Protein AF-0000000083553199 (afdb_homodimer)

Secondary structure (DSSP, 8-state):
------SS---SS---TTSSB---HHHHHHHHHHH--EEEEEEE-TTS-EEEEEEEEEE-TTS-EEEEEETTSHHHHHHHH--EEEEEEE-TTSTTGGGS-EEEEEEEEEEPPHHHHHHHHHHHHHH-GGGHHHHTSTTEEEEEEEEEEEEEE--TTBPP----GGGG----TT-HHHHHTHHHHHHHHHHSTTHHHHHHTSSS--EEEEEETTEEEEE-SS-EEEEE-SS---SHHHHHHHHHHHHHHTT-/------SS---SS---TTSSB---HHHHHHHHHHH--EEEEEEE-TTS-EEEEEEEEEE-TTS-EEEEEETTSHHHHHHHH--EEEEEEE-TTSTTGGGS-EEEEEEEEEEPPHHHHHHHHHHHHHH-GGGHHHHTSTTEEEEEEEEEEEEEE--TTBPP----GGGG----TT-HHHHHTHHHHHHHHHHSTTHHHHHHTSSS--EEEEEETTEEEEE-SS-EEEEE-SS---SHHHHHHHHHHHHHHTT-

Nearest PDB structures (foldseek):
  3dnh-assembly1_B  TM=9.175E-01  e=4.488E-31  Agrobacterium fabrum str. C58
  3dnh-assembly1_A  TM=8.522E-01  e=7.533E-30  Agrobacterium fabrum str. C58
  2arz-assembly1_A  TM=8.705E-01  e=5.475E-19  Pseudomonas aeruginosa PAO1
  6m0a-assembly2_D  TM=5.831E-01  e=1.128E-16  Arabidopsis thaliana
  6m09-assembly1_B  TM=5.813E-01  e=1.543E-16  Arabidopsis thaliana

Structure (mmCIF, N/CA/C/O backbone):
data_AF-0000000083553199-model_v1
#
loop_
_entity.id
_entity.type
_entity.pdbx_description
1 polymer 'HugZ family protein'
#
loop_
_atom_site.group_PDB
_atom_site.id
_atom_site.type_symbol
_atom_site.label_atom_id
_atom_site.label_alt_id
_atom_site.label_comp_id
_atom_site.label_asym_id
_atom_site.label_entity_id
_atom_site.label_seq_id
_atom_site.pdbx_PDB_ins_code
_atom_site.Cartn_x
_atom_site.Cartn_y
_atom_site.Cartn_z
_atom_site.occupancy
_atom_site.B_iso_or_equiv
_atom_site.auth_seq_id
_atom_site.auth_comp_id
_atom_site.auth_asym_id
_atom_site.auth_atom_id
_atom_site.pdbx_PDB_model_num
ATOM 1 N N . MET A 1 1 ? -12.68 9.312 -30.281 1 26.23 1 MET A N 1
ATOM 2 C CA . MET A 1 1 ? -11.234 9.125 -30.172 1 26.23 1 MET A CA 1
ATOM 3 C C . MET A 1 1 ? -10.906 7.762 -29.578 1 26.23 1 MET A C 1
ATOM 5 O O . MET A 1 1 ? -11.594 7.297 -28.672 1 26.23 1 MET A O 1
ATOM 9 N N . ALA A 1 2 ? -10.312 6.859 -30.25 1 30.77 2 ALA A N 1
ATOM 10 C CA . ALA A 1 2 ? -10.078 5.461 -29.906 1 30.77 2 ALA A CA 1
ATOM 11 C C . ALA A 1 2 ? -9.516 5.324 -28.5 1 30.77 2 ALA A C 1
ATOM 13 O O . ALA A 1 2 ? -8.555 6.004 -28.141 1 30.77 2 ALA A O 1
ATOM 14 N N . LEU A 1 3 ? -10.18 5.152 -27.391 1 40.97 3 LEU A N 1
ATOM 15 C CA . LEU A 1 3 ? -9.68 4.887 -26.047 1 40.97 3 LEU A CA 1
ATOM 16 C C . LEU A 1 3 ? -8.367 4.117 -26.109 1 40.97 3 LEU A C 1
ATOM 18 O O . LEU A 1 3 ? -8.266 3.092 -26.781 1 40.97 3 LEU A O 1
ATOM 22 N N . SER A 1 4 ? -7.285 4.727 -26.312 1 47.16 4 SER A N 1
ATOM 23 C CA . SER A 1 4 ? -5.969 4.098 -26.375 1 47.16 4 SER A CA 1
ATOM 24 C C . SER A 1 4 ? -5.906 2.852 -25.5 1 47.16 4 SER A C 1
ATOM 26 O O . SER A 1 4 ? -6.398 2.857 -24.359 1 47.16 4 SER A O 1
ATOM 28 N N . GLU A 1 5 ? -5.887 1.642 -26.016 1 59.91 5 GLU A N 1
ATOM 29 C CA . GLU A 1 5 ? -5.812 0.256 -25.562 1 59.91 5 GLU A CA 1
ATOM 30 C C . GLU A 1 5 ? -4.68 0.061 -24.562 1 59.91 5 GLU A C 1
ATOM 32 O O . GLU A 1 5 ? -4.57 -0.997 -23.938 1 59.91 5 GLU A O 1
ATOM 37 N N . GLN A 1 6 ? -3.875 1.172 -24.312 1 81.19 6 GLN A N 1
ATOM 38 C CA . GLN A 1 6 ? -2.713 0.927 -23.453 1 81.19 6 GLN A CA 1
ATOM 39 C C . GLN A 1 6 ? -3.061 1.118 -21.984 1 81.19 6 GLN A C 1
ATOM 41 O O . GLN A 1 6 ? -3.594 2.16 -21.594 1 81.19 6 GLN A O 1
ATOM 46 N N . ALA A 1 7 ? -2.818 0.135 -21.266 1 84.62 7 ALA A N 1
ATOM 47 C CA . ALA A 1 7 ? -3.129 0.144 -19.844 1 84.62 7 ALA A CA 1
ATOM 48 C C . ALA A 1 7 ? -2.338 1.228 -19.109 1 84.62 7 ALA A C 1
ATOM 50 O O . ALA A 1 7 ? -2.824 1.815 -18.141 1 84.62 7 ALA A O 1
ATOM 51 N N . ILE A 1 8 ? -1.11 1.506 -19.625 1 89.38 8 ILE A N 1
ATOM 52 C CA . ILE A 1 8 ? -0.287 2.584 -19.094 1 89.38 8 ILE A CA 1
ATOM 53 C C . ILE A 1 8 ? 0.107 3.541 -20.203 1 89.38 8 ILE A C 1
ATOM 55 O O . ILE A 1 8 ? 0.839 3.164 -21.125 1 89.38 8 ILE A O 1
ATOM 59 N N . THR A 1 9 ? -0.329 4.777 -20.125 1 86.5 9 THR A N 1
ATOM 60 C CA . THR A 1 9 ? 0.011 5.801 -21.109 1 86.5 9 THR A CA 1
ATOM 61 C C . THR A 1 9 ? 1.441 6.293 -20.906 1 86.5 9 THR A C 1
ATOM 63 O O . THR A 1 9 ? 1.823 6.66 -19.797 1 86.5 9 THR A O 1
ATOM 66 N N . PRO A 1 10 ? 2.174 6.191 -21.938 1 80.31 10 PRO A N 1
ATOM 67 C CA . PRO A 1 10 ? 3.559 6.648 -21.797 1 80.31 10 PRO A CA 1
ATOM 68 C C . PRO A 1 10 ? 3.658 8.117 -21.406 1 80.31 10 PRO A C 1
ATOM 70 O O . PRO A 1 10 ? 2.723 8.891 -21.625 1 80.31 10 PRO A O 1
ATOM 73 N N . ARG A 1 11 ? 4.723 8.602 -20.703 1 76.44 11 ARG A N 1
ATOM 74 C CA . ARG A 1 11 ? 4.957 9.953 -20.219 1 76.44 11 ARG A CA 1
ATOM 75 C C . ARG A 1 11 ? 5.09 10.938 -21.375 1 76.44 11 ARG A C 1
ATOM 77 O O . ARG A 1 11 ? 4.883 12.141 -21.188 1 76.44 11 ARG A O 1
ATOM 84 N N . GLY A 1 12 ? 5.172 10.531 -22.516 1 65.69 12 GLY A N 1
ATOM 85 C CA . GLY A 1 12 ? 5.34 11.406 -23.656 1 65.69 12 GLY A CA 1
ATOM 86 C C . GLY A 1 12 ? 6.707 12.055 -23.719 1 65.69 12 GLY A C 1
ATOM 87 O O . GLY A 1 12 ? 7.039 12.727 -24.703 1 65.69 12 GLY A O 1
ATOM 88 N N . ILE A 1 13 ? 7.352 12.258 -22.547 1 62.44 13 ILE A N 1
ATOM 89 C CA . ILE A 1 13 ? 8.672 12.883 -22.609 1 62.44 13 ILE A CA 1
ATOM 90 C C . ILE A 1 13 ? 9.75 11.797 -22.578 1 62.44 13 ILE A C 1
ATOM 92 O O . ILE A 1 13 ? 9.609 10.781 -21.891 1 62.44 13 ILE A O 1
ATOM 96 N N . GLU A 1 14 ? 10.641 12.055 -23.5 1 58.22 14 GLU A N 1
ATOM 97 C CA . GLU A 1 14 ? 11.797 11.164 -23.516 1 58.22 14 GLU A CA 1
ATOM 98 C C . GLU A 1 14 ? 12.594 11.273 -22.219 1 58.22 14 GLU A C 1
ATOM 100 O O . GLU A 1 14 ? 13.016 12.367 -21.844 1 58.22 14 GLU A O 1
ATOM 105 N N . ILE A 1 15 ? 12.398 10.359 -21.328 1 59.5 15 ILE A N 1
ATOM 106 C CA . ILE A 1 15 ? 13.266 10.336 -20.156 1 59.5 15 ILE A CA 1
ATOM 107 C C . ILE A 1 15 ? 14.609 9.719 -20.531 1 59.5 15 ILE A C 1
ATOM 109 O O . ILE A 1 15 ? 14.672 8.75 -21.297 1 59.5 15 ILE A O 1
ATOM 113 N N . ASN A 1 16 ? 15.625 10.5 -20.25 1 60.28 16 ASN A N 1
ATOM 114 C CA . ASN A 1 16 ? 16.938 9.898 -20.469 1 60.28 16 ASN A CA 1
ATOM 115 C C . ASN A 1 16 ? 17.125 8.641 -19.625 1 60.28 16 ASN A C 1
ATOM 117 O O . ASN A 1 16 ? 17.469 8.727 -18.438 1 60.28 16 ASN A O 1
ATOM 121 N N . THR A 1 17 ? 16.781 7.453 -20.109 1 56.28 17 THR A N 1
ATOM 122 C CA . THR A 1 17 ? 16.781 6.172 -19.406 1 56.28 17 THR A CA 1
ATOM 123 C C . THR A 1 17 ? 18.203 5.738 -19.078 1 56.28 17 THR A C 1
ATOM 125 O O . THR A 1 17 ? 18.406 4.828 -18.266 1 56.28 17 THR A O 1
ATOM 128 N N . ALA A 1 18 ? 19.125 6.441 -19.656 1 57.06 18 ALA A N 1
ATOM 129 C CA . ALA A 1 18 ? 20.516 6.02 -19.469 1 57.06 18 ALA A CA 1
ATOM 130 C C . ALA A 1 18 ? 21.188 6.824 -18.375 1 57.06 18 ALA A C 1
ATOM 132 O O . ALA A 1 18 ? 22.359 6.605 -18.062 1 57.06 18 ALA A O 1
ATOM 133 N N . ALA A 1 19 ? 20.375 7.656 -17.75 1 65.38 19 ALA A N 1
ATOM 134 C CA . ALA A 1 19 ? 21.016 8.562 -16.797 1 65.38 19 ALA A CA 1
ATOM 135 C C . ALA A 1 19 ? 21.234 7.875 -15.461 1 65.38 19 ALA A C 1
ATOM 137 O O . ALA A 1 19 ? 22.125 8.258 -14.695 1 65.38 19 ALA A O 1
ATOM 138 N N . GLY A 1 20 ? 20.531 6.715 -15.281 1 76.69 20 GLY A N 1
ATOM 139 C CA . GLY A 1 20 ? 20.672 6.02 -14.008 1 76.69 20 GLY A CA 1
ATOM 140 C C . GLY A 1 20 ? 21.5 4.758 -14.102 1 76.69 20 GLY A C 1
ATOM 141 O O . GLY A 1 20 ? 21.984 4.402 -15.188 1 76.69 20 GLY A O 1
ATOM 142 N N . ALA A 1 21 ? 21.797 4.125 -12.992 1 85.75 21 ALA A N 1
ATOM 143 C CA . ALA A 1 21 ? 22.516 2.855 -12.938 1 85.75 21 ALA A CA 1
ATOM 144 C C . ALA A 1 21 ? 21.625 1.703 -13.398 1 85.75 21 ALA A C 1
ATOM 146 O O . ALA A 1 21 ? 20.438 1.647 -13.062 1 85.75 21 ALA A O 1
ATOM 147 N N . PRO A 1 22 ? 22.203 0.916 -14.281 1 86.06 22 PRO A N 1
ATOM 148 C CA . PRO A 1 22 ? 21.422 -0.248 -14.711 1 86.06 22 PRO A CA 1
ATOM 149 C C . PRO A 1 22 ? 21.094 -1.198 -13.562 1 86.06 22 PRO A C 1
ATOM 151 O O . PRO A 1 22 ? 21.797 -1.213 -12.547 1 86.06 22 PRO A O 1
ATOM 154 N N . PHE A 1 23 ? 19.984 -1.86 -13.688 1 90.62 23 PHE A N 1
ATOM 155 C CA . PHE A 1 23 ? 19.625 -2.904 -12.742 1 90.62 23 PHE A CA 1
ATOM 156 C C . PHE A 1 23 ? 18.828 -4.008 -13.43 1 90.62 23 PHE A C 1
ATOM 158 O O . PHE A 1 23 ? 18.344 -3.83 -14.555 1 90.62 23 PHE A O 1
ATOM 165 N N . ASP A 1 24 ? 18.781 -5.184 -12.891 1 95.12 24 ASP A N 1
ATOM 166 C CA . ASP A 1 24 ? 18.016 -6.316 -13.414 1 95.12 24 ASP A CA 1
ATOM 167 C C . ASP A 1 24 ? 16.516 -6.113 -13.219 1 95.12 24 ASP A C 1
ATOM 169 O O . ASP A 1 24 ? 15.938 -6.652 -12.273 1 95.12 24 ASP A O 1
ATOM 173 N N . ALA A 1 25 ? 15.898 -5.375 -14.172 1 96.12 25 ALA A N 1
ATOM 174 C CA . ALA A 1 25 ? 14.5 -4.988 -14.062 1 96.12 25 ALA A CA 1
ATOM 175 C C . ALA A 1 25 ? 13.586 -6.215 -14.039 1 96.12 25 ALA A C 1
ATOM 177 O O . ALA A 1 25 ? 12.68 -6.305 -13.211 1 96.12 25 ALA A O 1
ATOM 178 N N . ARG A 1 26 ? 13.82 -7.133 -14.969 1 97.19 26 ARG A N 1
ATOM 179 C CA . ARG A 1 26 ? 13 -8.336 -15.055 1 97.19 26 ARG A CA 1
ATOM 180 C C . ARG A 1 26 ? 13.109 -9.164 -13.781 1 97.19 26 ARG A C 1
ATOM 182 O O . ARG A 1 26 ? 12.094 -9.555 -13.195 1 97.19 26 ARG A O 1
ATOM 189 N N . GLY A 1 27 ? 14.398 -9.445 -13.359 1 97.56 27 GLY A N 1
ATOM 190 C CA . GLY A 1 27 ? 14.609 -10.203 -12.133 1 97.56 27 GLY A CA 1
ATOM 191 C C . GLY A 1 27 ? 14.016 -9.539 -10.906 1 97.56 27 GLY A C 1
ATOM 192 O O . GLY A 1 27 ? 13.391 -10.203 -10.078 1 97.56 27 GLY A O 1
ATOM 193 N N . THR A 1 28 ? 14.172 -8.219 -10.812 1 97.12 28 THR A N 1
ATOM 194 C CA . THR A 1 28 ? 13.641 -7.457 -9.688 1 97.12 28 THR A CA 1
ATOM 195 C C . THR A 1 28 ? 12.117 -7.523 -9.664 1 97.12 28 THR A C 1
ATOM 197 O O . THR A 1 28 ? 11.508 -7.746 -8.617 1 97.12 28 THR A O 1
ATOM 200 N N . ALA A 1 29 ? 11.5 -7.391 -10.789 1 98.31 29 ALA A N 1
ATOM 201 C CA . ALA A 1 29 ? 10.047 -7.441 -10.898 1 98.31 29 ALA A CA 1
ATOM 202 C C . ALA A 1 29 ? 9.516 -8.812 -10.508 1 98.31 29 ALA A C 1
ATOM 204 O O . ALA A 1 29 ? 8.523 -8.922 -9.773 1 98.31 29 ALA A O 1
ATOM 205 N N . ARG A 1 30 ? 10.164 -9.852 -11 1 98.5 30 ARG A N 1
ATOM 206 C CA . ARG A 1 30 ? 9.75 -11.211 -10.688 1 98.5 30 ARG A CA 1
ATOM 207 C C . ARG A 1 30 ? 9.914 -11.508 -9.203 1 98.5 30 ARG A C 1
ATOM 209 O O . ARG A 1 30 ? 9.062 -12.164 -8.594 1 98.5 30 ARG A O 1
ATOM 216 N N . ASN A 1 31 ? 11.008 -11.023 -8.617 1 98.06 31 ASN A N 1
ATOM 217 C CA . ASN A 1 31 ? 11.188 -11.18 -7.172 1 98.06 31 ASN A CA 1
ATOM 218 C C . ASN A 1 31 ? 10.078 -10.469 -6.395 1 98.06 31 ASN A C 1
ATOM 220 O O . ASN A 1 31 ? 9.508 -11.039 -5.461 1 98.06 31 ASN A O 1
ATOM 224 N N . LEU A 1 32 ? 9.773 -9.242 -6.797 1 98 32 LEU A N 1
ATOM 225 C CA . LEU A 1 32 ? 8.703 -8.508 -6.129 1 98 32 LEU A CA 1
ATOM 226 C C . LEU A 1 32 ? 7.375 -9.242 -6.258 1 98 32 LEU A C 1
ATOM 228 O O . LEU A 1 32 ? 6.637 -9.367 -5.277 1 98 32 LEU A O 1
ATOM 232 N N . LEU A 1 33 ? 7.102 -9.758 -7.398 1 98.69 33 LEU A N 1
ATOM 233 C CA . LEU A 1 33 ? 5.836 -10.445 -7.637 1 98.69 33 LEU A CA 1
ATOM 234 C C . LEU A 1 33 ? 5.695 -11.656 -6.723 1 98.69 33 LEU A C 1
ATOM 236 O O . LEU A 1 33 ? 4.637 -11.867 -6.121 1 98.69 33 LEU A O 1
ATOM 240 N N . HIS A 1 34 ? 6.734 -12.398 -6.57 1 98.25 34 HIS A N 1
ATOM 241 C CA . HIS A 1 34 ? 6.625 -13.68 -5.883 1 98.25 34 HIS A CA 1
ATOM 242 C C . HIS A 1 34 ? 6.859 -13.516 -4.383 1 98.25 34 HIS A C 1
ATOM 244 O O . HIS A 1 34 ? 6.363 -14.32 -3.588 1 98.25 34 HIS A O 1
ATOM 250 N N . GLU A 1 35 ? 7.543 -12.453 -3.969 1 97.12 35 GLU A N 1
ATOM 251 C CA . GLU A 1 35 ? 7.922 -12.344 -2.562 1 97.12 35 GLU A CA 1
ATOM 252 C C . GLU A 1 35 ? 7 -11.391 -1.81 1 97.12 35 GLU A C 1
ATOM 254 O O . GLU A 1 35 ? 6.98 -11.383 -0.577 1 97.12 35 GLU A O 1
ATOM 259 N N . THR A 1 36 ? 6.277 -10.586 -2.514 1 96.31 36 THR A N 1
ATOM 260 C CA . THR A 1 36 ? 5.367 -9.656 -1.862 1 96.31 36 THR A CA 1
ATOM 261 C C . THR A 1 36 ? 4.113 -10.375 -1.372 1 96.31 36 THR A C 1
ATOM 263 O O . THR A 1 36 ? 3.434 -11.047 -2.15 1 96.31 36 THR A O 1
ATOM 266 N N . ARG A 1 37 ? 3.828 -10.227 -0.102 1 95.31 37 ARG A N 1
ATOM 267 C CA . ARG A 1 37 ? 2.65 -10.852 0.494 1 95.31 37 ARG A CA 1
ATOM 268 C C . ARG A 1 37 ? 1.427 -9.953 0.358 1 95.31 37 ARG A C 1
ATOM 270 O O . ARG A 1 37 ? 0.339 -10.422 0.016 1 95.31 37 ARG A O 1
ATOM 277 N N . VAL A 1 38 ? 1.662 -8.641 0.59 1 95.75 38 VAL A N 1
ATOM 278 C CA . VAL A 1 38 ? 0.582 -7.664 0.663 1 95.75 38 VAL A CA 1
ATOM 279 C C . VAL A 1 38 ? 0.78 -6.594 -0.409 1 95.75 38 VAL A C 1
ATOM 281 O O . VAL A 1 38 ? 1.861 -6.012 -0.523 1 95.75 38 VAL A O 1
ATOM 284 N N . ALA A 1 39 ? -0.204 -6.355 -1.22 1 97.31 39 ALA A N 1
ATOM 285 C CA . ALA A 1 39 ? -0.156 -5.336 -2.262 1 97.31 39 ALA A CA 1
ATOM 286 C C . ALA A 1 39 ? -1.226 -4.27 -2.035 1 97.31 39 ALA A C 1
ATOM 288 O O . ALA A 1 39 ? -2.254 -4.535 -1.41 1 97.31 39 ALA A O 1
ATOM 289 N N . ALA A 1 40 ? -0.976 -3.086 -2.453 1 98.31 40 ALA A N 1
ATOM 290 C CA . ALA A 1 40 ? -2.035 -2.088 -2.576 1 98.31 40 ALA A CA 1
ATOM 291 C C . ALA A 1 40 ? -2.85 -2.305 -3.848 1 98.31 40 ALA A C 1
ATOM 293 O O . ALA A 1 40 ? -2.287 -2.553 -4.918 1 98.31 40 ALA A O 1
ATOM 294 N N . LEU A 1 41 ? -4.125 -2.291 -3.734 1 98.75 41 LEU A N 1
ATOM 295 C CA . LEU A 1 41 ? -5.055 -2.469 -4.844 1 98.75 41 LEU A CA 1
ATOM 296 C C . LEU A 1 41 ? -5.75 -1.154 -5.188 1 98.75 41 LEU A C 1
ATOM 298 O O . LEU A 1 41 ? -6.324 -0.505 -4.312 1 98.75 41 LEU A O 1
ATOM 302 N N . SER A 1 42 ? -5.625 -0.725 -6.398 1 98.88 42 SER A N 1
ATOM 303 C CA . SER A 1 42 ? -6.312 0.452 -6.922 1 98.88 42 SER A CA 1
ATOM 304 C C . SER A 1 42 ? -7.434 0.058 -7.879 1 98.88 42 SER A C 1
ATOM 306 O O . SER A 1 42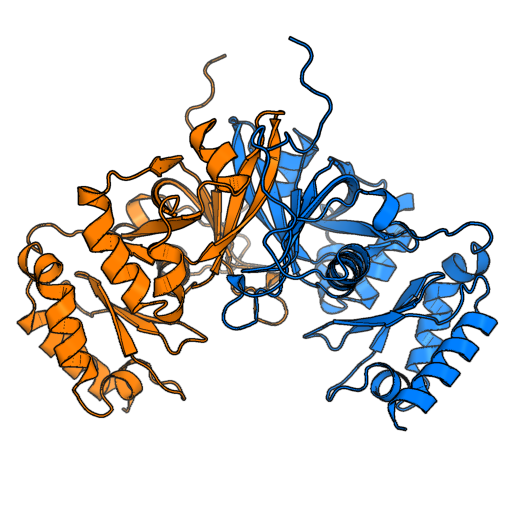 ? -7.23 -0.756 -8.781 1 98.88 42 SER A O 1
ATOM 308 N N . CYS A 1 43 ? -8.586 0.551 -7.684 1 98.75 43 CYS A N 1
ATOM 309 C CA . CYS A 1 43 ? -9.734 0.358 -8.57 1 98.75 43 CYS A CA 1
ATOM 310 C C . CYS A 1 43 ? -10.523 1.648 -8.727 1 98.75 43 CYS A C 1
ATOM 312 O O . CYS A 1 43 ? -10.086 2.711 -8.273 1 98.75 43 CYS A O 1
ATOM 314 N N . THR A 1 44 ? -11.57 1.601 -9.508 1 98.12 44 THR A N 1
ATOM 315 C CA . THR A 1 44 ? -12.359 2.797 -9.789 1 98.12 44 THR A CA 1
ATOM 316 C C . THR A 1 44 ? -13.734 2.701 -9.141 1 98.12 44 THR A C 1
ATOM 318 O O . THR A 1 44 ? -14.461 1.726 -9.352 1 98.12 44 THR A O 1
ATOM 321 N N . ASP A 1 45 ? -14.031 3.662 -8.312 1 97.31 45 ASP A N 1
ATOM 322 C CA . ASP A 1 45 ? -15.383 3.77 -7.785 1 97.31 45 ASP A CA 1
ATOM 323 C C . ASP A 1 45 ? -16.391 4.086 -8.891 1 97.31 45 ASP A C 1
ATOM 325 O O . ASP A 1 45 ? -16.062 4.781 -9.852 1 97.31 45 ASP A O 1
ATOM 329 N N . PRO A 1 46 ? -17.656 3.65 -8.789 1 93.38 46 PRO A N 1
ATOM 330 C CA . PRO A 1 46 ? -18.672 3.945 -9.805 1 93.38 46 PRO A CA 1
ATOM 331 C C . PRO A 1 46 ? -18.828 5.441 -10.062 1 93.38 46 PRO A C 1
ATOM 333 O O . PRO A 1 46 ? -19.219 5.848 -11.156 1 93.38 46 PRO A O 1
ATOM 336 N N . GLY A 1 47 ? -18.562 6.25 -9.117 1 92.94 47 GLY A N 1
ATOM 337 C CA . GLY A 1 47 ? -18.609 7.695 -9.266 1 92.94 47 GLY A CA 1
ATOM 338 C C . GLY A 1 47 ? -17.438 8.266 -10.031 1 92.94 47 GLY A C 1
ATOM 339 O O . GLY A 1 47 ? -17.391 9.461 -10.32 1 92.94 47 GLY A O 1
ATOM 340 N N . GLY A 1 48 ? -16.422 7.406 -10.289 1 95.12 48 GLY A N 1
ATOM 341 C CA . GLY A 1 48 ? -15.312 7.816 -11.141 1 95.12 48 GLY A CA 1
ATOM 342 C C . GLY A 1 48 ? -14.031 8.078 -10.367 1 95.12 48 GLY A C 1
ATOM 343 O O . GLY A 1 48 ? -12.953 8.164 -10.953 1 95.12 48 GLY A O 1
ATOM 344 N N . PHE A 1 49 ? -14.133 8.188 -9.055 1 97.88 49 PHE A N 1
ATOM 345 C CA . PHE A 1 49 ? -12.945 8.43 -8.242 1 97.88 49 PHE A CA 1
ATOM 346 C C . PHE A 1 49 ? -12.102 7.168 -8.117 1 97.88 49 PHE A C 1
ATOM 348 O O . PHE A 1 49 ? -12.648 6.062 -8.031 1 97.88 49 PHE A O 1
ATOM 355 N N . PRO A 1 50 ? -10.742 7.332 -8.164 1 98.62 50 PRO A N 1
ATOM 356 C CA . PRO A 1 50 ? -9.914 6.207 -7.73 1 98.62 50 PRO A CA 1
ATOM 357 C C . PRO A 1 50 ? -10.227 5.758 -6.305 1 98.62 50 PRO A C 1
ATOM 359 O O . PRO A 1 50 ? -10.594 6.582 -5.461 1 98.62 50 PRO A O 1
ATOM 362 N N . TYR A 1 51 ? -10.195 4.551 -6.055 1 98.56 51 TYR A N 1
ATOM 363 C CA . TYR A 1 51 ? -10.328 3.945 -4.734 1 98.56 51 TYR A CA 1
ATOM 364 C C . TYR A 1 51 ? -9.211 2.939 -4.48 1 98.56 51 TYR A C 1
ATOM 366 O O . TYR A 1 51 ? -8.781 2.234 -5.395 1 98.56 51 TYR A O 1
ATOM 374 N N . GLY A 1 52 ? -8.703 2.9 -3.262 1 98.44 52 GLY A N 1
ATOM 375 C CA . GLY A 1 52 ? -7.621 1.983 -2.941 1 98.44 52 GLY A CA 1
ATOM 376 C C . GLY A 1 52 ? -7.879 1.177 -1.682 1 98.44 52 GLY A C 1
ATOM 377 O O . GLY A 1 52 ? -8.656 1.59 -0.821 1 98.44 52 GLY A O 1
ATOM 378 N N . THR A 1 53 ? -7.277 0.074 -1.577 1 97.38 53 THR A N 1
ATOM 379 C CA . THR A 1 53 ? -7.242 -0.779 -0.395 1 97.38 53 THR A CA 1
ATOM 380 C C . THR A 1 53 ? -5.984 -1.644 -0.387 1 97.38 53 THR A C 1
ATOM 382 O O . THR A 1 53 ? -5.035 -1.372 -1.122 1 97.38 53 THR A O 1
ATOM 385 N N . VAL A 1 54 ? -5.926 -2.545 0.562 1 96.69 54 VAL A N 1
ATOM 386 C CA . VAL A 1 54 ? -4.828 -3.5 0.677 1 96.69 54 VAL A CA 1
ATOM 387 C C . VAL A 1 54 ? -5.359 -4.922 0.503 1 96.69 54 VAL A C 1
ATOM 389 O O . VAL A 1 54 ? -6.5 -5.211 0.868 1 96.69 54 VAL A O 1
ATOM 392 N N . THR A 1 55 ? -4.566 -5.738 -0.096 1 96.19 55 THR A N 1
ATOM 393 C CA . THR A 1 55 ? -4.973 -7.133 -0.232 1 96.19 55 THR A CA 1
ATOM 394 C C . THR A 1 55 ? -3.762 -8.055 -0.177 1 96.19 55 THR A C 1
ATOM 396 O O . THR A 1 55 ? -2.66 -7.672 -0.569 1 96.19 55 THR A O 1
ATOM 399 N N . ASN A 1 56 ? -3.957 -9.273 0.32 1 96.06 56 ASN A N 1
ATOM 400 C CA . ASN A 1 56 ? -2.984 -10.344 0.152 1 96.06 56 ASN A CA 1
ATOM 401 C C . ASN A 1 56 ? -3.018 -10.914 -1.263 1 96.06 56 ASN A C 1
ATOM 403 O O . ASN A 1 56 ? -4.086 -11.039 -1.861 1 96.06 56 ASN A O 1
ATOM 407 N N . ILE A 1 57 ? -1.798 -11.289 -1.795 1 97.56 57 ILE A N 1
ATOM 408 C CA . ILE A 1 57 ? -1.815 -11.836 -3.146 1 97.56 57 ILE A CA 1
ATOM 409 C C . ILE A 1 57 ? -1.12 -13.195 -3.164 1 97.56 57 ILE A C 1
ATOM 411 O O . ILE A 1 57 ? -0.283 -13.484 -2.305 1 97.56 57 ILE A O 1
ATOM 415 N N . ILE A 1 58 ? -1.521 -14.008 -4.051 1 97.94 58 ILE A N 1
ATOM 416 C CA . ILE A 1 58 ? -0.8 -15.211 -4.453 1 97.94 58 ILE A CA 1
ATOM 417 C C . ILE A 1 58 ? -0.465 -15.141 -5.941 1 97.94 58 ILE A C 1
ATOM 419 O O . ILE A 1 58 ? -0.945 -14.25 -6.648 1 97.94 58 ILE A O 1
ATOM 423 N N . VAL A 1 59 ? 0.432 -15.984 -6.328 1 98.62 59 VAL A N 1
ATOM 424 C CA . VAL A 1 59 ? 0.841 -16.062 -7.727 1 98.62 59 VAL A CA 1
ATOM 425 C C . VAL A 1 59 ? 0.566 -17.469 -8.266 1 98.62 59 VAL A C 1
ATOM 427 O O . VAL A 1 59 ? 1.013 -18.469 -7.688 1 98.62 59 VAL A O 1
ATOM 430 N N . GLU A 1 60 ? -0.204 -17.562 -9.336 1 98.12 60 GLU A N 1
ATOM 431 C CA . GLU A 1 60 ? -0.471 -18.844 -10.008 1 98.12 60 GLU A CA 1
ATOM 432 C C . GLU A 1 60 ? 0.804 -19.438 -10.602 1 98.12 60 GLU A C 1
ATOM 434 O O . GLU A 1 60 ? 1.792 -18.719 -10.797 1 98.12 60 GLU A O 1
ATOM 439 N N . PRO A 1 61 ? 0.756 -20.703 -10.938 1 97.94 61 PRO A N 1
ATOM 440 C CA . PRO A 1 61 ? 1.969 -21.359 -11.445 1 97.94 61 PRO A CA 1
ATOM 441 C C . PRO A 1 61 ? 2.52 -20.672 -12.695 1 97.94 61 PRO A C 1
ATOM 443 O O . PRO A 1 61 ? 3.727 -20.719 -12.945 1 97.94 61 PRO A O 1
ATOM 446 N N . ASP A 1 62 ? 1.696 -20 -13.461 1 98.31 62 ASP A N 1
ATOM 447 C CA . ASP A 1 62 ? 2.154 -19.391 -14.703 1 98.31 62 ASP A CA 1
ATOM 448 C C . ASP A 1 62 ? 2.592 -17.938 -14.469 1 98.31 62 ASP A C 1
ATOM 450 O O . ASP A 1 62 ? 2.844 -17.203 -15.422 1 98.31 62 ASP A O 1
ATOM 454 N N . GLY A 1 63 ? 2.549 -17.484 -13.211 1 98.38 63 GLY A N 1
ATOM 455 C CA . GLY A 1 63 ? 3.016 -16.141 -12.891 1 98.38 63 GLY A CA 1
ATOM 456 C C . GLY A 1 63 ? 1.889 -15.133 -12.758 1 98.38 63 GLY A C 1
ATOM 457 O O . GLY A 1 63 ? 2.133 -13.953 -12.508 1 98.38 63 GLY A O 1
ATOM 458 N N . THR A 1 64 ? 0.625 -15.57 -12.898 1 98.5 64 THR A N 1
ATOM 459 C CA . THR A 1 64 ? -0.527 -14.68 -12.82 1 98.5 64 THR A CA 1
ATOM 460 C C . THR A 1 64 ? -0.88 -14.375 -11.367 1 98.5 64 THR A C 1
ATOM 462 O O . THR A 1 64 ? -1.045 -15.289 -10.555 1 98.5 64 THR A O 1
ATOM 465 N N . PRO A 1 65 ? -1.003 -13.086 -11.008 1 98.75 65 PRO A N 1
ATOM 466 C CA . PRO A 1 65 ? -1.445 -12.766 -9.656 1 98.75 65 PRO A CA 1
ATOM 467 C C . PRO A 1 65 ? -2.932 -13.039 -9.438 1 98.75 65 PRO A C 1
ATOM 469 O O . PRO A 1 65 ? -3.721 -12.969 -10.383 1 98.75 65 PRO A O 1
ATOM 472 N N . ALA A 1 66 ? -3.242 -13.367 -8.234 1 98.62 66 ALA A N 1
ATOM 473 C CA . ALA A 1 66 ? -4.625 -13.57 -7.805 1 98.62 66 ALA A CA 1
ATOM 474 C C . ALA A 1 66 ? -4.828 -13.117 -6.363 1 98.62 66 ALA A C 1
ATOM 476 O O . ALA A 1 66 ? -3.863 -12.977 -5.609 1 98.62 66 ALA A O 1
ATOM 477 N N . PHE A 1 67 ? -6.047 -12.797 -5.996 1 97.94 67 PHE A N 1
ATOM 478 C CA . PHE A 1 67 ? -6.375 -12.375 -4.637 1 97.94 67 PHE A CA 1
ATOM 479 C C . PHE A 1 67 ? -7.824 -12.703 -4.301 1 97.94 67 PHE A C 1
ATOM 481 O O . PHE A 1 67 ? -8.609 -13.039 -5.191 1 97.94 67 PHE A O 1
ATOM 488 N N . PHE A 1 68 ? -8.039 -12.68 -3.074 1 94.69 68 PHE A N 1
ATOM 489 C CA . PHE A 1 68 ? -9.367 -12.875 -2.512 1 94.69 68 PHE A CA 1
ATOM 490 C C . PHE A 1 68 ? -9.977 -11.555 -2.064 1 94.69 68 PHE A C 1
ATOM 492 O O . PHE A 1 68 ? -9.25 -10.641 -1.65 1 94.69 68 PHE A O 1
ATOM 499 N N . ALA A 1 69 ? -11.32 -11.398 -2.227 1 94.19 69 ALA A N 1
ATOM 500 C CA . ALA A 1 69 ? -12.047 -10.273 -1.646 1 94.19 69 ALA A CA 1
ATOM 501 C C . ALA A 1 69 ? -13.398 -10.719 -1.091 1 94.19 69 ALA A C 1
ATOM 503 O O . ALA A 1 69 ? -14.062 -11.586 -1.674 1 94.19 69 ALA A O 1
ATOM 504 N N . ALA A 1 70 ? -13.719 -10.141 0.025 1 89.75 70 ALA A N 1
ATOM 505 C CA . ALA A 1 70 ? -15.086 -10.328 0.495 1 89.75 70 ALA A CA 1
ATOM 506 C C . ALA A 1 70 ? -16.078 -9.578 -0.391 1 89.75 70 ALA A C 1
ATOM 508 O O . ALA A 1 70 ? -15.82 -8.438 -0.796 1 89.75 70 ALA A O 1
ATOM 509 N N . GLY A 1 71 ? -17.188 -10.164 -0.657 1 87.88 71 GLY A N 1
ATOM 510 C CA . GLY A 1 71 ? -18.141 -9.656 -1.619 1 87.88 71 GLY A CA 1
ATOM 511 C C . GLY A 1 71 ? -18.75 -8.328 -1.207 1 87.88 71 GLY A C 1
ATOM 512 O O . GLY A 1 71 ? -19.141 -7.527 -2.061 1 87.88 71 GLY A O 1
ATOM 513 N N . LEU A 1 72 ? -18.812 -8.023 0.045 1 84.31 72 LEU A N 1
ATOM 514 C CA . LEU A 1 72 ? -19.5 -6.828 0.515 1 84.31 72 LEU A CA 1
ATOM 515 C C . LEU A 1 72 ? -18.547 -5.648 0.619 1 84.31 72 LEU A C 1
ATOM 517 O O . LEU A 1 72 ? -18.953 -4.531 0.939 1 84.31 72 LEU A O 1
ATOM 521 N N . THR A 1 73 ? -17.312 -5.887 0.365 1 90 73 THR A N 1
ATOM 522 C CA . THR A 1 73 ? -16.359 -4.801 0.474 1 90 73 THR A CA 1
ATOM 523 C C . THR A 1 73 ? -16.484 -3.838 -0.703 1 90 73 THR A C 1
ATOM 525 O O . THR A 1 73 ? -16.969 -4.219 -1.771 1 90 73 THR A O 1
ATOM 528 N N . LEU A 1 74 ? -16.109 -2.611 -0.577 1 93.5 74 LEU A N 1
ATOM 529 C CA . LEU A 1 74 ? -16.219 -1.581 -1.605 1 93.5 74 LEU A CA 1
ATOM 530 C C . LEU A 1 74 ? -15.383 -1.949 -2.828 1 93.5 74 LEU A C 1
ATOM 532 O O . LEU A 1 74 ? -15.812 -1.748 -3.965 1 93.5 74 LEU A O 1
ATOM 536 N N . HIS A 1 75 ? -14.148 -2.498 -2.604 1 96.06 75 HIS A N 1
ATOM 537 C CA . HIS A 1 75 ? -13.305 -2.82 -3.752 1 96.06 75 HIS A CA 1
ATOM 538 C C . HIS A 1 75 ? -13.891 -3.977 -4.555 1 96.06 75 HIS A C 1
ATOM 540 O O . HIS A 1 75 ? -13.766 -4.012 -5.781 1 96.06 75 HIS A O 1
ATOM 546 N N . ALA A 1 76 ? -14.5 -4.957 -3.893 1 94.88 76 ALA A N 1
ATOM 547 C CA . ALA A 1 76 ? -15.172 -6.023 -4.629 1 94.88 76 ALA A CA 1
ATOM 548 C C . ALA A 1 76 ? -16.312 -5.469 -5.48 1 94.88 76 ALA A C 1
ATOM 550 O O . ALA A 1 76 ? -16.422 -5.789 -6.668 1 94.88 76 ALA A O 1
ATOM 551 N N . ARG A 1 77 ? -17.141 -4.641 -4.875 1 93.94 77 ARG A N 1
ATOM 552 C CA . ARG A 1 77 ? -18.219 -3.986 -5.609 1 93.94 77 ARG A CA 1
ATOM 553 C C . ARG A 1 77 ? -17.672 -3.188 -6.789 1 93.94 77 ARG A C 1
ATOM 555 O O . ARG A 1 77 ? -18.203 -3.264 -7.898 1 93.94 77 ARG A O 1
ATOM 562 N N . ASN A 1 78 ? -16.656 -2.402 -6.555 1 97.25 78 ASN A N 1
ATOM 563 C CA . ASN A 1 78 ? -16.047 -1.604 -7.613 1 97.25 78 ASN A CA 1
ATOM 564 C C . ASN A 1 78 ? -15.578 -2.475 -8.773 1 97.25 78 ASN A C 1
ATOM 566 O O . ASN A 1 78 ? -15.836 -2.164 -9.938 1 97.25 78 ASN A O 1
ATOM 570 N N . LEU A 1 79 ? -14.922 -3.574 -8.43 1 97.81 79 LEU A N 1
ATOM 571 C CA . LEU A 1 79 ? -14.328 -4.43 -9.445 1 97.81 79 LEU A CA 1
ATOM 572 C C . LEU A 1 79 ? -15.398 -5.168 -10.234 1 97.81 79 LEU A C 1
ATOM 574 O O . LEU A 1 79 ? -15.211 -5.469 -11.422 1 97.81 79 LEU A O 1
ATOM 578 N N . LEU A 1 80 ? -16.484 -5.496 -9.617 1 96 80 LEU A N 1
ATOM 579 C CA . LEU A 1 80 ? -17.594 -6.141 -10.312 1 96 80 LEU A CA 1
ATOM 580 C C . LEU A 1 80 ? -18.281 -5.168 -11.273 1 96 80 LEU A C 1
ATOM 582 O O . LEU A 1 80 ? -18.828 -5.582 -12.289 1 96 80 LEU A O 1
ATOM 586 N N . ALA A 1 81 ? -18.188 -3.871 -10.992 1 96.06 81 ALA A N 1
ATOM 587 C CA . ALA A 1 81 ? -18.766 -2.84 -11.859 1 96.06 81 ALA A CA 1
ATOM 588 C C . ALA A 1 81 ? -17.781 -2.443 -12.961 1 96.06 81 ALA A C 1
ATOM 590 O O . ALA A 1 81 ? -18.188 -2.223 -14.102 1 96.06 81 ALA A O 1
ATOM 591 N N . ASP A 1 82 ? -16.547 -2.264 -12.68 1 97.56 82 ASP A N 1
ATOM 592 C CA . ASP A 1 82 ? -15.422 -1.973 -13.562 1 97.56 82 ASP A CA 1
ATOM 593 C C . ASP A 1 82 ? -14.211 -2.836 -13.219 1 97.56 82 ASP A C 1
ATOM 595 O O . ASP A 1 82 ? -13.562 -2.625 -12.188 1 97.56 82 ASP A O 1
ATOM 599 N N . ASP A 1 83 ? -13.836 -3.756 -14.039 1 98.31 83 ASP A N 1
ATOM 600 C CA . ASP A 1 83 ? -12.891 -4.805 -13.68 1 98.31 83 ASP A CA 1
ATOM 601 C C . ASP A 1 83 ? -11.453 -4.309 -13.812 1 98.31 83 ASP A C 1
ATOM 603 O O . ASP A 1 83 ? -10.5 -5.066 -13.586 1 98.31 83 ASP A O 1
ATOM 607 N N . ARG A 1 84 ? -11.242 -3.039 -14.289 1 98.5 84 ARG A N 1
ATOM 608 C CA . ARG A 1 84 ? -9.906 -2.473 -14.383 1 98.5 84 ARG A CA 1
ATOM 609 C C . ARG A 1 84 ? -9.312 -2.225 -13 1 98.5 84 ARG A C 1
ATOM 611 O O . ARG A 1 84 ? -10.008 -1.76 -12.094 1 98.5 84 ARG A O 1
ATOM 618 N N . LEU A 1 85 ? -8.047 -2.521 -12.766 1 98.81 85 LEU A N 1
ATOM 619 C CA . LEU A 1 85 ? -7.383 -2.332 -11.477 1 98.81 85 LEU A CA 1
ATOM 620 C C . LEU A 1 85 ? -5.875 -2.184 -11.664 1 98.81 85 LEU A C 1
ATOM 622 O O . LEU A 1 85 ? -5.359 -2.365 -12.766 1 98.81 85 LEU A O 1
ATOM 626 N N . ALA A 1 86 ? -5.203 -1.815 -10.656 1 98.88 86 ALA A N 1
ATOM 627 C CA . ALA A 1 86 ? -3.75 -1.917 -10.539 1 98.88 86 ALA A CA 1
ATOM 628 C C . ALA A 1 86 ? -3.35 -2.523 -9.203 1 98.88 86 ALA A C 1
ATOM 630 O O . ALA A 1 86 ? -4.012 -2.293 -8.188 1 98.88 86 ALA A O 1
ATOM 631 N N . LEU A 1 87 ? -2.348 -3.32 -9.164 1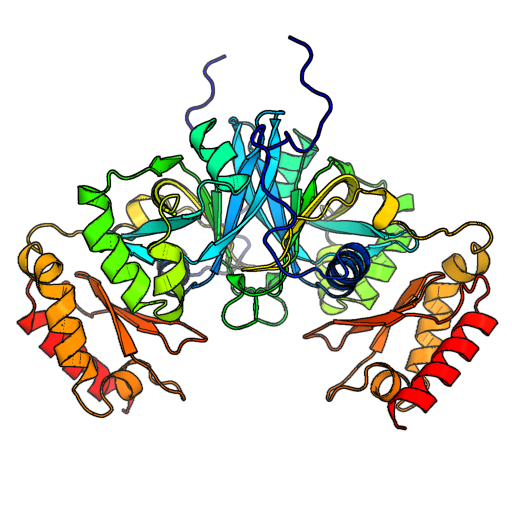 98.88 87 LEU A N 1
ATOM 632 C CA . LEU A 1 87 ? -1.674 -3.789 -7.957 1 98.88 87 LEU A CA 1
ATOM 633 C C . LEU A 1 87 ? -0.307 -3.131 -7.805 1 98.88 87 LEU A C 1
ATOM 635 O O . LEU A 1 87 ? 0.477 -3.094 -8.758 1 98.88 87 LEU A O 1
ATOM 639 N N . THR A 1 88 ? -0.057 -2.549 -6.684 1 98.69 88 THR A N 1
ATOM 640 C CA . THR A 1 88 ? 1.245 -1.974 -6.363 1 98.69 88 THR A CA 1
ATOM 641 C C . THR A 1 88 ? 1.981 -2.838 -5.344 1 98.69 88 THR A C 1
ATOM 643 O O . THR A 1 88 ? 1.483 -3.064 -4.238 1 98.69 88 THR A O 1
ATOM 646 N N . LEU A 1 89 ? 3.096 -3.357 -5.734 1 98 89 LEU A N 1
ATOM 647 C CA . LEU A 1 89 ? 3.953 -4.203 -4.91 1 98 89 LEU A CA 1
ATOM 648 C C . LEU A 1 89 ? 5.227 -3.463 -4.52 1 98 89 LEU A C 1
ATOM 650 O O . LEU A 1 89 ? 5.953 -2.965 -5.383 1 98 89 LEU A O 1
ATOM 654 N N . ALA A 1 90 ? 5.453 -3.363 -3.242 1 96 90 ALA A N 1
ATOM 655 C CA . ALA A 1 90 ? 6.605 -2.658 -2.689 1 96 90 ALA A CA 1
ATOM 656 C C . ALA A 1 90 ? 7.02 -3.252 -1.346 1 96 90 ALA A C 1
ATOM 658 O O . ALA A 1 90 ? 6.309 -4.09 -0.786 1 96 90 ALA A O 1
ATOM 659 N N . ALA A 1 91 ? 8.195 -2.887 -0.915 1 89.75 91 ALA A N 1
ATOM 660 C CA . ALA A 1 91 ? 8.664 -3.281 0.413 1 89.75 91 ALA A CA 1
ATOM 661 C C . ALA A 1 91 ? 8.062 -2.381 1.492 1 89.75 91 ALA A C 1
ATOM 663 O O . ALA A 1 91 ? 8.797 -1.697 2.213 1 89.75 91 ALA A O 1
ATOM 664 N N . PHE A 1 92 ? 6.754 -2.367 1.729 1 82.44 92 PHE A N 1
ATOM 665 C CA . PHE A 1 92 ? 6.004 -1.468 2.598 1 82.44 92 PHE A CA 1
ATOM 666 C C . PHE A 1 92 ? 6.531 -1.528 4.027 1 82.44 92 PHE A C 1
ATOM 668 O O . PHE A 1 92 ? 6.438 -0.55 4.77 1 82.44 92 PHE A O 1
ATOM 675 N N . GLY A 1 93 ? 7.117 -2.539 4.484 1 77.06 93 GLY A N 1
ATOM 676 C CA . GLY A 1 93 ? 7.551 -2.693 5.863 1 77.06 93 GLY A CA 1
ATOM 677 C C . GLY A 1 93 ? 8.969 -2.205 6.102 1 77.06 93 GLY A C 1
ATOM 678 O O . GLY A 1 93 ? 9.43 -2.166 7.242 1 77.06 93 GLY A O 1
ATOM 679 N N . GLN A 1 94 ? 9.594 -1.837 5.098 1 80.38 94 GLN A N 1
ATOM 680 C CA . GLN A 1 94 ? 10.977 -1.403 5.227 1 80.38 94 GLN A CA 1
ATOM 681 C C . GLN A 1 94 ? 11.07 0.113 5.379 1 80.38 94 GLN A C 1
ATOM 683 O O . GLN A 1 94 ? 10.195 0.843 4.898 1 80.38 94 GLN A O 1
ATOM 688 N N . ALA A 1 95 ? 12.164 0.441 6.078 1 78.69 95 ALA A N 1
ATOM 689 C CA . ALA A 1 95 ? 12.461 1.867 6.184 1 78.69 95 ALA A CA 1
ATOM 690 C C . ALA A 1 95 ? 12.773 2.467 4.816 1 78.69 95 ALA A C 1
ATOM 692 O O . ALA A 1 95 ? 13.328 1.791 3.947 1 78.69 95 ALA A O 1
ATOM 693 N N . ASP A 1 96 ? 12.383 3.57 4.41 1 83.25 96 ASP A N 1
ATOM 694 C CA . ASP A 1 96 ? 12.68 4.332 3.199 1 83.25 96 ASP A CA 1
ATOM 695 C C . ASP A 1 96 ? 12.164 3.605 1.958 1 83.25 96 ASP A C 1
ATOM 697 O O . ASP A 1 96 ? 12.906 3.402 0.996 1 83.25 96 ASP A O 1
ATOM 701 N N . VAL A 1 97 ? 11.031 3.162 1.925 1 88.44 97 VAL A N 1
ATOM 702 C CA . VAL A 1 97 ? 10.375 2.383 0.878 1 88.44 97 VAL A CA 1
ATOM 703 C C . VAL A 1 97 ? 10.633 3.029 -0.482 1 88.44 97 VAL A C 1
ATOM 705 O O . VAL A 1 97 ? 10.805 2.334 -1.484 1 88.44 97 VAL A O 1
ATOM 708 N N . LEU A 1 98 ? 10.812 4.352 -0.541 1 89.25 98 LEU A N 1
ATOM 709 C CA . LEU A 1 98 ? 10.93 5.07 -1.803 1 89.25 98 LEU A CA 1
ATOM 710 C C . LEU A 1 98 ? 12.32 4.887 -2.404 1 89.25 98 LEU A C 1
ATOM 712 O O . LEU A 1 98 ? 12.539 5.203 -3.574 1 89.25 98 LEU A O 1
ATOM 716 N N . THR A 1 99 ? 13.227 4.371 -1.624 1 89.19 99 THR A N 1
ATOM 717 C CA . THR A 1 99 ? 14.562 4.113 -2.148 1 89.19 99 THR A CA 1
ATOM 718 C C . THR A 1 99 ? 14.68 2.676 -2.65 1 89.19 99 THR A C 1
ATOM 720 O O . THR A 1 99 ? 15.727 2.279 -3.174 1 89.19 99 THR A O 1
ATOM 723 N N . ARG A 1 100 ? 13.633 1.927 -2.52 1 92.62 100 ARG A N 1
ATOM 724 C CA . ARG A 1 100 ? 13.609 0.525 -2.924 1 92.62 100 ARG A CA 1
ATOM 725 C C . ARG A 1 100 ? 12.766 0.333 -4.18 1 92.62 100 ARG A C 1
ATOM 727 O O . ARG A 1 100 ? 11.945 1.191 -4.523 1 92.62 100 ARG A O 1
ATOM 734 N N . PRO A 1 101 ? 12.922 -0.794 -4.832 1 95.19 101 PRO A N 1
ATOM 735 C CA . PRO A 1 101 ? 12.133 -1.031 -6.039 1 95.19 101 PRO A CA 1
ATOM 736 C C . PRO A 1 101 ? 10.641 -1.174 -5.75 1 95.19 101 PRO A C 1
ATOM 738 O O . PRO A 1 101 ? 10.258 -1.683 -4.691 1 95.19 101 PRO A O 1
ATOM 741 N N . ARG A 1 102 ? 9.844 -0.743 -6.727 1 96.12 102 ARG A N 1
ATOM 742 C CA . ARG A 1 102 ? 8.391 -0.87 -6.691 1 96.12 102 ARG A CA 1
ATOM 743 C C . ARG A 1 102 ? 7.855 -1.378 -8.023 1 96.12 102 ARG A C 1
ATOM 745 O O . ARG A 1 102 ? 8.383 -1.036 -9.086 1 96.12 102 ARG A O 1
ATOM 752 N N . LEU A 1 103 ? 6.852 -2.137 -7.953 1 98.06 103 LEU A N 1
ATOM 753 C CA . LEU A 1 103 ? 6.234 -2.74 -9.133 1 98.06 103 LEU A CA 1
ATOM 754 C C . LEU A 1 103 ? 4.742 -2.432 -9.18 1 98.06 103 LEU A C 1
ATOM 756 O O . LEU A 1 103 ? 4.027 -2.645 -8.195 1 98.06 103 LEU A O 1
ATOM 760 N N . THR A 1 104 ? 4.297 -1.849 -10.234 1 98.38 104 THR A N 1
ATOM 761 C CA . THR A 1 104 ? 2.869 -1.656 -10.484 1 98.38 104 THR A CA 1
ATOM 762 C C . THR A 1 104 ? 2.396 -2.529 -11.641 1 98.38 104 THR A C 1
ATOM 764 O O . THR A 1 104 ? 2.969 -2.486 -12.734 1 98.38 104 THR A O 1
ATOM 767 N N . LEU A 1 105 ? 1.442 -3.326 -11.414 1 98.81 105 LEU A N 1
ATOM 768 C CA . LEU A 1 105 ? 0.763 -4.141 -12.422 1 98.81 105 LEU A CA 1
ATOM 769 C C . LEU A 1 105 ? -0.61 -3.562 -12.75 1 98.81 105 LEU A C 1
ATOM 771 O O . LEU A 1 105 ? -1.444 -3.389 -11.859 1 98.81 105 LEU A O 1
ATOM 775 N N . VAL A 1 106 ? -0.81 -3.291 -13.969 1 98.69 106 VAL A N 1
ATOM 776 C CA . VAL A 1 106 ? -2.08 -2.736 -14.422 1 98.69 106 VAL A CA 1
ATOM 777 C C . VAL A 1 106 ? -2.807 -3.754 -15.297 1 98.69 106 VAL A C 1
ATOM 779 O O . VAL A 1 106 ? -2.193 -4.391 -16.156 1 98.69 106 VAL A O 1
ATOM 782 N N . GLY A 1 107 ? -4.086 -3.918 -15.023 1 98.5 107 GLY A N 1
ATOM 783 C CA . GLY A 1 107 ? -4.832 -4.887 -15.812 1 98.5 107 GLY A CA 1
ATOM 784 C C . GLY A 1 107 ? -6.293 -4.98 -15.406 1 98.5 107 GLY A C 1
ATOM 785 O O . GLY A 1 107 ? -6.934 -3.965 -15.125 1 98.5 107 GLY A O 1
ATOM 786 N N . ARG A 1 108 ? -6.852 -6.23 -15.492 1 98.75 108 ARG A N 1
ATOM 787 C CA . ARG A 1 108 ? -8.266 -6.469 -15.219 1 98.75 108 ARG A CA 1
ATOM 788 C C . ARG A 1 108 ? -8.445 -7.633 -14.25 1 98.75 108 ARG A C 1
ATOM 790 O O . ARG A 1 108 ? -7.75 -8.641 -14.344 1 98.75 108 ARG A O 1
ATOM 797 N N . ALA A 1 109 ? -9.328 -7.441 -13.312 1 98.75 109 ALA A N 1
ATOM 798 C CA . ALA A 1 109 ? -9.711 -8.508 -12.391 1 98.75 109 ALA A CA 1
ATOM 799 C C . ALA A 1 109 ? -10.789 -9.398 -13 1 98.75 109 ALA A C 1
ATOM 801 O O . ALA A 1 109 ? -11.844 -8.906 -13.406 1 98.75 109 ALA A O 1
ATOM 802 N N . VAL A 1 110 ? -10.531 -10.672 -13.039 1 98.31 110 VAL A N 1
ATOM 803 C CA . VAL A 1 110 ? -11.484 -11.656 -13.523 1 98.31 110 VAL A CA 1
ATOM 804 C C . VAL A 1 110 ? -12 -12.5 -12.359 1 98.31 110 VAL A C 1
ATOM 806 O O . VAL A 1 110 ? -11.242 -13.242 -11.734 1 98.31 110 VAL A O 1
ATOM 809 N N . ARG A 1 111 ? -13.258 -12.375 -12.086 1 98 111 ARG A N 1
ATOM 810 C CA . ARG A 1 111 ? -13.852 -13.211 -11.055 1 98 111 ARG A CA 1
ATOM 811 C C . ARG A 1 111 ? -13.906 -14.672 -11.5 1 98 111 ARG A C 1
ATOM 813 O O . ARG A 1 111 ? -14.398 -14.977 -12.586 1 98 111 ARG A O 1
ATOM 820 N N . LEU A 1 112 ? -13.477 -15.531 -10.633 1 97.56 112 LEU A N 1
ATOM 821 C CA . LEU A 1 112 ? -13.422 -16.953 -10.984 1 97.56 112 LEU A CA 1
ATOM 822 C C . LEU A 1 112 ? -14.68 -17.672 -10.508 1 97.56 112 LEU A C 1
ATOM 824 O O . LEU A 1 112 ? -15.188 -17.391 -9.422 1 97.56 112 LEU A O 1
ATOM 828 N N . ALA A 1 113 ? -15.094 -18.594 -11.328 1 95.75 113 ALA A N 1
ATOM 829 C CA . ALA A 1 113 ? -16.125 -19.547 -10.891 1 95.75 113 ALA A CA 1
ATOM 830 C C . ALA A 1 113 ? -15.594 -20.469 -9.805 1 95.75 113 ALA A C 1
ATOM 832 O O . ALA A 1 113 ? -14.383 -20.672 -9.68 1 95.75 113 ALA A O 1
ATOM 833 N N . PRO A 1 114 ? -16.484 -20.953 -8.969 1 90.94 114 PRO A N 1
ATOM 834 C CA . PRO A 1 114 ? -16.062 -21.781 -7.836 1 90.94 114 PRO A CA 1
ATOM 835 C C . PRO A 1 114 ? -15.133 -22.922 -8.25 1 90.94 114 PRO A C 1
ATOM 837 O O . PRO A 1 114 ? -14.133 -23.188 -7.582 1 90.94 114 PRO A O 1
ATOM 840 N N . GLU A 1 115 ? -15.391 -23.594 -9.352 1 91.94 115 GLU A N 1
ATOM 841 C CA . GLU A 1 115 ? -14.586 -24.719 -9.789 1 91.94 115 GLU A CA 1
ATOM 842 C C . GLU A 1 115 ? -13.18 -24.281 -10.18 1 91.94 115 GLU A C 1
ATOM 844 O O . GLU A 1 115 ? -12.203 -25 -9.938 1 91.94 115 GLU A O 1
ATOM 849 N N . GLU A 1 116 ? -13.078 -23.141 -10.773 1 92.62 116 GLU A N 1
ATOM 850 C CA . GLU A 1 116 ? -11.789 -22.578 -11.18 1 92.62 116 GLU A CA 1
ATOM 851 C C . GLU A 1 116 ? -11.031 -22.016 -9.977 1 92.62 116 GLU A C 1
ATOM 853 O O . GLU A 1 116 ? -9.797 -21.969 -9.992 1 92.62 116 GLU A O 1
ATOM 858 N N . ALA A 1 117 ? -11.797 -21.641 -8.977 1 94.31 117 ALA A N 1
ATOM 859 C CA . ALA A 1 117 ? -11.219 -20.984 -7.809 1 94.31 117 ALA A CA 1
ATOM 860 C C . ALA A 1 117 ? -10.617 -22 -6.844 1 94.31 117 ALA A C 1
ATOM 862 O O . ALA A 1 117 ? -9.734 -21.656 -6.047 1 94.31 117 ALA A O 1
ATOM 863 N N . GLU A 1 118 ? -11.016 -23.203 -6.895 1 92.56 118 GLU A N 1
ATOM 864 C CA . GLU A 1 118 ? -10.688 -24.188 -5.863 1 92.56 118 GLU A CA 1
ATOM 865 C C . GLU A 1 118 ? -9.18 -24.406 -5.773 1 92.56 118 GLU A C 1
ATOM 867 O O . GLU A 1 118 ? -8.602 -24.359 -4.688 1 92.56 118 GLU A O 1
ATOM 872 N N . PRO A 1 119 ? -8.469 -24.625 -6.938 1 92.69 119 PRO A N 1
ATOM 873 C CA . PRO A 1 119 ? -7.016 -24.797 -6.832 1 92.69 119 PRO A CA 1
ATOM 874 C C . PRO A 1 119 ? -6.324 -23.547 -6.273 1 92.69 119 PRO A C 1
ATOM 876 O O . PRO A 1 119 ? -5.324 -23.672 -5.559 1 92.69 119 PRO A O 1
ATOM 879 N N . LEU A 1 120 ? -6.812 -22.391 -6.57 1 95.19 120 LEU A N 1
ATOM 880 C CA . LEU A 1 120 ? -6.223 -21.141 -6.086 1 95.19 120 LEU A CA 1
ATOM 881 C C . LEU A 1 120 ? -6.5 -20.953 -4.598 1 95.19 120 LEU A C 1
ATOM 883 O O . LEU A 1 120 ? -5.668 -20.406 -3.871 1 95.19 120 LEU A O 1
ATOM 887 N N . ARG A 1 121 ? -7.656 -21.375 -4.219 1 95 121 ARG A N 1
ATOM 888 C CA . ARG A 1 121 ? -7.977 -21.328 -2.797 1 95 121 ARG A CA 1
ATOM 889 C C . ARG A 1 121 ? -6.977 -22.14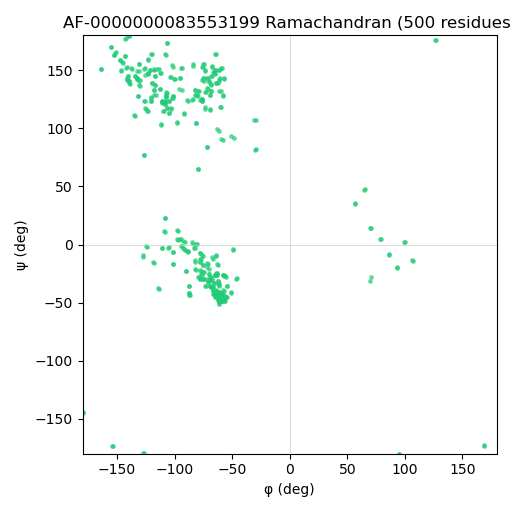1 -1.985 1 95 121 ARG A C 1
ATOM 891 O O . ARG A 1 121 ? -6.535 -21.703 -0.919 1 95 121 ARG A O 1
ATOM 898 N N . ARG A 1 122 ? -6.676 -23.281 -2.459 1 93.94 122 ARG A N 1
ATOM 899 C CA . ARG A 1 122 ? -5.695 -24.125 -1.784 1 93.94 122 ARG A CA 1
ATOM 900 C C . ARG A 1 122 ? -4.336 -23.438 -1.71 1 93.94 122 ARG A C 1
ATOM 902 O O . ARG A 1 122 ? -3.691 -23.438 -0.66 1 93.94 122 ARG A O 1
ATOM 909 N N . ARG A 1 123 ? -3.906 -22.906 -2.791 1 95.69 123 ARG A N 1
ATOM 910 C CA . ARG A 1 123 ? -2.641 -22.188 -2.838 1 95.69 123 ARG A CA 1
ATOM 911 C C . ARG A 1 123 ? -2.662 -20.984 -1.895 1 95.69 123 ARG A C 1
ATOM 913 O O . ARG A 1 123 ? -1.675 -20.719 -1.208 1 95.69 123 ARG A O 1
ATOM 920 N N . TYR A 1 124 ? -3.779 -20.25 -1.924 1 96.75 124 TYR A N 1
ATOM 921 C CA . TYR A 1 124 ? -3.949 -19.109 -1.032 1 96.75 124 TYR A CA 1
ATOM 922 C C . TYR A 1 124 ? -3.811 -19.531 0.426 1 96.75 124 TYR A C 1
ATOM 924 O O . TYR A 1 124 ? -3.096 -18.891 1.198 1 96.75 124 TYR A O 1
ATOM 932 N N . LEU A 1 125 ? -4.391 -20.625 0.795 1 95.62 125 LEU A N 1
ATOM 933 C CA . LEU A 1 125 ? -4.398 -21.094 2.18 1 95.62 125 LEU A CA 1
ATOM 934 C C . LEU A 1 125 ? -3.035 -21.656 2.574 1 95.62 125 LEU A C 1
ATOM 936 O O . LEU A 1 125 ? -2.66 -21.609 3.748 1 95.62 125 LEU A O 1
ATOM 940 N N . ALA A 1 126 ? -2.34 -22.188 1.593 1 95.69 126 ALA A N 1
ATOM 941 C CA . ALA A 1 126 ? -0.972 -22.625 1.876 1 95.69 126 ALA A CA 1
ATOM 942 C C . ALA A 1 126 ? -0.108 -21.438 2.312 1 95.69 126 ALA A C 1
ATOM 944 O O . ALA A 1 126 ? 0.726 -21.562 3.211 1 95.69 126 ALA A O 1
ATOM 945 N N . ARG A 1 127 ? -0.354 -20.281 1.726 1 95.62 127 ARG A N 1
ATOM 946 C CA . ARG A 1 127 ? 0.44 -19.094 2.016 1 95.62 127 ARG A CA 1
ATOM 947 C C . ARG A 1 127 ? -0.12 -18.344 3.219 1 95.62 127 ARG A C 1
ATOM 949 O O . ARG A 1 127 ? 0.636 -17.781 4.016 1 95.62 127 ARG A O 1
ATOM 956 N N . TYR A 1 128 ? -1.425 -18.344 3.354 1 95.19 128 TYR A N 1
ATOM 957 C CA . TYR A 1 128 ? -2.117 -17.641 4.422 1 95.19 128 TYR A CA 1
ATOM 958 C C . TYR A 1 128 ? -3.057 -18.562 5.18 1 95.19 128 TYR A C 1
ATOM 960 O O . TYR A 1 128 ? -4.277 -18.453 5.074 1 95.19 128 TYR A O 1
ATOM 968 N N . PRO A 1 129 ? -2.559 -19.391 6.039 1 93.12 129 PRO A N 1
ATOM 969 C CA . PRO A 1 129 ? -3.404 -20.391 6.688 1 93.12 129 PRO A CA 1
ATOM 970 C C . PRO A 1 129 ? -4.488 -19.781 7.566 1 93.12 129 PRO A C 1
ATOM 972 O O . PRO A 1 129 ? -5.559 -20.375 7.742 1 93.12 129 PRO A O 1
ATOM 975 N N . LYS A 1 130 ? -4.305 -18.609 8.039 1 89.38 130 LYS A N 1
ATOM 976 C CA . LYS A 1 130 ? -5.258 -17.969 8.938 1 89.38 130 LYS A CA 1
ATOM 977 C C . LYS A 1 130 ? -6.457 -17.422 8.164 1 89.38 130 LYS A C 1
ATOM 979 O O . LYS A 1 130 ? -7.453 -17.016 8.766 1 89.38 130 LYS A O 1
ATOM 984 N N . ALA A 1 131 ? -6.371 -17.469 6.891 1 91.12 131 ALA A N 1
ATOM 985 C CA . ALA A 1 131 ? -7.457 -16.938 6.07 1 91.12 131 ALA A CA 1
ATOM 986 C C . ALA A 1 131 ? -8.555 -17.969 5.871 1 91.12 131 ALA A C 1
ATOM 988 O O . ALA A 1 131 ? -9.531 -17.734 5.16 1 91.12 131 ALA A O 1
ATOM 989 N N . LYS A 1 132 ? -8.453 -19.156 6.449 1 90.31 132 LYS A N 1
ATOM 990 C CA . LYS A 1 132 ? -9.375 -20.266 6.219 1 90.31 132 LYS A CA 1
ATOM 991 C C . LYS A 1 132 ? -10.812 -19.859 6.508 1 90.31 132 LYS A C 1
ATOM 993 O O . LYS A 1 132 ? -11.711 -20.125 5.703 1 90.31 132 LYS A O 1
ATOM 998 N N . LEU A 1 133 ? -11.039 -19.188 7.59 1 84.19 133 LEU A N 1
ATOM 999 C CA . LEU A 1 133 ? -12.383 -18.781 7.969 1 84.19 133 LEU A CA 1
ATOM 1000 C C . LEU A 1 133 ? -12.953 -17.781 6.973 1 84.19 133 LEU A C 1
ATOM 1002 O O . LEU A 1 133 ? -14.086 -17.922 6.52 1 84.19 133 LEU A O 1
ATOM 1006 N N . TYR A 1 134 ? -12.125 -16.859 6.539 1 82.25 134 TYR A N 1
ATOM 1007 C CA . TYR A 1 134 ? -12.57 -15.797 5.641 1 82.25 134 TYR A CA 1
ATOM 1008 C C . TYR A 1 134 ? -12.898 -16.359 4.262 1 82.25 134 TYR A C 1
ATOM 1010 O O . TYR A 1 134 ? -13.859 -15.914 3.621 1 82.25 134 TYR A O 1
ATOM 1018 N N . LEU A 1 135 ? -12.156 -17.312 3.873 1 87.44 135 LEU A N 1
ATOM 1019 C CA . LEU A 1 135 ? -12.344 -17.875 2.545 1 87.44 135 LEU A CA 1
ATOM 1020 C C . LEU A 1 135 ? -13.578 -18.766 2.506 1 87.44 135 LEU A C 1
ATOM 1022 O O . LEU A 1 135 ? -14.07 -19.109 1.427 1 87.44 135 LEU A O 1
ATOM 1026 N N . SER A 1 136 ? -14.039 -19.172 3.664 1 85 136 SER A N 1
ATOM 1027 C CA . SER A 1 136 ? -15.188 -20.062 3.719 1 85 136 SER A CA 1
ATOM 1028 C C . SER A 1 136 ? -16.5 -19.281 3.748 1 85 136 SER A C 1
ATOM 1030 O O . SER A 1 136 ? -17.578 -19.859 3.641 1 85 136 SER A O 1
ATOM 1032 N N . LEU A 1 137 ? -16.391 -17.969 3.834 1 83.44 137 LEU A N 1
ATOM 1033 C CA . LEU A 1 137 ? -17.594 -17.156 3.83 1 83.44 137 LEU A CA 1
ATOM 1034 C C . LEU A 1 137 ? -18.281 -17.188 2.471 1 83.44 137 LEU A C 1
ATOM 1036 O O . LEU A 1 137 ? -17.609 -17.266 1.436 1 83.44 137 LEU A O 1
ATOM 1040 N N . PRO A 1 138 ? -19.578 -17.141 2.486 1 85.19 138 PRO A N 1
ATOM 1041 C CA . PRO A 1 138 ? -20.328 -17.312 1.245 1 85.19 138 PRO A CA 1
ATOM 1042 C C . PRO A 1 138 ? -20.047 -16.203 0.222 1 85.19 138 PRO A C 1
ATOM 1044 O O . PRO A 1 138 ? -20.188 -16.438 -0.983 1 85.19 138 PRO A O 1
ATOM 1047 N N . ASP A 1 139 ? -19.672 -15.078 0.644 1 87.31 139 ASP A N 1
ATOM 1048 C CA . ASP A 1 139 ? -19.484 -13.961 -0.281 1 87.31 139 ASP A CA 1
ATOM 1049 C C . ASP A 1 139 ? -18.016 -13.82 -0.684 1 87.31 139 ASP A C 1
ATOM 1051 O O . ASP A 1 139 ? -17.641 -12.82 -1.292 1 87.31 139 ASP A O 1
ATOM 1055 N N . ALA A 1 140 ? -17.266 -14.836 -0.332 1 91.31 140 ALA A N 1
ATOM 1056 C CA . ALA A 1 140 ? -15.859 -14.789 -0.702 1 91.31 140 ALA A CA 1
ATOM 1057 C C . ALA A 1 140 ? -15.68 -14.922 -2.211 1 91.31 140 ALA A C 1
ATOM 1059 O O . ALA A 1 140 ? -16.219 -15.852 -2.826 1 91.31 140 ALA A O 1
ATOM 1060 N N . LEU A 1 141 ? -14.938 -14.008 -2.805 1 95.56 141 LEU A N 1
ATOM 1061 C CA . LEU A 1 141 ? -14.68 -13.992 -4.238 1 95.56 141 LEU A CA 1
ATOM 1062 C C . LEU A 1 141 ? -13.195 -14.156 -4.527 1 95.56 141 LEU A C 1
ATOM 1064 O O . LEU A 1 141 ? -12.352 -13.547 -3.863 1 95.56 141 LEU A O 1
ATOM 1068 N N . MET A 1 142 ? -12.883 -15.031 -5.453 1 97.06 142 MET A N 1
ATOM 1069 C CA . MET A 1 142 ? -11.516 -15.164 -5.949 1 97.06 142 MET A CA 1
ATOM 1070 C C . MET A 1 142 ? -11.352 -14.461 -7.293 1 97.06 142 MET A C 1
ATOM 1072 O O . MET A 1 142 ? -12.156 -14.664 -8.203 1 97.06 142 MET A O 1
ATOM 1076 N N . PHE A 1 143 ? -10.336 -13.586 -7.395 1 98.5 143 PHE A N 1
ATOM 1077 C CA . PHE A 1 143 ? -10.055 -12.859 -8.625 1 98.5 143 PHE A CA 1
ATOM 1078 C C . PHE A 1 143 ? -8.68 -13.227 -9.172 1 98.5 143 PHE A C 1
ATOM 1080 O O . PHE A 1 143 ? -7.723 -13.375 -8.406 1 98.5 143 PHE A O 1
ATOM 1087 N N . ARG A 1 144 ? -8.625 -13.406 -10.445 1 98.5 144 ARG A N 1
ATOM 1088 C CA . ARG A 1 144 ? -7.379 -13.438 -11.203 1 98.5 144 ARG A CA 1
ATOM 1089 C C . ARG A 1 144 ? -7.121 -12.102 -11.891 1 98.5 144 ARG A C 1
ATOM 1091 O O . ARG A 1 144 ? -8.047 -11.469 -12.398 1 98.5 144 ARG A O 1
ATOM 1098 N N . VAL A 1 145 ? -5.852 -11.727 -11.922 1 98.75 145 VAL A N 1
ATOM 1099 C CA . VAL A 1 145 ? -5.527 -10.461 -12.578 1 98.75 145 VAL A CA 1
ATOM 1100 C C . VAL A 1 145 ? -4.891 -10.734 -13.938 1 98.75 145 VAL A C 1
ATOM 1102 O O . VAL A 1 145 ? -3.795 -11.297 -14.016 1 98.75 145 VAL A O 1
ATOM 1105 N N . THR A 1 146 ? -5.578 -10.375 -15.023 1 98.38 146 THR A N 1
ATOM 1106 C CA . THR A 1 146 ? -4.969 -10.352 -16.344 1 98.38 146 THR A CA 1
ATOM 1107 C C . THR A 1 146 ? -4.168 -9.07 -16.547 1 98.38 146 THR A C 1
ATOM 1109 O O . THR A 1 146 ? -4.738 -8.008 -16.812 1 98.38 146 THR A O 1
ATOM 1112 N N . VAL A 1 147 ? -2.854 -9.195 -16.484 1 98.44 147 VAL A N 1
ATOM 1113 C CA . VAL A 1 147 ? -1.968 -8.039 -16.5 1 98.44 147 VAL A CA 1
ATOM 1114 C C . VAL A 1 147 ? -1.751 -7.566 -17.938 1 98.44 147 VAL A C 1
ATOM 1116 O O . VAL A 1 147 ? -1.398 -8.359 -18.812 1 98.44 147 VAL A O 1
ATOM 1119 N N . SER A 1 148 ? -1.938 -6.285 -18.234 1 97.56 148 SER A N 1
ATOM 1120 C CA . SER A 1 148 ? -1.738 -5.719 -19.562 1 97.56 148 SER A CA 1
ATOM 1121 C C . SER A 1 148 ? -0.647 -4.652 -19.562 1 97.56 148 SER A C 1
ATOM 1123 O O . SER A 1 148 ? -0.161 -4.242 -20.609 1 97.56 148 SER A O 1
ATOM 1125 N N . GLY A 1 149 ? -0.265 -4.164 -18.391 1 96.88 149 GLY A N 1
ATOM 1126 C CA . GLY A 1 149 ? 0.799 -3.188 -18.234 1 96.88 149 GLY A CA 1
ATOM 1127 C C . GLY A 1 149 ? 1.658 -3.436 -17 1 96.88 149 GLY A C 1
ATOM 1128 O O . GLY A 1 149 ? 1.156 -3.869 -15.961 1 96.88 149 GLY A O 1
ATOM 1129 N N . VAL A 1 150 ? 2.934 -3.182 -17.141 1 97.5 150 VAL A N 1
ATOM 1130 C CA . VAL A 1 150 ? 3.893 -3.361 -16.047 1 97.5 150 VAL A CA 1
ATOM 1131 C C . VAL A 1 150 ? 4.766 -2.117 -15.922 1 97.5 150 VAL A C 1
ATOM 1133 O O . VAL A 1 150 ? 5.297 -1.616 -16.922 1 97.5 150 VAL A O 1
ATOM 1136 N N . GLN A 1 151 ? 4.859 -1.575 -14.75 1 96.44 151 GLN A N 1
ATOM 1137 C CA . GLN A 1 151 ? 5.777 -0.482 -14.445 1 96.44 151 GLN A CA 1
ATOM 1138 C C . GLN A 1 151 ? 6.703 -0.849 -13.289 1 96.44 151 GLN A C 1
ATOM 1140 O O . GLN A 1 151 ? 6.242 -1.078 -12.164 1 96.44 151 GLN A O 1
ATOM 1145 N N . ILE A 1 152 ? 8.008 -0.946 -13.562 1 96 152 ILE A N 1
ATOM 1146 C CA . ILE A 1 152 ? 9.008 -1.225 -12.539 1 96 152 ILE A CA 1
ATOM 1147 C C . ILE A 1 152 ? 9.828 0.034 -12.266 1 96 152 ILE A C 1
ATOM 1149 O O . ILE A 1 152 ? 10.352 0.654 -13.195 1 96 152 ILE A O 1
ATOM 1153 N N . ASN A 1 153 ? 9.844 0.523 -11.047 1 93 153 ASN A N 1
ATOM 1154 C CA . ASN A 1 153 ? 10.711 1.585 -10.547 1 93 153 ASN A CA 1
ATOM 1155 C C . ASN A 1 153 ? 11.844 1.026 -9.695 1 93 153 ASN A C 1
ATOM 1157 O O . ASN A 1 153 ? 11.609 0.418 -8.648 1 93 153 ASN A O 1
ATOM 1161 N N . GLY A 1 154 ? 13.055 1.213 -10.125 1 91.81 154 GLY A N 1
ATOM 1162 C CA . GLY A 1 154 ? 14.211 0.64 -9.461 1 91.81 154 GLY A CA 1
ATOM 1163 C C . GLY A 1 154 ? 14.664 1.447 -8.258 1 91.81 154 GLY A C 1
ATOM 1164 O O . GLY A 1 154 ? 15.586 1.045 -7.543 1 91.81 154 GLY A O 1
ATOM 1165 N N . GL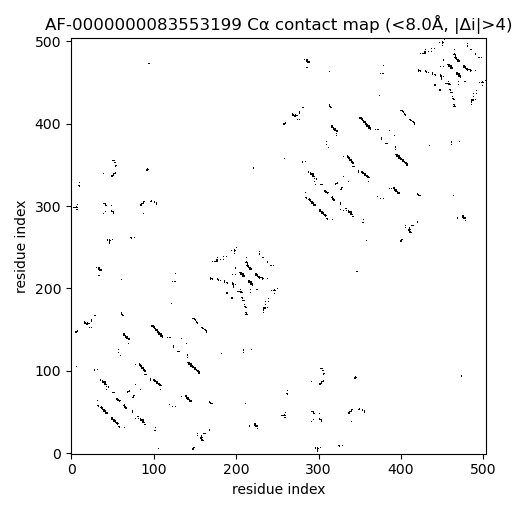Y A 1 155 ? 14.016 2.486 -7.953 1 86.69 155 GLY A N 1
ATOM 1166 C CA . GLY A 1 155 ? 14.477 3.432 -6.949 1 86.69 155 GLY A CA 1
ATOM 1167 C C . GLY A 1 155 ? 15.25 4.598 -7.539 1 86.69 155 GLY A C 1
ATOM 1168 O O . GLY A 1 155 ? 15.477 4.652 -8.75 1 86.69 155 GLY A O 1
ATOM 1169 N N . PRO A 1 156 ? 15.664 5.453 -6.566 1 79.38 156 PRO A N 1
ATOM 1170 C CA . PRO A 1 156 ? 16.375 6.645 -7.047 1 79.38 156 PRO A CA 1
ATOM 1171 C C . PRO A 1 156 ? 17.656 6.301 -7.797 1 79.38 156 PRO A C 1
ATOM 1173 O O . PRO A 1 156 ? 18.359 5.359 -7.43 1 79.38 156 PRO A O 1
ATOM 1176 N N . ALA A 1 157 ? 17.953 6.984 -8.773 1 77.62 157 ALA A N 1
ATOM 1177 C CA . ALA A 1 157 ? 19.188 6.941 -9.555 1 77.62 157 ALA A CA 1
ATOM 1178 C C . ALA A 1 157 ? 19.281 5.656 -10.375 1 77.62 157 ALA A C 1
ATOM 1180 O O . ALA A 1 157 ? 20.359 5.238 -10.766 1 77.62 157 ALA A O 1
ATOM 1181 N N . ARG A 1 158 ? 18.172 5.008 -10.461 1 79.12 158 ARG A N 1
ATOM 1182 C CA . ARG A 1 158 ? 18.125 3.836 -11.328 1 79.12 158 ARG A CA 1
ATOM 1183 C C . ARG A 1 158 ? 17.453 4.152 -12.656 1 79.12 158 ARG A C 1
ATOM 1185 O O . ARG A 1 158 ? 16.531 4.973 -12.703 1 79.12 158 ARG A O 1
ATOM 1192 N N . ASN A 1 159 ? 17.844 3.43 -13.562 1 72.31 159 ASN A N 1
ATOM 1193 C CA . ASN A 1 159 ? 17.281 3.639 -14.891 1 72.31 159 ASN A CA 1
ATOM 1194 C C . ASN A 1 159 ? 15.828 3.191 -14.977 1 72.31 159 ASN A C 1
ATOM 1196 O O . ASN A 1 159 ? 15.438 2.219 -14.32 1 72.31 159 ASN A O 1
ATOM 1200 N N . ALA A 1 160 ? 15.117 4.023 -15.781 1 76.12 160 ALA A N 1
ATOM 1201 C CA . ALA A 1 160 ? 13.82 3.49 -16.172 1 76.12 160 ALA A CA 1
ATOM 1202 C C . ALA A 1 160 ? 13.977 2.191 -16.969 1 76.12 160 ALA A C 1
ATOM 1204 O O . ALA A 1 160 ? 14.961 2.008 -17.672 1 76.12 160 ALA A O 1
ATOM 1205 N N . ALA A 1 161 ? 13.141 1.269 -16.734 1 81.62 161 ALA A N 1
ATOM 1206 C CA . ALA A 1 161 ? 13.18 -0.007 -17.453 1 81.62 161 ALA A CA 1
ATOM 1207 C C . ALA A 1 161 ? 11.828 -0.314 -18.094 1 81.62 161 ALA A C 1
ATOM 1209 O O . ALA A 1 161 ? 10.789 0.131 -17.609 1 81.62 161 ALA A O 1
ATOM 1210 N N . GLN A 1 162 ? 11.984 -0.963 -19.25 1 84.81 162 GLN A N 1
ATOM 1211 C CA . GLN A 1 162 ? 10.773 -1.362 -19.953 1 84.81 162 GLN A CA 1
ATOM 1212 C C . GLN A 1 162 ? 10.609 -2.879 -19.953 1 84.81 162 GLN A C 1
ATOM 1214 O O . GLN A 1 162 ? 11.328 -3.588 -20.672 1 84.81 162 GLN A O 1
ATOM 1219 N N . ILE A 1 163 ? 9.758 -3.305 -19.141 1 93.62 163 ILE A N 1
ATOM 1220 C CA . ILE A 1 163 ? 9.336 -4.699 -19.172 1 93.62 163 ILE A CA 1
ATOM 1221 C C . ILE A 1 163 ? 7.82 -4.777 -19.344 1 93.62 163 ILE A C 1
ATOM 1223 O O . ILE A 1 163 ? 7.117 -3.785 -19.141 1 93.62 163 ILE A O 1
ATOM 1227 N N . GLY A 1 164 ? 7.375 -5.953 -19.812 1 96.12 164 GLY A N 1
ATOM 1228 C CA . GLY A 1 164 ? 5.949 -6.148 -20.031 1 96.12 164 GLY A CA 1
ATOM 1229 C C . GLY A 1 164 ? 5.41 -7.391 -19.344 1 96.12 164 GLY A C 1
ATOM 1230 O O . GLY A 1 164 ? 6.137 -8.07 -18.625 1 96.12 164 GLY A O 1
ATOM 1231 N N . PRO A 1 165 ? 4.145 -7.59 -19.547 1 97.44 165 PRO A N 1
ATOM 1232 C CA . PRO A 1 165 ? 3.488 -8.727 -18.891 1 97.44 165 PRO A CA 1
ATOM 1233 C C . PRO A 1 165 ? 4.18 -10.055 -19.188 1 97.44 165 PRO A C 1
ATOM 1235 O O . PRO A 1 165 ? 4.254 -10.93 -18.312 1 97.44 165 PRO A O 1
ATOM 1238 N N . GLU A 1 166 ? 4.695 -10.211 -20.391 1 97.5 166 GLU A N 1
ATOM 1239 C CA . GLU A 1 166 ? 5.316 -11.469 -20.797 1 97.5 166 GLU A CA 1
ATOM 1240 C C . GLU A 1 166 ? 6.57 -11.758 -19.969 1 97.5 166 GLU A C 1
ATOM 1242 O O . GLU A 1 166 ? 6.934 -12.914 -19.766 1 97.5 166 GLU A O 1
ATOM 1247 N N . ASP A 1 167 ? 7.18 -10.703 -19.469 1 97.94 167 ASP A N 1
ATOM 1248 C CA . ASP A 1 167 ? 8.398 -10.859 -18.688 1 97.94 167 ASP A CA 1
ATOM 1249 C C . ASP A 1 167 ? 8.102 -11.469 -17.328 1 97.94 167 ASP A C 1
ATOM 1251 O O . ASP A 1 167 ? 9.008 -11.953 -16.641 1 97.94 167 ASP A O 1
ATOM 1255 N N . LEU A 1 168 ? 6.867 -11.484 -16.875 1 98.44 168 LEU A N 1
ATOM 1256 C CA . LEU A 1 168 ? 6.484 -11.961 -15.547 1 98.44 168 LEU A CA 1
ATOM 1257 C C . LEU A 1 168 ? 5.898 -13.367 -15.625 1 98.44 168 LEU A C 1
ATOM 1259 O O . LEU A 1 168 ? 5.672 -14.008 -14.594 1 98.44 168 LEU A O 1
ATOM 1263 N N . ARG A 1 169 ? 5.707 -13.875 -16.828 1 98 169 ARG A N 1
ATOM 1264 C CA . ARG A 1 169 ? 5.055 -15.172 -17 1 98 169 ARG A CA 1
ATOM 1265 C C . ARG A 1 169 ? 6.055 -16.312 -16.844 1 98 169 ARG A C 1
ATOM 1267 O O . ARG A 1 169 ? 7.254 -16.125 -17.078 1 98 169 ARG A O 1
ATOM 1274 N N . ILE A 1 170 ? 5.523 -17.375 -16.5 1 98.44 170 ILE A N 1
ATOM 1275 C CA . ILE A 1 170 ? 6.266 -18.641 -16.406 1 98.44 170 ILE A CA 1
ATOM 1276 C C . ILE A 1 170 ? 5.68 -19.641 -17.391 1 98.44 170 ILE A C 1
ATOM 1278 O O . ILE A 1 170 ? 4.461 -19.828 -17.469 1 98.44 170 ILE A O 1
ATOM 1282 N N . ASP A 1 171 ? 6.445 -20.234 -18.188 1 98.06 171 ASP A N 1
ATOM 1283 C CA . ASP A 1 171 ? 6.016 -21.25 -19.125 1 98.06 171 ASP A CA 1
ATOM 1284 C C . ASP A 1 171 ? 5.609 -22.531 -18.406 1 98.06 171 ASP A C 1
ATOM 1286 O O . ASP A 1 171 ? 6.453 -23.219 -17.812 1 98.06 171 ASP A O 1
ATOM 1290 N N . ILE A 1 172 ? 4.379 -22.922 -18.5 1 98.38 172 ILE A N 1
ATOM 1291 C CA . ILE A 1 172 ? 3.906 -24.094 -17.766 1 98.38 172 ILE A CA 1
ATOM 1292 C C . ILE A 1 172 ? 3.633 -25.234 -18.75 1 98.38 172 ILE A C 1
ATOM 1294 O O . ILE A 1 172 ? 2.984 -26.219 -18.391 1 98.38 172 ILE A O 1
ATOM 1298 N N . THR A 1 173 ? 4.059 -25.078 -19.969 1 98.12 173 THR A N 1
ATOM 1299 C CA . THR A 1 173 ? 3.881 -26.125 -20.969 1 98.12 173 THR A CA 1
ATOM 1300 C C . THR A 1 173 ? 4.543 -27.422 -20.5 1 98.12 173 THR A C 1
ATOM 1302 O O . THR A 1 173 ? 5.711 -27.422 -20.094 1 98.12 173 THR A O 1
ATOM 1305 N N . GLY A 1 174 ? 3.777 -28.516 -20.531 1 98.38 174 GLY A N 1
ATOM 1306 C CA . GLY A 1 174 ? 4.324 -29.812 -20.172 1 98.38 174 GLY A CA 1
ATOM 1307 C C . GLY A 1 174 ? 4.449 -30.016 -18.672 1 98.38 174 GLY A C 1
ATOM 1308 O O . GLY A 1 174 ? 4.957 -31.047 -18.219 1 98.38 174 GLY A O 1
ATOM 1309 N N . ALA A 1 175 ? 3.961 -29.062 -17.844 1 98.62 175 ALA A N 1
ATOM 1310 C CA . ALA A 1 175 ? 4.152 -29.156 -16.406 1 98.62 175 ALA A CA 1
ATOM 1311 C C . ALA A 1 175 ? 2.848 -29.5 -15.695 1 98.62 175 ALA A C 1
ATOM 1313 O O . ALA A 1 175 ? 2.662 -29.172 -14.523 1 98.62 175 ALA A O 1
ATOM 1314 N N . GLU A 1 176 ? 1.912 -30.094 -16.406 1 97.44 176 GLU A N 1
ATOM 1315 C CA . GLU A 1 176 ? 0.606 -30.422 -15.844 1 97.44 176 GLU A CA 1
ATOM 1316 C C . GLU A 1 176 ? 0.744 -31.312 -14.609 1 97.44 176 GLU A C 1
ATOM 1318 O O . GLU A 1 176 ? 0.024 -31.141 -13.625 1 97.44 176 GLU A O 1
ATOM 1323 N N . ASP A 1 177 ? 1.671 -32.25 -14.68 1 97.69 177 ASP A N 1
ATOM 1324 C CA . ASP A 1 177 ? 1.88 -33.156 -13.562 1 97.69 177 ASP A CA 1
ATOM 1325 C C . ASP A 1 177 ? 2.385 -32.438 -12.336 1 97.69 177 ASP A C 1
ATOM 1327 O O . ASP A 1 177 ? 1.93 -32.688 -11.219 1 97.69 177 ASP A O 1
ATOM 1331 N N . LEU A 1 178 ? 3.301 -31.531 -12.531 1 98.38 178 LEU A N 1
ATOM 1332 C CA . LEU A 1 178 ? 3.84 -30.75 -11.43 1 98.38 178 LEU A CA 1
ATOM 1333 C C . LEU A 1 178 ? 2.744 -29.906 -10.781 1 98.38 178 LEU A C 1
ATOM 1335 O O . LEU A 1 178 ? 2.621 -29.891 -9.555 1 98.38 178 LEU A O 1
ATOM 1339 N N . ILE A 1 179 ? 1.952 -29.266 -11.586 1 97.19 179 ILE A N 1
ATOM 1340 C CA . ILE A 1 179 ? 0.906 -28.375 -11.117 1 97.19 179 ILE A CA 1
ATOM 1341 C C . ILE A 1 179 ? -0.16 -29.172 -10.367 1 97.19 179 ILE A C 1
ATOM 1343 O O . ILE A 1 179 ? -0.59 -28.766 -9.281 1 97.19 179 ILE A O 1
ATOM 1347 N N . SER A 1 180 ? -0.515 -30.281 -10.891 1 96.25 180 SER A N 1
ATOM 1348 C CA . SER A 1 180 ? -1.546 -31.109 -10.266 1 96.25 180 SER A CA 1
ATOM 1349 C C . SER A 1 180 ? -1.055 -31.703 -8.953 1 96.25 180 SER A C 1
ATOM 1351 O O . SER A 1 180 ? -1.849 -31.953 -8.039 1 96.25 180 SER A O 1
ATOM 1353 N N . ALA A 1 181 ? 0.226 -31.906 -8.82 1 97.31 181 ALA A N 1
ATOM 1354 C CA . ALA A 1 181 ? 0.8 -32.594 -7.656 1 97.31 181 ALA A CA 1
ATOM 1355 C C . ALA A 1 181 ? 1.256 -31.562 -6.609 1 97.31 181 ALA A C 1
ATOM 1357 O O . ALA A 1 181 ? 1.853 -31.938 -5.598 1 97.31 181 ALA A O 1
ATOM 1358 N N . GLU A 1 182 ? 1.037 -30.297 -6.777 1 97.44 182 GLU A N 1
ATOM 1359 C CA . GLU A 1 182 ? 1.631 -29.25 -5.953 1 97.44 182 GLU A CA 1
ATOM 1360 C C . GLU A 1 182 ? 1.322 -29.469 -4.477 1 97.44 182 GLU A C 1
ATOM 1362 O O . GLU A 1 182 ? 2.223 -29.422 -3.635 1 97.44 182 GLU A O 1
ATOM 1367 N N . ALA A 1 183 ? 0.091 -29.719 -4.164 1 95.44 183 ALA A N 1
ATOM 1368 C CA . ALA A 1 183 ? -0.302 -29.875 -2.762 1 95.44 183 ALA A CA 1
ATOM 1369 C C . ALA A 1 183 ? 0.465 -31 -2.09 1 95.44 183 ALA A C 1
ATOM 1371 O O . ALA A 1 183 ? 1.016 -30.828 -1 1 95.44 183 ALA A O 1
ATOM 1372 N N . ASP A 1 184 ? 0.533 -32.125 -2.736 1 96.88 184 ASP A N 1
ATOM 1373 C CA . ASP A 1 184 ? 1.245 -33.281 -2.199 1 96.88 184 ASP A CA 1
ATOM 1374 C C . ASP A 1 184 ? 2.742 -33 -2.088 1 96.88 184 ASP A C 1
ATOM 1376 O O . ASP A 1 184 ? 3.385 -33.406 -1.119 1 96.88 184 ASP A O 1
ATOM 1380 N N . LEU A 1 185 ? 3.268 -32.438 -3.111 1 97.88 185 LEU A N 1
ATOM 1381 C CA . LEU A 1 185 ? 4.688 -32.094 -3.123 1 97.88 185 LEU A CA 1
ATOM 1382 C C . LEU A 1 185 ? 5.027 -31.141 -1.982 1 97.88 185 LEU A C 1
ATOM 1384 O O . LEU A 1 185 ? 6.055 -31.297 -1.322 1 97.88 185 LEU A O 1
ATOM 1388 N N . LEU A 1 186 ? 4.176 -30.125 -1.701 1 97.81 186 LEU A N 1
ATOM 1389 C CA . LEU A 1 186 ? 4.383 -29.203 -0.592 1 97.81 186 LEU A CA 1
ATOM 1390 C C . LEU A 1 186 ? 4.371 -29.938 0.742 1 97.81 186 LEU A C 1
ATOM 1392 O O . LEU A 1 186 ? 5.191 -29.656 1.617 1 97.81 186 LEU A O 1
ATOM 1396 N N . ASP A 1 187 ? 3.449 -30.875 0.871 1 97.31 187 ASP A N 1
ATOM 1397 C CA . ASP A 1 187 ? 3.406 -31.688 2.084 1 97.31 187 ASP A CA 1
ATOM 1398 C C . ASP A 1 187 ? 4.711 -32.438 2.279 1 97.31 187 ASP A C 1
ATOM 1400 O O . ASP A 1 187 ? 5.262 -32.469 3.383 1 97.31 187 ASP A O 1
ATOM 1404 N N . ARG A 1 188 ? 5.18 -33.062 1.274 1 97.56 188 ARG A N 1
ATOM 1405 C CA . ARG A 1 188 ? 6.426 -33.812 1.313 1 97.56 188 ARG A CA 1
ATOM 1406 C C . ARG A 1 188 ? 7.605 -32.906 1.677 1 97.56 188 ARG A C 1
ATOM 1408 O O . ARG A 1 188 ? 8.43 -33.281 2.523 1 97.56 188 ARG A O 1
ATOM 1415 N N . LEU A 1 189 ? 7.715 -31.797 1.037 1 97.94 189 LEU A N 1
ATOM 1416 C CA . LEU A 1 189 ? 8.805 -30.859 1.28 1 97.94 189 LEU A CA 1
ATOM 1417 C C . LEU A 1 189 ? 8.781 -30.359 2.721 1 97.94 189 LEU A C 1
ATOM 1419 O O . LEU A 1 189 ? 9.82 -30.281 3.371 1 97.94 189 LEU A O 1
ATOM 1423 N N . ASN A 1 190 ? 7.621 -30.047 3.217 1 97.69 190 ASN A N 1
ATOM 1424 C CA . ASN A 1 190 ? 7.477 -29.469 4.547 1 97.69 190 ASN A CA 1
ATOM 1425 C C . ASN A 1 190 ? 7.598 -30.516 5.641 1 97.69 190 ASN A C 1
ATOM 1427 O O . ASN A 1 190 ? 7.754 -30.188 6.816 1 97.69 190 ASN A O 1
ATOM 1431 N N . ALA A 1 191 ? 7.504 -31.75 5.273 1 96.12 191 ALA A N 1
ATOM 1432 C CA . ALA A 1 191 ? 7.715 -32.844 6.219 1 96.12 191 ALA A CA 1
ATOM 1433 C C . ALA A 1 191 ? 9.203 -33.062 6.492 1 96.12 191 ALA A C 1
ATOM 1435 O O . ALA A 1 191 ? 9.57 -33.656 7.496 1 96.12 191 ALA A O 1
ATOM 1436 N N . GLY A 1 192 ? 10.07 -32.625 5.566 1 91.44 192 GLY A N 1
ATOM 1437 C CA . GLY A 1 192 ? 11.508 -32.781 5.746 1 91.44 192 GLY A CA 1
ATOM 1438 C C . GLY A 1 192 ? 12.078 -31.812 6.781 1 91.44 192 GLY A C 1
ATOM 1439 O O . GLY A 1 192 ? 12 -30.594 6.617 1 91.44 192 GLY A O 1
ATOM 1440 N N . PRO A 1 193 ? 12.633 -32.344 7.836 1 89.75 193 PRO A N 1
ATOM 1441 C CA . PRO A 1 193 ? 13.117 -31.453 8.906 1 89.75 193 PRO A CA 1
ATOM 1442 C C . PRO A 1 193 ? 14.188 -30.484 8.43 1 89.75 193 PRO A C 1
ATOM 1444 O O . PRO A 1 193 ? 15.195 -30.891 7.848 1 89.75 193 PRO A O 1
ATOM 1447 N N . GLY A 1 194 ? 13.898 -29.281 8.523 1 93.06 194 GLY A N 1
ATOM 1448 C CA . GLY A 1 194 ? 14.891 -28.234 8.312 1 93.06 194 GLY A CA 1
ATOM 1449 C C . GLY A 1 194 ? 15.031 -27.844 6.855 1 93.06 194 GLY A C 1
ATOM 1450 O O . GLY A 1 194 ? 15.758 -26.906 6.531 1 93.06 194 GLY A O 1
ATOM 1451 N N . LEU A 1 195 ? 14.398 -28.594 5.965 1 95.88 195 LEU A N 1
ATOM 1452 C CA . LEU A 1 195 ? 14.562 -28.328 4.539 1 95.88 195 LEU A CA 1
ATOM 1453 C C . LEU A 1 195 ? 14.141 -26.906 4.188 1 95.88 195 LEU A C 1
ATOM 1455 O O . LEU A 1 195 ? 14.867 -26.203 3.492 1 95.88 195 LEU A O 1
ATOM 1459 N N . ALA A 1 196 ? 12.984 -26.516 4.668 1 97.19 196 ALA A N 1
ATOM 1460 C CA . ALA A 1 196 ? 12.469 -25.172 4.363 1 97.19 196 ALA A CA 1
ATOM 1461 C C . ALA A 1 196 ? 13.391 -24.094 4.914 1 97.19 196 ALA A C 1
ATOM 1463 O O . ALA A 1 196 ? 13.648 -23.094 4.246 1 97.19 196 ALA A O 1
ATOM 1464 N N . SER A 1 197 ? 13.867 -24.312 6.109 1 95.19 197 SER A N 1
ATOM 1465 C CA . SER A 1 197 ? 14.773 -23.344 6.727 1 95.19 197 SER A CA 1
ATOM 1466 C C . SER A 1 197 ? 16.062 -23.219 5.93 1 95.19 197 SER A C 1
ATOM 1468 O O . SER A 1 197 ? 16.562 -22.109 5.723 1 95.19 197 SER A O 1
ATOM 1470 N N . ARG A 1 198 ? 16.594 -24.328 5.523 1 95.5 198 ARG A N 1
ATOM 1471 C CA . ARG A 1 198 ? 17.797 -24.312 4.711 1 95.5 198 ARG A CA 1
ATOM 1472 C C . ARG A 1 198 ? 17.562 -23.609 3.377 1 95.5 198 ARG A C 1
ATOM 1474 O O . ARG A 1 198 ? 18.391 -22.812 2.928 1 95.5 198 ARG A O 1
ATOM 1481 N N . ALA A 1 199 ? 16.469 -23.922 2.764 1 96.81 199 ALA A N 1
ATOM 1482 C CA . ALA A 1 199 ? 16.141 -23.359 1.458 1 96.81 199 ALA A CA 1
ATOM 1483 C C . ALA A 1 199 ? 15.953 -21.844 1.548 1 96.81 199 ALA A C 1
ATOM 1485 O O . ALA A 1 199 ? 16.375 -21.109 0.656 1 96.81 199 ALA A O 1
ATOM 1486 N N . ALA A 1 200 ? 15.289 -21.344 2.604 1 96.44 200 ALA A N 1
ATOM 1487 C CA . ALA A 1 200 ? 15.023 -19.922 2.783 1 96.44 200 ALA A CA 1
ATOM 1488 C C . ALA A 1 200 ? 16.312 -19.156 3.088 1 96.44 200 ALA A C 1
ATOM 1490 O O . ALA A 1 200 ? 16.438 -17.969 2.746 1 96.44 200 ALA A O 1
ATOM 1491 N N . ALA A 1 201 ? 17.25 -19.844 3.754 1 95 201 ALA A N 1
ATOM 1492 C CA . ALA A 1 201 ? 18.531 -19.281 4.156 1 95 201 ALA A CA 1
ATOM 1493 C C . ALA A 1 201 ? 18.328 -18.031 5.023 1 95 201 ALA A C 1
ATOM 1495 O O . ALA A 1 201 ? 19.047 -17.047 4.867 1 95 201 ALA A O 1
ATOM 1496 N N . ARG A 1 202 ? 17.359 -17.969 5.828 1 92.62 202 ARG A N 1
ATOM 1497 C CA . ARG A 1 202 ? 17.016 -16.906 6.762 1 92.62 202 ARG A CA 1
ATOM 1498 C C . ARG A 1 202 ? 16.484 -17.469 8.07 1 92.62 202 ARG A C 1
ATOM 1500 O O . ARG A 1 202 ? 15.914 -18.562 8.094 1 92.62 202 ARG A O 1
ATOM 1507 N N . ALA A 1 203 ? 16.656 -16.766 9.141 1 92.31 203 ALA A N 1
ATOM 1508 C CA . ALA A 1 203 ? 16.109 -17.172 10.43 1 92.31 203 ALA A CA 1
ATOM 1509 C C . ALA A 1 203 ? 14.586 -17.172 10.398 1 92.31 203 ALA A C 1
ATOM 1511 O O . ALA A 1 203 ? 13.977 -16.406 9.648 1 92.31 203 ALA A O 1
ATOM 1512 N N . GLY A 1 204 ? 14.016 -18.125 11.172 1 92.31 204 GLY A N 1
ATOM 1513 C CA . GLY A 1 204 ? 12.57 -18.141 11.297 1 92.31 204 GLY A CA 1
ATOM 1514 C C . GLY A 1 204 ? 11.969 -19.5 10.977 1 92.31 204 GLY A C 1
ATOM 1515 O O . GLY A 1 204 ? 12.695 -20.453 10.672 1 92.31 204 GLY A O 1
ATOM 1516 N N . ARG A 1 205 ? 10.695 -19.594 11.156 1 94.62 205 ARG A N 1
ATOM 1517 C CA . ARG A 1 205 ? 9.945 -20.797 10.781 1 94.62 205 ARG A CA 1
ATOM 1518 C C . ARG A 1 205 ? 9.406 -20.688 9.359 1 94.62 205 ARG A C 1
ATOM 1520 O O . ARG A 1 205 ? 8.516 -19.875 9.094 1 94.62 205 ARG A O 1
ATOM 1527 N N . TRP A 1 206 ? 9.961 -21.516 8.523 1 97.31 206 TRP A N 1
ATOM 1528 C CA . TRP A 1 206 ? 9.641 -21.391 7.109 1 97.31 206 TRP A CA 1
ATOM 1529 C C . TRP A 1 206 ? 8.875 -22.609 6.609 1 97.31 206 TRP A C 1
ATOM 1531 O O . TRP A 1 206 ? 9.047 -23.719 7.129 1 97.31 206 TRP A O 1
ATOM 1541 N N . ARG A 1 207 ? 8.062 -22.406 5.625 1 98 207 ARG A N 1
ATOM 1542 C CA . ARG A 1 207 ? 7.344 -23.469 4.918 1 98 207 ARG A CA 1
ATOM 1543 C C . ARG A 1 207 ? 7.293 -23.188 3.42 1 98 207 ARG A C 1
ATOM 1545 O O . ARG A 1 207 ? 7.152 -22.031 3.004 1 98 207 ARG A O 1
ATOM 1552 N N . PHE A 1 208 ? 7.367 -24.234 2.678 1 98.5 208 PHE A N 1
ATOM 1553 C CA . PHE A 1 208 ? 7.062 -24.109 1.256 1 98.5 208 PHE A CA 1
ATOM 1554 C C . PHE A 1 208 ? 5.57 -23.891 1.037 1 98.5 208 PHE A C 1
ATOM 1556 O O . PHE A 1 208 ? 4.742 -24.609 1.61 1 98.5 208 PHE A O 1
ATOM 1563 N N . THR A 1 209 ? 5.234 -22.906 0.176 1 98.31 209 THR A N 1
ATOM 1564 C CA . THR A 1 209 ? 3.822 -22.578 0.02 1 98.31 209 THR A CA 1
ATOM 1565 C C . THR A 1 209 ? 3.418 -22.609 -1.451 1 98.31 209 THR A C 1
ATOM 1567 O O . THR A 1 209 ? 2.23 -22.547 -1.775 1 98.31 209 THR A O 1
ATOM 1570 N N . GLY A 1 210 ? 4.301 -22.719 -2.375 1 98.12 210 GLY A N 1
ATOM 1571 C CA . GLY A 1 210 ? 4.016 -22.781 -3.799 1 98.12 210 GLY A CA 1
ATOM 1572 C C . GLY A 1 210 ? 5.188 -23.281 -4.621 1 98.12 210 GLY A C 1
ATOM 1573 O O . GLY A 1 210 ? 6.344 -23.141 -4.215 1 98.12 210 GLY A O 1
ATOM 1574 N N . ILE A 1 211 ? 4.816 -23.891 -5.719 1 98.38 211 ILE A N 1
ATOM 1575 C CA . ILE A 1 211 ? 5.832 -24.391 -6.637 1 98.38 211 ILE A CA 1
ATOM 1576 C C . ILE A 1 211 ? 5.379 -24.172 -8.078 1 98.38 211 ILE A C 1
ATOM 1578 O O . ILE A 1 211 ? 4.188 -24.266 -8.383 1 98.38 211 ILE A O 1
ATOM 1582 N N . ASP A 1 212 ? 6.234 -23.828 -8.93 1 98.56 212 ASP A N 1
ATOM 1583 C CA . ASP A 1 212 ? 6.051 -23.734 -10.375 1 98.56 212 ASP A CA 1
ATOM 1584 C C . ASP A 1 212 ? 7.309 -24.172 -11.117 1 98.56 212 ASP A C 1
ATOM 1586 O O . ASP A 1 212 ? 8.312 -24.531 -10.492 1 98.56 212 ASP A O 1
ATOM 1590 N N . PRO A 1 213 ? 7.301 -24.203 -12.406 1 98.81 213 PRO A N 1
ATOM 1591 C CA . PRO A 1 213 ? 8.43 -24.766 -13.148 1 98.81 213 PRO A CA 1
ATOM 1592 C C . PRO A 1 213 ? 9.734 -24.016 -12.914 1 98.81 213 PRO A C 1
ATOM 1594 O O . PRO A 1 213 ? 10.812 -24.547 -13.195 1 98.81 213 PRO A O 1
ATOM 1597 N N . GLU A 1 214 ? 9.641 -22.812 -12.406 1 98.75 214 GLU A N 1
ATOM 1598 C CA . GLU A 1 214 ? 10.875 -22.016 -12.32 1 98.75 214 GLU A CA 1
ATOM 1599 C C . GLU A 1 214 ? 11.305 -21.828 -10.867 1 98.75 214 GLU A C 1
ATOM 1601 O O . GLU A 1 214 ? 12.359 -21.25 -10.602 1 98.75 214 GLU A O 1
ATOM 1606 N N . GLY A 1 215 ? 10.484 -22.344 -9.891 1 98.62 215 GLY A N 1
ATOM 1607 C CA . GLY A 1 215 ? 10.922 -22.156 -8.516 1 98.62 215 GLY A CA 1
ATOM 1608 C C . GLY A 1 215 ? 9.852 -22.5 -7.5 1 98.62 215 GLY A C 1
ATOM 1609 O O . GLY A 1 215 ? 8.82 -23.078 -7.844 1 98.62 215 GLY A O 1
ATOM 1610 N N . ALA A 1 216 ? 10.219 -22.172 -6.277 1 98.69 216 ALA A N 1
ATOM 1611 C CA . ALA A 1 216 ? 9.32 -22.391 -5.145 1 98.69 216 ALA A CA 1
ATOM 1612 C C . ALA A 1 216 ? 9.25 -21.156 -4.262 1 98.69 216 ALA A C 1
ATOM 1614 O O . ALA A 1 216 ? 10.188 -20.344 -4.227 1 98.69 216 ALA A O 1
ATOM 1615 N N . THR A 1 217 ? 8.156 -20.969 -3.662 1 98.5 217 THR A N 1
ATOM 1616 C CA . THR A 1 217 ? 7.953 -19.875 -2.717 1 98.5 217 THR A CA 1
ATOM 1617 C C . THR A 1 217 ? 7.906 -20.406 -1.285 1 98.5 217 THR A C 1
ATOM 1619 O O . THR A 1 217 ? 7.258 -21.406 -1.009 1 98.5 217 THR A O 1
ATOM 1622 N N . LEU A 1 218 ? 8.648 -19.781 -0.433 1 98.38 218 LEU A N 1
ATOM 1623 C CA . LEU A 1 218 ? 8.633 -20.062 0.998 1 98.38 218 LEU A CA 1
ATOM 1624 C C . LEU A 1 218 ? 8.062 -18.891 1.776 1 98.38 218 LEU A C 1
ATOM 1626 O O . LEU A 1 218 ? 8.234 -17.734 1.374 1 98.38 218 LEU A O 1
ATOM 1630 N N . ASP A 1 219 ? 7.398 -19.172 2.875 1 97.19 219 ASP A N 1
ATOM 1631 C CA . ASP A 1 219 ? 6.754 -18.156 3.688 1 97.19 219 ASP A CA 1
ATOM 1632 C C . ASP A 1 219 ? 6.949 -18.422 5.176 1 97.19 219 ASP A C 1
ATOM 1634 O O . ASP A 1 219 ? 6.852 -19.562 5.621 1 97.19 219 ASP A O 1
ATOM 1638 N N . SER A 1 220 ? 7.219 -17.422 5.953 1 95.19 220 SER A N 1
ATOM 1639 C CA . SER A 1 220 ? 7.414 -17.531 7.395 1 95.19 220 SER A CA 1
ATOM 1640 C C . SER A 1 220 ? 6.211 -17 8.164 1 95.19 220 SER A C 1
ATOM 1642 O O . SER A 1 220 ? 6.195 -17.016 9.398 1 95.19 220 SER A O 1
ATOM 1644 N N . GLY A 1 221 ? 5.215 -16.484 7.461 1 91.81 221 GLY A N 1
ATOM 1645 C CA . GLY A 1 221 ? 4.117 -15.758 8.086 1 91.81 221 GLY A CA 1
ATOM 1646 C C . GLY A 1 221 ? 4.348 -14.258 8.148 1 91.81 221 GLY A C 1
ATOM 1647 O O . GLY A 1 221 ? 3.396 -13.484 8.289 1 91.81 221 GLY A O 1
ATOM 1648 N N . LYS A 1 222 ? 5.602 -13.891 8.031 1 89.5 222 LYS A N 1
ATOM 1649 C CA . LYS A 1 222 ? 5.969 -12.484 8.086 1 89.5 222 LYS A CA 1
ATOM 1650 C C . LYS A 1 222 ? 6.523 -12.008 6.746 1 89.5 222 LYS A C 1
ATOM 1652 O O . LYS A 1 222 ? 6.293 -10.867 6.344 1 89.5 222 LYS A O 1
ATOM 1657 N N . GLU A 1 223 ? 7.234 -12.883 6.184 1 92.75 223 GLU A N 1
ATOM 1658 C CA . GLU A 1 223 ? 7.848 -12.578 4.895 1 92.75 223 GLU A CA 1
ATOM 1659 C C . GLU A 1 223 ? 7.855 -13.797 3.98 1 92.75 223 GLU A C 1
ATOM 1661 O O . GLU A 1 223 ? 7.602 -14.914 4.434 1 92.75 223 GLU A O 1
ATOM 1666 N N . SER A 1 224 ? 8.047 -13.562 2.703 1 95.44 224 SER A N 1
ATOM 1667 C CA . SER A 1 224 ? 8.18 -14.617 1.705 1 95.44 224 SER A CA 1
ATOM 1668 C C . SER A 1 224 ? 9.508 -14.523 0.965 1 95.44 224 SER A C 1
ATOM 1670 O O . SER A 1 224 ? 10.039 -13.43 0.78 1 95.44 224 SER A O 1
ATOM 1672 N N . VAL A 1 225 ? 9.969 -15.688 0.554 1 97 225 VAL A N 1
ATOM 1673 C CA . VAL A 1 225 ? 11.188 -15.766 -0.246 1 97 225 VAL A CA 1
ATOM 1674 C C . VAL A 1 225 ? 10.961 -16.688 -1.443 1 97 225 VAL A C 1
ATOM 1676 O O . VAL A 1 225 ? 10.211 -17.656 -1.353 1 97 225 VAL A O 1
ATOM 1679 N N . ARG A 1 226 ? 11.562 -16.281 -2.504 1 98.25 226 ARG A N 1
ATOM 1680 C CA . ARG A 1 226 ? 11.508 -17.094 -3.717 1 98.25 226 ARG A CA 1
ATOM 1681 C C . ARG A 1 226 ? 12.805 -17.875 -3.918 1 98.25 226 ARG A C 1
ATOM 1683 O O . ARG A 1 226 ? 13.891 -17.297 -3.842 1 98.25 226 ARG A O 1
ATOM 1690 N N . LEU A 1 227 ? 12.734 -19.141 -4.082 1 98.19 227 LEU A N 1
ATOM 1691 C CA . LEU A 1 227 ? 13.836 -20.016 -4.492 1 98.19 227 LEU A CA 1
ATOM 1692 C C . LEU A 1 227 ? 13.773 -20.297 -5.988 1 98.19 227 LEU A C 1
ATOM 1694 O O . LEU A 1 227 ? 12.938 -21.078 -6.441 1 98.19 227 LEU A O 1
ATOM 1698 N N . TRP A 1 228 ? 14.641 -19.656 -6.707 1 98.25 228 TRP A N 1
ATOM 1699 C CA . TRP A 1 228 ? 14.664 -19.859 -8.156 1 98.25 228 TRP A CA 1
ATOM 1700 C C . TRP A 1 228 ? 15.438 -21.125 -8.516 1 98.25 228 TRP A C 1
ATOM 1702 O O . TRP A 1 228 ? 16.547 -21.344 -8.016 1 98.25 228 TRP A O 1
ATOM 1712 N N . PHE A 1 229 ? 14.812 -21.906 -9.398 1 98.38 229 PHE A N 1
ATOM 1713 C CA . PHE A 1 229 ? 15.5 -23.094 -9.891 1 98.38 229 PHE A CA 1
ATOM 1714 C C . PHE A 1 229 ? 16.562 -22.719 -10.914 1 98.38 229 PHE A C 1
ATOM 1716 O O . PHE A 1 229 ? 16.438 -21.719 -11.617 1 98.38 229 PHE A O 1
ATOM 1723 N N . GLY A 1 230 ? 17.531 -23.531 -10.992 1 95.62 230 GLY A N 1
ATOM 1724 C CA . GLY A 1 230 ? 18.578 -23.328 -11.992 1 95.62 230 GLY A CA 1
ATOM 1725 C C . GLY A 1 230 ? 18.125 -23.703 -13.391 1 95.62 230 GLY A C 1
ATOM 1726 O O . GLY A 1 230 ? 18.672 -23.188 -14.375 1 95.62 230 GLY A O 1
ATOM 1727 N N . THR A 1 231 ? 17.219 -24.656 -13.414 1 95.69 231 THR A N 1
ATOM 1728 C CA . THR A 1 231 ? 16.625 -25.109 -14.68 1 95.69 231 THR A CA 1
ATOM 1729 C C . THR A 1 231 ? 15.125 -25.312 -14.531 1 95.69 231 THR A C 1
ATOM 1731 O O . THR A 1 231 ? 14.633 -25.609 -13.438 1 95.69 231 THR A O 1
ATOM 1734 N N . ARG A 1 232 ? 14.445 -25.141 -15.656 1 97.88 232 ARG A N 1
ATOM 1735 C CA . ARG A 1 232 ? 13.008 -25.406 -15.664 1 97.88 232 ARG A CA 1
ATOM 1736 C C . ARG A 1 232 ? 12.703 -26.859 -15.32 1 97.88 232 ARG A C 1
ATOM 1738 O O . ARG A 1 232 ? 13.344 -27.766 -15.844 1 97.88 232 ARG A O 1
ATOM 1745 N N . VAL A 1 233 ? 11.773 -27.078 -14.422 1 98.19 233 VAL A N 1
ATOM 1746 C CA . VAL A 1 233 ? 11.352 -28.406 -14.016 1 98.19 233 VAL A CA 1
ATOM 1747 C C . VAL A 1 233 ? 9.867 -28.609 -14.32 1 98.19 233 VAL A C 1
ATOM 1749 O O . VAL A 1 233 ? 9.062 -27.688 -14.117 1 98.19 233 VAL A O 1
ATOM 1752 N N . THR A 1 234 ? 9.477 -29.797 -14.812 1 98.25 234 THR A N 1
ATOM 1753 C CA . THR A 1 234 ? 8.078 -30 -15.195 1 98.25 234 THR A CA 1
ATOM 1754 C C . THR A 1 234 ? 7.5 -31.219 -14.461 1 98.25 234 THR A C 1
ATOM 1756 O O . THR A 1 234 ? 6.309 -31.516 -14.594 1 98.25 234 THR A O 1
ATOM 1759 N N . ARG A 1 235 ? 8.281 -31.891 -13.664 1 98.38 235 ARG A N 1
ATOM 1760 C CA . ARG A 1 235 ? 7.832 -33.094 -12.938 1 98.38 235 ARG A CA 1
ATOM 1761 C C . ARG A 1 235 ? 8.039 -32.906 -11.438 1 98.38 235 ARG A C 1
ATOM 1763 O O . ARG A 1 235 ? 9.031 -32.312 -11.008 1 98.38 235 ARG A O 1
ATOM 1770 N N . PRO A 1 236 ? 7.168 -33.5 -10.656 1 98.38 236 PRO A N 1
ATOM 1771 C CA . PRO A 1 236 ? 7.242 -33.344 -9.203 1 98.38 236 PRO A CA 1
ATOM 1772 C C . PRO A 1 236 ? 8.562 -33.844 -8.617 1 98.38 236 PRO A C 1
ATOM 1774 O O . PRO A 1 236 ? 9.172 -33.188 -7.789 1 98.38 236 PRO A O 1
ATOM 1777 N N . ASP A 1 237 ? 9.023 -35 -9.07 1 98 237 ASP A N 1
ATOM 1778 C CA . ASP A 1 237 ? 10.25 -35.594 -8.523 1 98 237 ASP A CA 1
ATOM 1779 C C . ASP A 1 237 ? 11.461 -34.719 -8.859 1 98 237 ASP A C 1
ATOM 1781 O O . ASP A 1 237 ? 12.383 -34.594 -8.047 1 98 237 ASP A O 1
ATOM 1785 N N . ASP A 1 238 ? 11.484 -34.219 -10.039 1 98.19 238 ASP A N 1
ATOM 1786 C CA . ASP A 1 238 ? 12.57 -33.312 -10.438 1 98.19 238 ASP A CA 1
ATOM 1787 C C . ASP A 1 238 ? 12.57 -32.031 -9.586 1 98.19 238 ASP A C 1
ATOM 1789 O O . ASP A 1 238 ? 13.625 -31.531 -9.211 1 98.19 238 ASP A O 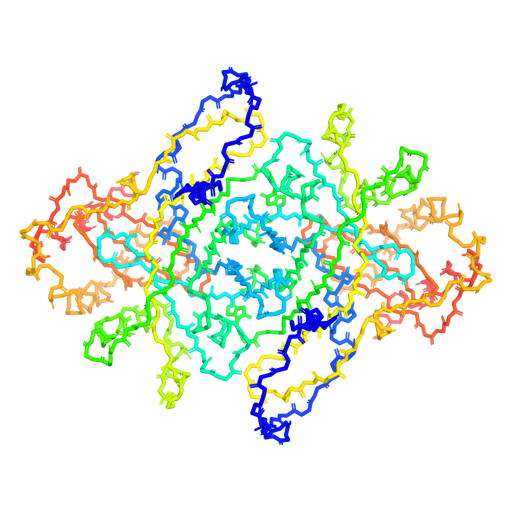1
ATOM 1793 N N . ALA A 1 239 ? 11.359 -31.516 -9.32 1 98.44 239 ALA A N 1
ATOM 1794 C CA . ALA A 1 239 ? 11.242 -30.328 -8.469 1 98.44 239 ALA A CA 1
ATOM 1795 C C . ALA A 1 239 ? 11.789 -30.609 -7.07 1 98.44 239 ALA A C 1
ATOM 1797 O O . ALA A 1 239 ? 12.547 -29.812 -6.523 1 98.44 239 ALA A O 1
ATOM 1798 N N . PHE A 1 240 ? 11.398 -31.734 -6.512 1 97.81 240 PHE A N 1
ATOM 1799 C CA . PHE A 1 240 ? 11.875 -32.125 -5.188 1 97.81 240 PHE A CA 1
ATOM 1800 C C . PHE A 1 240 ? 13.398 -32.188 -5.16 1 97.81 240 PHE A C 1
ATOM 1802 O O . PHE A 1 240 ? 14.039 -31.641 -4.266 1 97.81 240 PHE A O 1
ATOM 1809 N N . SER A 1 241 ? 13.961 -32.844 -6.145 1 96.94 241 SER A N 1
ATOM 1810 C CA . SER A 1 241 ? 15.406 -33.031 -6.227 1 96.94 241 SER A CA 1
ATOM 1811 C C . SER A 1 241 ? 16.125 -31.688 -6.379 1 96.94 241 SER A C 1
ATOM 1813 O O . SER A 1 241 ? 17.172 -31.453 -5.77 1 96.94 241 SER A O 1
ATOM 1815 N N . GLU A 1 242 ? 15.562 -30.844 -7.223 1 97.62 242 GLU A N 1
ATOM 1816 C CA . GLU A 1 242 ? 16.156 -29.531 -7.438 1 97.62 242 GLU A CA 1
ATOM 1817 C C . GLU A 1 242 ? 16.141 -28.703 -6.156 1 97.62 242 GLU A C 1
ATOM 1819 O O . GLU A 1 242 ? 17.109 -28 -5.848 1 97.62 242 GLU A O 1
ATOM 1824 N N . ILE A 1 243 ? 15.094 -28.719 -5.383 1 97.81 243 ILE A N 1
ATOM 1825 C CA . ILE A 1 243 ? 14.969 -27.984 -4.129 1 97.81 243 ILE A CA 1
ATOM 1826 C C . ILE A 1 243 ? 15.984 -28.516 -3.117 1 97.81 243 ILE A C 1
ATOM 1828 O O . ILE A 1 243 ? 16.656 -27.734 -2.439 1 97.81 243 ILE A O 1
ATOM 1832 N N . GLU A 1 244 ? 16.109 -29.812 -3.068 1 95.62 244 GLU A N 1
ATOM 1833 C CA . GLU A 1 244 ? 17.109 -30.406 -2.18 1 95.62 244 GLU A CA 1
ATOM 1834 C C . GLU A 1 244 ? 18.516 -29.969 -2.551 1 95.62 244 GLU A C 1
ATOM 1836 O O . GLU A 1 244 ? 19.312 -29.625 -1.677 1 95.62 244 GLU A O 1
ATOM 1841 N N . ARG A 1 245 ? 18.766 -30.031 -3.777 1 95.81 245 ARG A N 1
ATOM 1842 C CA . ARG A 1 245 ? 20.094 -29.625 -4.266 1 95.81 245 ARG A CA 1
ATOM 1843 C C . ARG A 1 245 ? 20.391 -28.188 -3.889 1 95.81 245 ARG A C 1
ATOM 1845 O O . ARG A 1 245 ? 21.453 -27.891 -3.328 1 95.81 245 ARG A O 1
ATOM 1852 N N . LEU A 1 246 ? 19.453 -27.25 -4.141 1 96.44 246 LEU A N 1
ATOM 1853 C CA . LEU A 1 246 ? 19.641 -25.812 -3.902 1 96.44 246 LEU A CA 1
ATOM 1854 C C . LEU A 1 246 ? 19.75 -25.531 -2.408 1 96.44 246 LEU A C 1
ATOM 1856 O O . LEU A 1 246 ? 20.422 -24.578 -2.002 1 96.44 246 LEU A O 1
ATOM 1860 N N . SER A 1 247 ? 19.094 -26.312 -1.609 1 94.06 247 SER A N 1
ATOM 1861 C CA . SER A 1 247 ? 19.078 -26.094 -0.167 1 94.06 247 SER A CA 1
ATOM 1862 C C . SER A 1 247 ? 20.391 -26.5 0.471 1 94.06 247 SER A C 1
ATOM 1864 O O . SER A 1 247 ? 20.703 -26.109 1.595 1 94.06 247 SER A O 1
ATOM 1866 N N . ARG A 1 248 ? 21.109 -27.391 -0.192 1 88.06 248 ARG A N 1
ATOM 1867 C CA . ARG A 1 248 ? 22.438 -27.781 0.267 1 88.06 248 ARG A CA 1
ATOM 1868 C C . ARG A 1 248 ? 23.469 -26.734 -0.089 1 88.06 248 ARG A C 1
ATOM 1870 O O . ARG A 1 248 ? 24.453 -26.547 0.637 1 88.06 248 ARG A O 1
ATOM 1877 N N . ASP A 1 249 ? 23.328 -26 -1.132 1 76.94 249 ASP A N 1
ATOM 1878 C CA . ASP A 1 249 ? 24.266 -25 -1.625 1 76.94 249 ASP A CA 1
ATOM 1879 C C . ASP A 1 249 ? 24.156 -23.688 -0.834 1 76.94 249 ASP A C 1
ATOM 1881 O O . ASP A 1 249 ? 25.094 -22.906 -0.795 1 76.94 249 ASP A O 1
ATOM 1885 N N . VAL A 1 250 ? 23.094 -23.328 -0.285 1 64.44 250 VAL A N 1
ATOM 1886 C CA . VAL A 1 250 ? 22.891 -22.094 0.464 1 64.44 250 VAL A CA 1
ATOM 1887 C C . VAL A 1 250 ? 23.734 -22.109 1.738 1 64.44 250 VAL A C 1
ATOM 1889 O O . VAL A 1 250 ? 24.188 -21.062 2.209 1 64.44 250 VAL A O 1
ATOM 1892 N N . LYS A 1 251 ? 23.984 -23.266 2.41 1 52.5 251 LYS A N 1
ATOM 1893 C CA . LYS A 1 251 ? 24.875 -23.406 3.568 1 52.5 251 LYS A CA 1
ATOM 1894 C C . LYS A 1 251 ? 26.328 -23.234 3.166 1 52.5 251 LYS A C 1
ATOM 1896 O O . LYS A 1 251 ? 27.203 -23.109 4.027 1 52.5 251 LYS A O 1
ATOM 1901 N N . ALA A 1 252 ? 26.625 -23.422 1.871 1 38.53 252 ALA A N 1
ATOM 1902 C CA . ALA A 1 252 ? 28.062 -23.391 1.572 1 38.53 252 ALA A CA 1
ATOM 1903 C C . ALA A 1 252 ? 28.531 -21.984 1.277 1 38.53 252 ALA A C 1
ATOM 1905 O O . ALA A 1 252 ? 27.766 -21.156 0.748 1 38.53 252 ALA A O 1
ATOM 1906 N N . MET B 1 1 ? -27.125 11.828 -16.828 1 25.08 1 MET B N 1
ATOM 1907 C CA . MET B 1 1 ? -27.266 11.367 -15.453 1 25.08 1 MET B CA 1
ATOM 1908 C C . MET B 1 1 ? -26.219 12.023 -14.555 1 25.08 1 MET B C 1
ATOM 1910 O O . MET B 1 1 ? -25.062 12.195 -14.961 1 25.08 1 MET B O 1
ATOM 1914 N N . ALA B 1 2 ? -26.562 12.82 -13.609 1 30.92 2 ALA B N 1
ATOM 1915 C CA . ALA B 1 2 ? -25.734 13.711 -12.797 1 30.92 2 ALA B CA 1
ATOM 1916 C C . ALA B 1 2 ? -24.547 12.969 -12.203 1 30.92 2 ALA B C 1
ATOM 1918 O O . ALA B 1 2 ? -24.703 11.891 -11.617 1 30.92 2 ALA B O 1
ATOM 1919 N N . LEU B 1 3 ? -23.344 12.867 -12.695 1 40.84 3 LEU B N 1
ATOM 1920 C CA . LEU B 1 3 ? -22.156 12.281 -12.102 1 40.84 3 LEU B CA 1
ATOM 1921 C C . LEU B 1 3 ? -22.188 12.391 -10.578 1 40.84 3 LEU B C 1
ATOM 1923 O O . LEU B 1 3 ? -22.406 13.477 -10.031 1 40.84 3 LEU B O 1
ATOM 1927 N N . SER B 1 4 ? -22.828 11.57 -9.891 1 46.78 4 SER B N 1
ATOM 1928 C CA . SER B 1 4 ? -22.938 11.57 -8.438 1 46.78 4 SER B CA 1
ATOM 1929 C C . SER B 1 4 ? -21.688 12.125 -7.785 1 46.78 4 SER B C 1
ATOM 1931 O O . SER B 1 4 ? -20.562 11.797 -8.195 1 46.78 4 SER B O 1
ATOM 1933 N N . GLU B 1 5 ? -21.625 13.305 -7.207 1 59.75 5 GLU B N 1
ATOM 1934 C CA . GLU B 1 5 ? -20.688 14.148 -6.484 1 59.75 5 GLU B CA 1
ATOM 1935 C C . GLU B 1 5 ? -20 13.375 -5.359 1 59.75 5 GLU B C 1
ATOM 1937 O O . GLU B 1 5 ? -19.047 13.867 -4.75 1 59.75 5 GLU B O 1
ATOM 1942 N N . GLN B 1 6 ? -20.438 12.062 -5.156 1 80.94 6 GLN B N 1
ATOM 1943 C CA . GLN B 1 6 ? -19.859 11.383 -3.992 1 80.94 6 GLN B CA 1
ATOM 1944 C C . GLN B 1 6 ? -18.562 10.68 -4.344 1 80.94 6 GLN B C 1
ATOM 1946 O O . GLN B 1 6 ? -18.516 9.883 -5.289 1 80.94 6 GLN B O 1
ATOM 1951 N N . ALA B 1 7 ? -17.594 11.016 -3.662 1 84.5 7 ALA B N 1
ATOM 1952 C CA . ALA B 1 7 ? -16.266 10.461 -3.904 1 84.5 7 ALA B CA 1
ATOM 1953 C C . ALA B 1 7 ? -16.25 8.945 -3.691 1 84.5 7 ALA B C 1
ATOM 1955 O O . ALA B 1 7 ? -15.516 8.227 -4.367 1 84.5 7 ALA B O 1
ATOM 1956 N N . ILE B 1 8 ? -17.125 8.484 -2.75 1 89 8 ILE B N 1
ATOM 1957 C CA . ILE B 1 8 ? -17.281 7.055 -2.512 1 89 8 ILE B CA 1
ATOM 1958 C C . ILE B 1 8 ? -18.75 6.672 -2.648 1 89 8 ILE B C 1
ATOM 1960 O O . ILE B 1 8 ? -19.594 7.109 -1.859 1 89 8 ILE B O 1
ATOM 1964 N N . THR B 1 9 ? -19.062 5.828 -3.602 1 86.12 9 THR B N 1
ATOM 1965 C CA . THR B 1 9 ? -20.422 5.352 -3.812 1 86.12 9 THR B CA 1
ATOM 1966 C C . THR B 1 9 ? -20.797 4.297 -2.773 1 86.12 9 THR B C 1
ATOM 1968 O O . THR B 1 9 ? -20.062 3.326 -2.576 1 86.12 9 THR B O 1
ATOM 1971 N N . PRO B 1 10 ? -21.828 4.574 -2.107 1 79.94 10 PRO B N 1
ATOM 1972 C CA . PRO B 1 10 ? -22.234 3.6 -1.09 1 79.94 10 PRO B CA 1
ATOM 1973 C C . PRO B 1 10 ? -22.516 2.215 -1.675 1 79.94 10 PRO B C 1
ATOM 1975 O O . PRO B 1 10 ? -22.797 2.092 -2.867 1 79.94 10 PRO B O 1
ATOM 1978 N N . ARG B 1 11 ? -22.344 1.084 -0.928 1 75.19 11 ARG B N 1
ATOM 1979 C CA . ARG B 1 11 ? -22.516 -0.307 -1.334 1 75.19 11 ARG B CA 1
ATOM 1980 C C . ARG B 1 11 ? -23.969 -0.594 -1.706 1 75.19 11 ARG B C 1
ATOM 1982 O O . ARG B 1 11 ? -24.25 -1.539 -2.445 1 75.19 11 ARG B O 1
ATOM 1989 N N . GLY B 1 12 ? -24.828 0.238 -1.492 1 64.44 12 GLY B N 1
ATOM 1990 C CA . GLY B 1 12 ? -26.234 0.019 -1.768 1 64.44 12 GLY B CA 1
ATOM 1991 C C . GLY B 1 12 ? -26.875 -1.001 -0.844 1 64.44 12 GLY B C 1
ATOM 1992 O O . GLY B 1 12 ? -28.094 -1.168 -0.843 1 64.44 12 GLY B O 1
ATOM 1993 N N . ILE B 1 13 ? -26.078 -2.008 -0.376 1 61.84 13 ILE B N 1
ATOM 1994 C CA . ILE B 1 13 ? -26.703 -3.002 0.497 1 61.84 13 ILE B CA 1
ATOM 1995 C C . ILE B 1 13 ? -26.516 -2.594 1.956 1 61.84 13 ILE B C 1
ATOM 1997 O O . ILE B 1 13 ? -25.453 -2.066 2.328 1 61.84 13 ILE B O 1
ATOM 2001 N N . GLU B 1 14 ? -27.656 -2.703 2.602 1 57.59 14 GLU B N 1
ATOM 2002 C CA . GLU B 1 14 ? -27.609 -2.469 4.039 1 57.59 14 GLU B CA 1
ATOM 2003 C C . GLU B 1 14 ? -26.703 -3.482 4.734 1 57.59 14 GLU B C 1
ATOM 2005 O O . GLU B 1 14 ? -26.875 -4.691 4.582 1 57.59 14 GLU B O 1
ATOM 2010 N N . ILE B 1 15 ? -25.5 -3.113 4.996 1 58.97 15 ILE B N 1
ATOM 2011 C CA . ILE B 1 15 ? -24.656 -3.988 5.809 1 58.97 15 ILE B CA 1
ATOM 2012 C C . ILE B 1 15 ? -25.062 -3.875 7.277 1 58.97 15 ILE B C 1
ATOM 2014 O O . ILE B 1 15 ? -25.375 -2.783 7.758 1 58.97 15 ILE B O 1
ATOM 2018 N N . ASN B 1 16 ? -25.391 -5.016 7.816 1 59.88 16 ASN B N 1
ATOM 2019 C CA . ASN B 1 16 ? -25.656 -4.969 9.25 1 59.88 16 ASN B CA 1
ATOM 2020 C C . ASN B 1 16 ? -24.453 -4.445 10.031 1 59.88 16 ASN B C 1
ATOM 2022 O O . ASN B 1 16 ? -23.531 -5.199 10.336 1 59.88 16 ASN B O 1
ATOM 2026 N N . THR B 1 17 ? -24.328 -3.145 10.258 1 55.91 17 THR B N 1
ATOM 2027 C CA . THR B 1 17 ? -23.203 -2.459 10.875 1 55.91 17 THR B CA 1
ATOM 2028 C C . THR B 1 17 ? -23.078 -2.848 12.352 1 55.91 17 THR B C 1
ATOM 2030 O O . THR B 1 17 ? -22.047 -2.588 12.977 1 55.91 17 THR B O 1
ATOM 2033 N N . ALA B 1 18 ? -24.094 -3.482 12.82 1 56.75 18 ALA B N 1
ATOM 2034 C CA . ALA B 1 18 ? -24.109 -3.783 14.25 1 56.75 18 ALA B CA 1
ATOM 2035 C C . ALA B 1 18 ? -23.625 -5.207 14.516 1 56.75 18 ALA B C 1
ATOM 2037 O O . ALA B 1 18 ? -23.562 -5.645 15.664 1 56.75 18 ALA B O 1
ATOM 2038 N N . ALA B 1 19 ? -23.219 -5.836 13.414 1 65.62 19 ALA B N 1
ATOM 2039 C CA . ALA B 1 19 ? -22.906 -7.25 13.609 1 65.62 19 ALA B CA 1
ATOM 2040 C C . ALA B 1 19 ? -21.5 -7.43 14.156 1 65.62 19 ALA B C 1
ATOM 2042 O O . ALA B 1 19 ? -21.188 -8.445 14.789 1 65.62 19 ALA B O 1
ATOM 2043 N N . GLY B 1 20 ? -20.703 -6.32 14.086 1 76.5 20 GLY B N 1
ATOM 2044 C CA . GLY B 1 20 ? -19.328 -6.434 14.562 1 76.5 20 GLY B CA 1
ATOM 2045 C C . GLY B 1 20 ? -19.094 -5.727 15.891 1 76.5 20 GLY B C 1
ATOM 2046 O O . GLY B 1 20 ? -20.016 -5.117 16.438 1 76.5 20 GLY B O 1
ATOM 2047 N N . ALA B 1 21 ? -17.938 -5.867 16.469 1 85.81 21 ALA B N 1
ATOM 2048 C CA . ALA B 1 21 ? -17.547 -5.184 17.688 1 85.81 21 ALA B CA 1
ATOM 2049 C C . ALA B 1 21 ? -17.266 -3.703 17.438 1 85.81 21 ALA B C 1
ATOM 2051 O O . ALA B 1 21 ? -16.656 -3.346 16.422 1 85.81 21 ALA B O 1
ATOM 2052 N N . PRO B 1 22 ? -17.859 -2.9 18.281 1 86.06 22 PRO B N 1
ATOM 2053 C CA . PRO B 1 22 ? -17.594 -1.471 18.125 1 86.06 22 PRO B CA 1
ATOM 2054 C C . PRO B 1 22 ? -16.109 -1.132 18.312 1 86.06 22 PRO B C 1
ATOM 2056 O O . PRO B 1 22 ? -15.383 -1.883 18.969 1 86.06 22 PRO B O 1
ATOM 2059 N N . PHE B 1 23 ? -15.68 -0.115 17.641 1 90.56 23 PHE B N 1
ATOM 2060 C CA . PHE B 1 23 ? -14.336 0.409 17.844 1 90.56 23 PHE B CA 1
ATOM 2061 C C . PHE B 1 23 ? -14.305 1.919 17.641 1 90.56 23 PHE B C 1
ATOM 2063 O O . PHE B 1 23 ? -15.258 2.496 17.109 1 90.56 23 PHE B O 1
ATOM 2070 N N . ASP B 1 24 ? -13.352 2.621 18.156 1 95 24 ASP B N 1
ATOM 2071 C CA . ASP B 1 24 ? -13.172 4.062 18.016 1 95 24 ASP B CA 1
ATOM 2072 C C . ASP B 1 24 ? -12.711 4.414 16.594 1 95 24 ASP B C 1
ATOM 2074 O O . ASP B 1 24 ? -11.523 4.633 16.375 1 95 24 ASP B O 1
ATOM 2078 N N . ALA B 1 25 ? -13.695 4.535 15.672 1 96.06 25 ALA B N 1
ATOM 2079 C CA . ALA B 1 25 ? -13.414 4.738 14.258 1 96.06 25 ALA B CA 1
ATOM 2080 C C . ALA B 1 25 ? -12.672 6.059 14.031 1 96.06 25 ALA B C 1
ATOM 2082 O O . ALA B 1 25 ? -11.688 6.105 13.297 1 96.06 25 ALA B O 1
ATOM 2083 N N . ARG B 1 26 ? -13.188 7.129 14.648 1 97.12 26 ARG B N 1
ATOM 2084 C CA . ARG B 1 26 ? -12.578 8.445 14.477 1 97.12 26 ARG B CA 1
ATOM 2085 C C . ARG B 1 26 ? -11.141 8.453 15 1 97.12 26 ARG B C 1
ATOM 2087 O O . ARG B 1 26 ? -10.227 8.891 14.305 1 97.12 26 ARG B O 1
ATOM 2094 N N . GLY B 1 27 ? -10.977 7.953 16.281 1 97.5 27 GLY B N 1
ATOM 2095 C CA . GLY B 1 27 ? -9.648 7.895 16.859 1 97.5 27 GLY B CA 1
ATOM 2096 C C . GLY B 1 27 ? -8.688 7.031 16.062 1 97.5 27 GLY B C 1
ATOM 2097 O O . GLY B 1 27 ? -7.531 7.414 15.844 1 97.5 27 GLY B O 1
ATOM 2098 N N . THR B 1 28 ? -9.172 5.875 15.586 1 97.12 28 THR B N 1
ATOM 2099 C CA . THR B 1 28 ? -8.359 4.965 14.789 1 97.12 28 THR B CA 1
ATOM 2100 C C . THR B 1 28 ? -7.938 5.621 13.477 1 97.12 28 THR B C 1
ATOM 2102 O O . THR B 1 28 ? -6.773 5.547 13.086 1 97.12 28 THR B O 1
ATOM 2105 N N . ALA B 1 29 ? -8.836 6.293 12.836 1 98.31 29 ALA B N 1
ATOM 2106 C CA . ALA B 1 29 ? -8.547 6.969 11.57 1 98.31 29 ALA B CA 1
ATOM 2107 C C . ALA B 1 29 ? -7.523 8.078 11.766 1 98.31 29 ALA B C 1
ATOM 2109 O O . ALA B 1 29 ? -6.594 8.219 10.961 1 98.31 29 ALA B O 1
ATOM 2110 N N . ARG B 1 30 ? -7.703 8.867 12.812 1 98.5 30 ARG B N 1
ATOM 2111 C CA . ARG B 1 30 ? -6.777 9.961 13.094 1 98.5 30 ARG B CA 1
ATOM 2112 C C . ARG B 1 30 ? -5.387 9.43 13.422 1 98.5 30 ARG B C 1
ATOM 2114 O O . ARG B 1 30 ? -4.379 10 12.992 1 98.5 30 ARG B O 1
ATOM 2121 N N . ASN B 1 31 ? -5.336 8.32 14.172 1 98 31 ASN B N 1
ATOM 2122 C CA . ASN B 1 31 ? -4.051 7.691 14.445 1 98 31 ASN B CA 1
ATOM 2123 C C . ASN B 1 31 ? -3.377 7.215 13.164 1 98 31 ASN B C 1
ATOM 2125 O O . ASN B 1 31 ? -2.186 7.453 12.953 1 98 31 ASN B O 1
ATOM 2129 N N . LEU B 1 32 ? -4.148 6.559 12.305 1 98 32 LEU B N 1
ATOM 2130 C CA . LEU B 1 32 ? -3.596 6.098 11.039 1 98 32 LEU B CA 1
ATOM 2131 C C . LEU B 1 32 ? -3.084 7.27 10.211 1 98 32 LEU B C 1
ATOM 2133 O O . LEU B 1 32 ? -1.99 7.207 9.648 1 98 32 LEU B O 1
ATOM 2137 N N . LEU B 1 33 ? -3.814 8.32 10.172 1 98.69 33 LEU B N 1
ATOM 2138 C CA . LEU B 1 33 ? -3.441 9.484 9.367 1 98.69 33 LEU B CA 1
ATOM 2139 C C . LEU B 1 33 ? -2.113 10.062 9.836 1 98.69 33 LEU B C 1
ATOM 2141 O O . LEU B 1 33 ? -1.239 10.367 9.023 1 98.69 33 LEU B O 1
ATOM 2145 N N . HIS B 1 34 ? -1.935 10.156 11.102 1 98.25 34 HIS B N 1
ATOM 2146 C CA . HIS B 1 34 ? -0.787 10.883 11.633 1 98.25 34 HIS B CA 1
ATOM 2147 C C . HIS B 1 34 ? 0.417 9.969 11.812 1 98.25 34 HIS B C 1
ATOM 2149 O O . HIS B 1 34 ? 1.562 10.422 11.781 1 98.25 34 HIS B O 1
ATOM 2155 N N . GLU B 1 35 ? 0.184 8.656 11.93 1 97.12 35 GLU B N 1
ATOM 2156 C CA . GLU B 1 35 ? 1.289 7.762 12.258 1 97.12 35 GLU B CA 1
ATOM 2157 C C . GLU B 1 35 ? 1.798 7.031 11.016 1 97.12 35 GLU B C 1
ATOM 2159 O O . GLU B 1 35 ? 2.887 6.453 11.031 1 97.12 35 GLU B O 1
ATOM 2164 N N . THR B 1 36 ? 1.028 7.023 9.977 1 96.31 36 THR B N 1
ATOM 2165 C CA . THR B 1 36 ? 1.451 6.348 8.75 1 96.31 36 THR B CA 1
ATOM 2166 C C . THR B 1 36 ? 2.479 7.188 8 1 96.31 36 THR B C 1
ATOM 2168 O O . THR B 1 36 ? 2.23 8.352 7.691 1 96.31 36 THR B O 1
ATOM 2171 N N . ARG B 1 37 ? 3.615 6.586 7.723 1 95.31 37 ARG B N 1
ATOM 2172 C CA . ARG B 1 37 ? 4.68 7.27 6.992 1 95.31 37 ARG B CA 1
ATOM 2173 C C . ARG B 1 37 ? 4.496 7.113 5.484 1 95.31 37 ARG B C 1
ATOM 2175 O O . ARG B 1 37 ? 4.652 8.078 4.734 1 95.31 37 ARG B O 1
ATOM 2182 N N . VAL B 1 38 ? 4.117 5.879 5.094 1 95.81 38 VAL B N 1
ATOM 2183 C CA . VAL B 1 38 ? 4.055 5.508 3.682 1 95.81 38 VAL B CA 1
ATOM 2184 C C . VAL B 1 38 ? 2.631 5.09 3.322 1 95.81 38 VAL B C 1
ATOM 2186 O O . VAL B 1 38 ? 2.037 4.242 3.994 1 95.81 38 VAL B O 1
ATOM 2189 N N . ALA B 1 39 ? 2.061 5.684 2.318 1 97.31 39 ALA B N 1
ATOM 2190 C CA . ALA B 1 39 ? 0.718 5.348 1.85 1 97.31 39 ALA B CA 1
ATOM 2191 C C . ALA B 1 39 ? 0.753 4.828 0.415 1 97.31 39 ALA B C 1
ATOM 2193 O O . ALA B 1 39 ? 1.667 5.152 -0.347 1 97.31 39 ALA B O 1
ATOM 2194 N N . ALA B 1 40 ? -0.158 3.994 0.067 1 98.31 40 ALA B N 1
ATOM 2195 C CA . ALA B 1 40 ? -0.412 3.691 -1.339 1 98.31 40 ALA B CA 1
ATOM 2196 C C . ALA B 1 40 ? -1.248 4.785 -1.995 1 98.31 40 ALA B C 1
ATOM 2198 O O . ALA B 1 40 ? -2.227 5.262 -1.415 1 98.31 40 ALA B O 1
ATOM 2199 N N . LEU B 1 41 ? -0.836 5.238 -3.125 1 98.75 41 LEU B N 1
ATOM 2200 C CA . LEU B 1 41 ? -1.516 6.273 -3.896 1 98.75 41 LEU B CA 1
ATOM 2201 C C . LEU B 1 41 ? -2.178 5.68 -5.137 1 98.75 41 LEU B C 1
ATOM 2203 O O . LEU B 1 41 ? -1.525 4.988 -5.922 1 98.75 41 LEU B O 1
ATOM 2207 N N . SER B 1 42 ? -3.451 5.859 -5.277 1 98.88 42 SER B N 1
ATOM 2208 C CA . SER B 1 42 ? -4.219 5.453 -6.449 1 98.88 42 SER B CA 1
ATOM 2209 C C . SER B 1 42 ? -4.629 6.66 -7.285 1 98.88 42 SER B C 1
ATOM 2211 O O . SER B 1 42 ? -5.152 7.645 -6.75 1 98.88 42 SER B O 1
ATOM 2213 N N . CYS B 1 43 ? -4.379 6.648 -8.523 1 98.75 43 CYS B N 1
ATOM 2214 C CA . CYS B 1 43 ? -4.805 7.676 -9.469 1 98.75 43 CYS B CA 1
ATOM 2215 C C . CYS B 1 43 ? -5.266 7.047 -10.781 1 98.75 43 CYS B C 1
ATOM 2217 O O . CYS B 1 43 ? -5.398 5.828 -10.883 1 98.75 43 CYS B O 1
ATOM 2219 N N . THR B 1 44 ? -5.688 7.871 -11.711 1 98.12 44 THR B N 1
ATOM 2220 C CA . THR B 1 44 ? -6.223 7.375 -12.977 1 98.12 44 THR B CA 1
ATOM 2221 C C . THR B 1 44 ? -5.273 7.703 -14.125 1 98.12 44 THR B C 1
ATOM 2223 O O . THR B 1 44 ? -4.891 8.859 -14.312 1 98.12 44 THR B O 1
ATOM 2226 N N . ASP B 1 45 ? -4.855 6.676 -14.789 1 97.31 45 ASP B N 1
ATOM 2227 C CA . ASP B 1 45 ? -4.094 6.887 -16.016 1 97.31 45 ASP B CA 1
ATOM 2228 C C . ASP B 1 45 ? -4.953 7.555 -17.094 1 97.31 45 ASP B C 1
ATOM 2230 O O . ASP B 1 45 ? -6.16 7.328 -17.156 1 97.31 45 ASP B O 1
ATOM 2234 N N . PRO B 1 46 ? -4.371 8.359 -18.016 1 93.5 46 PRO B N 1
ATOM 2235 C CA . PRO B 1 46 ? -5.141 9.016 -19.078 1 93.5 46 PRO B CA 1
ATOM 2236 C C . PRO B 1 46 ? -5.93 8.023 -19.922 1 93.5 46 PRO B C 1
ATOM 2238 O O . PRO B 1 46 ? -6.969 8.375 -20.484 1 93.5 46 PRO B O 1
ATOM 2241 N N . GLY B 1 47 ? -5.496 6.832 -20.031 1 93.06 47 GLY B N 1
ATOM 2242 C CA . GLY B 1 47 ? -6.199 5.793 -20.766 1 93.06 47 GLY B CA 1
ATOM 2243 C C . GLY B 1 47 ? -7.391 5.23 -20.016 1 93.06 47 GLY B C 1
ATOM 2244 O O . GLY B 1 47 ? -8.141 4.41 -20.547 1 93.06 47 GLY B O 1
ATOM 2245 N N . GLY B 1 48 ? -7.523 5.625 -18.734 1 95.19 48 GLY B N 1
ATOM 2246 C CA . GLY B 1 48 ? -8.711 5.254 -17.984 1 95.19 48 GLY B CA 1
ATOM 2247 C C . GLY B 1 48 ? -8.445 4.168 -16.953 1 95.19 48 GLY B C 1
ATOM 2248 O O . GLY B 1 48 ? -9.266 3.936 -16.062 1 95.19 48 GLY B O 1
ATOM 2249 N N . PHE B 1 49 ? -7.305 3.51 -17.031 1 97.88 49 PHE B N 1
ATOM 2250 C CA . PHE B 1 49 ? -6.977 2.459 -16.078 1 97.88 49 PHE B CA 1
ATOM 2251 C C . PHE B 1 49 ? -6.562 3.059 -14.742 1 97.88 49 PHE B C 1
ATOM 2253 O O . PHE B 1 49 ? -5.91 4.105 -14.695 1 97.88 49 PHE B O 1
ATOM 2260 N N . PRO B 1 50 ? -6.992 2.41 -13.617 1 98.62 50 PRO B N 1
ATOM 2261 C CA . PRO B 1 50 ? -6.355 2.76 -12.352 1 98.62 50 PRO B CA 1
ATOM 2262 C C . PRO B 1 50 ? -4.84 2.57 -12.375 1 98.62 50 PRO B C 1
ATOM 2264 O O . PRO B 1 50 ? -4.336 1.679 -13.062 1 98.62 50 PRO B O 1
ATOM 2267 N N . TYR B 1 51 ? -4.148 3.385 -11.758 1 98.56 51 TYR B N 1
ATOM 2268 C CA . TYR B 1 51 ? -2.705 3.299 -11.547 1 98.56 51 TYR B CA 1
ATOM 2269 C C . TYR B 1 51 ? -2.348 3.525 -10.086 1 98.56 51 TYR B C 1
ATOM 2271 O O . TYR B 1 51 ? -2.975 4.34 -9.406 1 98.56 51 TYR B O 1
ATOM 2279 N N . GLY B 1 52 ? -1.377 2.77 -9.586 1 98.44 52 GLY B N 1
ATOM 2280 C CA . GLY B 1 52 ? -0.988 2.912 -8.195 1 98.44 52 GLY B CA 1
ATOM 2281 C C . GLY B 1 52 ? 0.511 3.051 -8.008 1 98.44 52 GLY B C 1
ATOM 2282 O O . GLY B 1 52 ? 1.292 2.633 -8.859 1 98.44 52 GLY B O 1
ATOM 2283 N N . THR B 1 53 ? 0.896 3.635 -6.953 1 97.44 53 THR B N 1
ATOM 2284 C CA . THR B 1 53 ? 2.273 3.732 -6.484 1 97.44 53 THR B CA 1
ATOM 2285 C C . THR B 1 53 ? 2.32 3.902 -4.969 1 97.44 53 THR B C 1
ATOM 2287 O O . THR B 1 53 ? 1.328 3.65 -4.281 1 97.44 53 THR B O 1
ATOM 2290 N N . VAL B 1 54 ? 3.502 4.137 -4.457 1 96.69 54 VAL B N 1
ATOM 2291 C CA . VAL B 1 54 ? 3.719 4.395 -3.035 1 96.69 54 VAL B CA 1
ATOM 2292 C C . VAL B 1 54 ? 4.27 5.805 -2.842 1 96.69 54 VAL B C 1
ATOM 2294 O O . VAL B 1 54 ? 4.996 6.316 -3.697 1 96.69 54 VAL B O 1
ATOM 2297 N N . THR B 1 55 ? 3.867 6.418 -1.779 1 96.19 55 THR B N 1
ATOM 2298 C CA . THR B 1 55 ? 4.406 7.742 -1.496 1 96.19 55 THR B CA 1
ATOM 2299 C C . THR B 1 55 ? 4.535 7.965 0.009 1 96.19 55 THR B C 1
ATOM 2301 O O . THR B 1 55 ? 3.756 7.414 0.79 1 96.19 55 THR B O 1
ATOM 2304 N N . ASN B 1 56 ? 5.508 8.758 0.417 1 96.12 56 ASN B N 1
ATOM 2305 C CA . ASN B 1 56 ? 5.551 9.297 1.774 1 96.12 56 ASN B CA 1
ATOM 2306 C C . ASN B 1 56 ? 4.535 10.414 1.969 1 96.12 56 ASN B C 1
ATOM 2308 O O . ASN B 1 56 ? 4.312 11.219 1.063 1 96.12 56 ASN B O 1
ATOM 2312 N N . ILE B 1 57 ? 3.914 10.484 3.211 1 97.62 57 ILE B N 1
ATOM 2313 C CA . ILE B 1 57 ? 2.941 11.555 3.41 1 97.62 57 ILE B CA 1
ATOM 2314 C C . ILE B 1 57 ? 3.303 12.352 4.66 1 97.62 57 ILE B C 1
ATOM 2316 O O . ILE B 1 57 ? 3.967 11.836 5.562 1 97.62 57 ILE B O 1
ATOM 2320 N N . ILE B 1 58 ? 2.953 13.562 4.652 1 97.94 58 ILE B N 1
ATOM 2321 C CA . ILE B 1 58 ? 2.902 14.406 5.84 1 97.94 58 ILE B CA 1
ATOM 2322 C C . ILE B 1 58 ? 1.479 14.914 6.059 1 97.94 58 ILE B C 1
ATOM 2324 O O . ILE B 1 58 ? 0.616 14.742 5.191 1 97.94 58 ILE B O 1
ATOM 2328 N N . VAL B 1 59 ? 1.247 15.398 7.234 1 98.62 59 VAL B N 1
ATOM 2329 C CA . VAL B 1 59 ? -0.053 15.953 7.59 1 98.62 59 VAL B CA 1
ATOM 2330 C C . VAL B 1 59 ? 0.104 17.422 7.992 1 98.62 59 VAL B C 1
ATOM 2332 O O . VAL B 1 59 ? 0.905 17.75 8.867 1 98.62 59 VAL B O 1
ATOM 2335 N N . GLU B 1 60 ? -0.62 18.312 7.328 1 98.12 60 GLU B N 1
ATOM 2336 C CA . GLU B 1 60 ? -0.627 19.734 7.668 1 98.12 60 GLU B CA 1
ATOM 2337 C C . GLU B 1 60 ? -1.225 19.953 9.055 1 98.12 60 GLU B C 1
ATOM 2339 O O . GLU B 1 60 ? -1.924 19.094 9.586 1 98.12 60 GLU B O 1
ATOM 2344 N N . PRO B 1 61 ? -0.991 21.141 9.602 1 98 61 PRO B N 1
ATOM 2345 C CA . PRO B 1 61 ? -1.478 21.406 10.953 1 98 61 PRO B CA 1
ATOM 2346 C C . PRO B 1 61 ? -2.99 21.234 11.086 1 98 61 PRO B C 1
ATOM 2348 O O . PRO B 1 61 ? -3.488 20.906 12.164 1 98 61 PRO B O 1
ATOM 2351 N N . ASP B 1 62 ? -3.732 21.406 10.023 1 98.31 62 ASP B N 1
ATOM 2352 C CA . ASP B 1 62 ? -5.188 21.312 10.094 1 98.31 62 ASP B CA 1
ATOM 2353 C C . ASP B 1 62 ? -5.668 19.891 9.812 1 98.31 62 ASP B C 1
ATOM 2355 O O . ASP B 1 62 ? -6.867 19.656 9.656 1 98.31 62 ASP B O 1
ATOM 2359 N N . GLY B 1 63 ? -4.742 18.953 9.594 1 98.38 63 GLY B N 1
ATOM 2360 C CA . GLY B 1 63 ? -5.113 17.562 9.391 1 98.38 63 GLY B CA 1
ATOM 2361 C C . GLY B 1 63 ? -5.125 17.156 7.926 1 98.38 63 GLY B C 1
ATOM 2362 O O . GLY B 1 63 ? -5.445 16.016 7.594 1 98.38 63 GLY B O 1
ATOM 2363 N N . THR B 1 64 ? -4.754 18.078 7.016 1 98.5 64 THR B N 1
ATOM 2364 C CA . THR B 1 64 ? -4.766 17.797 5.582 1 98.5 64 THR B CA 1
ATOM 2365 C C . THR B 1 64 ? -3.521 17.016 5.172 1 98.5 64 THR B C 1
ATOM 2367 O O . THR B 1 64 ? -2.398 17.422 5.48 1 98.5 64 THR B O 1
ATOM 2370 N N . PRO B 1 65 ? -3.695 15.883 4.465 1 98.75 65 PRO B N 1
ATOM 2371 C CA . PRO B 1 65 ? -2.518 15.172 3.965 1 98.75 65 PRO B CA 1
ATOM 2372 C C . PRO B 1 65 ? -1.854 15.883 2.787 1 98.75 65 PRO B C 1
ATOM 2374 O O . PRO B 1 65 ? -2.525 16.578 2.031 1 98.75 65 PRO B O 1
ATOM 2377 N N . ALA B 1 66 ? -0.58 15.703 2.709 1 98.62 66 ALA B N 1
ATOM 2378 C CA . ALA B 1 66 ? 0.218 16.234 1.602 1 98.62 66 ALA B CA 1
ATOM 2379 C C . ALA B 1 66 ? 1.357 15.273 1.25 1 98.62 66 ALA B C 1
ATOM 2381 O O . ALA B 1 66 ? 1.731 14.422 2.057 1 98.62 66 ALA B O 1
ATOM 2382 N N . PHE B 1 67 ? 1.847 15.328 0.035 1 97.94 67 PHE B N 1
ATOM 2383 C CA . PHE B 1 67 ? 2.955 14.492 -0.409 1 97.94 67 PHE B CA 1
ATOM 2384 C C . PHE B 1 67 ? 3.736 15.18 -1.525 1 97.94 67 PHE B C 1
ATOM 2386 O O . PHE B 1 67 ? 3.275 16.172 -2.096 1 97.94 67 PHE B O 1
ATOM 2393 N N . PHE B 1 68 ? 4.867 14.672 -1.692 1 94.75 68 PHE B N 1
ATOM 2394 C CA . PHE B 1 68 ? 5.766 15.102 -2.756 1 94.75 68 PHE B CA 1
ATOM 2395 C C . PHE B 1 68 ? 5.781 14.094 -3.896 1 94.75 68 PHE B C 1
ATOM 2397 O O . PHE B 1 68 ? 5.613 12.891 -3.67 1 94.75 68 PHE B O 1
ATOM 2404 N N . ALA B 1 69 ? 5.902 14.586 -5.152 1 94.06 69 ALA B N 1
ATOM 2405 C CA . ALA B 1 69 ? 6.137 13.727 -6.305 1 94.06 69 ALA B CA 1
ATOM 2406 C C . ALA B 1 69 ? 7.137 14.359 -7.27 1 94.06 69 ALA B C 1
ATOM 2408 O O . ALA B 1 69 ? 7.125 15.57 -7.477 1 94.06 69 ALA B O 1
ATOM 2409 N N . ALA B 1 70 ? 7.973 13.5 -7.781 1 89.69 70 ALA B N 1
ATOM 2410 C CA . ALA B 1 70 ? 8.797 13.977 -8.883 1 89.69 70 ALA B CA 1
ATOM 2411 C C . ALA B 1 70 ? 7.961 14.195 -10.141 1 89.69 70 ALA B C 1
ATOM 2413 O O . ALA B 1 70 ? 7.09 13.383 -10.469 1 89.69 70 ALA B O 1
ATOM 2414 N N . GLY B 1 71 ? 8.227 15.234 -10.852 1 87.75 71 GLY B N 1
ATOM 2415 C CA . GLY B 1 71 ? 7.414 15.672 -11.969 1 87.75 71 GLY B CA 1
ATOM 2416 C C . GLY B 1 71 ? 7.398 14.672 -13.117 1 87.75 71 GLY B C 1
ATOM 2417 O O . GLY B 1 71 ? 6.422 14.594 -13.867 1 87.75 71 GLY B O 1
ATOM 2418 N N . LEU B 1 72 ? 8.398 13.875 -13.266 1 84.19 72 LEU B N 1
ATOM 2419 C CA . LEU B 1 72 ? 8.5 12.992 -14.422 1 84.19 72 LEU B CA 1
ATOM 2420 C C . LEU B 1 72 ? 7.887 11.625 -14.125 1 84.19 72 LEU B C 1
ATOM 2422 O O . LEU B 1 72 ? 7.828 10.766 -15 1 84.19 72 LEU B O 1
ATOM 2426 N N . THR B 1 73 ? 7.445 11.438 -12.953 1 90 73 THR B N 1
ATOM 2427 C CA . THR B 1 73 ? 6.867 10.141 -12.609 1 90 73 THR B CA 1
ATOM 2428 C C . THR B 1 73 ? 5.477 9.992 -13.219 1 90 73 THR B C 1
ATOM 2430 O O . THR B 1 73 ? 4.809 10.992 -13.5 1 90 73 THR B O 1
ATOM 2433 N N . LEU B 1 74 ? 5.008 8.82 -13.445 1 93.62 74 LEU B N 1
ATOM 2434 C CA . LEU B 1 74 ? 3.711 8.531 -14.055 1 93.62 74 LEU B CA 1
ATOM 2435 C C . LEU B 1 74 ? 2.574 9.062 -13.188 1 93.62 74 LEU B C 1
ATOM 2437 O O . LEU B 1 74 ? 1.596 9.609 -13.703 1 93.62 74 LEU B O 1
ATOM 2441 N N . HIS B 1 75 ? 2.695 8.891 -11.836 1 96.12 75 HIS B N 1
ATOM 2442 C CA . HIS B 1 75 ? 1.606 9.344 -10.977 1 96.12 75 HIS B CA 1
ATOM 2443 C C . HIS B 1 75 ? 1.503 10.859 -10.977 1 96.12 75 HIS B C 1
ATOM 2445 O O . HIS B 1 75 ? 0.404 11.414 -10.891 1 96.12 75 HIS B O 1
ATOM 2451 N N . ALA B 1 76 ? 2.629 11.578 -11.031 1 94.81 76 ALA B N 1
ATOM 2452 C CA . ALA B 1 76 ? 2.57 13.031 -11.148 1 94.81 76 ALA B CA 1
ATOM 2453 C C . ALA B 1 76 ? 1.877 13.445 -12.445 1 94.81 76 ALA B C 1
ATOM 2455 O O . ALA B 1 76 ? 0.987 14.305 -12.43 1 94.81 76 ALA B O 1
ATOM 2456 N N . ARG B 1 77 ? 2.281 12.828 -13.547 1 93.94 77 ARG B N 1
ATOM 2457 C CA . ARG B 1 77 ? 1.634 13.094 -14.828 1 93.94 77 ARG B CA 1
ATOM 2458 C C . ARG B 1 77 ? 0.138 12.797 -14.75 1 93.94 77 ARG B C 1
ATOM 2460 O O . ARG B 1 77 ? -0.679 13.594 -15.219 1 93.94 77 ARG B O 1
ATOM 2467 N N . ASN B 1 78 ? -0.219 11.672 -14.227 1 97.31 78 ASN B N 1
ATOM 2468 C CA . ASN B 1 78 ? -1.621 11.289 -14.094 1 97.31 78 ASN B CA 1
ATOM 2469 C C . ASN B 1 78 ? -2.41 12.336 -13.305 1 97.31 78 ASN B C 1
ATOM 2471 O O . ASN B 1 78 ? -3.494 12.742 -13.719 1 97.31 78 ASN B O 1
ATOM 2475 N N . LEU B 1 79 ? -1.822 12.781 -12.195 1 97.88 79 LEU B N 1
ATOM 2476 C CA . LEU B 1 79 ? -2.525 13.695 -11.297 1 97.88 79 LEU B CA 1
ATOM 2477 C C . LEU B 1 79 ? -2.662 15.078 -11.93 1 97.88 79 LEU B C 1
ATOM 2479 O O . LEU B 1 79 ? -3.627 15.789 -11.656 1 97.88 79 LEU B O 1
ATOM 2483 N N . LEU B 1 80 ? -1.72 15.477 -12.719 1 96.06 80 LEU B N 1
ATOM 2484 C CA . LEU B 1 80 ? -1.802 16.75 -13.414 1 96.06 80 LEU B CA 1
ATOM 2485 C C . LEU B 1 80 ? -2.871 16.719 -14.5 1 96.06 80 LEU B C 1
ATOM 2487 O O . LEU B 1 80 ? -3.463 17.75 -14.828 1 96.06 80 LEU B O 1
ATOM 2491 N N . ALA B 1 81 ? -3.182 15.531 -15.016 1 96.12 81 ALA B N 1
ATOM 2492 C CA . ALA B 1 81 ? -4.219 15.352 -16.031 1 96.12 81 ALA B CA 1
ATOM 2493 C C . ALA B 1 81 ? -5.586 15.164 -15.391 1 96.12 81 ALA B C 1
ATOM 2495 O O . ALA B 1 81 ? -6.59 15.68 -15.883 1 96.12 81 ALA B O 1
ATOM 2496 N N . ASP B 1 82 ? -5.707 14.398 -14.367 1 97.56 82 ASP B N 1
ATOM 2497 C CA . ASP B 1 82 ? -6.883 14.133 -13.539 1 97.56 82 ASP B CA 1
ATOM 2498 C C . ASP B 1 82 ? -6.523 14.164 -12.055 1 97.56 82 ASP B C 1
ATOM 2500 O O . ASP B 1 82 ? -5.852 13.258 -11.555 1 97.56 82 ASP B O 1
ATOM 2504 N N . ASP B 1 83 ? -6.977 15.125 -11.336 1 98.31 83 ASP B N 1
ATOM 2505 C CA . ASP B 1 83 ? -6.477 15.398 -9.992 1 98.31 83 ASP B CA 1
ATOM 2506 C C . ASP B 1 83 ? -7.145 14.492 -8.961 1 98.31 83 ASP B C 1
ATOM 2508 O O . ASP B 1 83 ? -6.867 14.602 -7.762 1 98.31 83 ASP B O 1
ATOM 2512 N N . ARG B 1 84 ? -8.125 13.633 -9.391 1 98.5 84 ARG B N 1
ATOM 2513 C CA . ARG B 1 84 ? -8.766 12.695 -8.477 1 98.5 84 ARG B CA 1
ATOM 2514 C C . ARG B 1 84 ? -7.785 11.609 -8.031 1 98.5 84 ARG B C 1
ATOM 2516 O O . ARG B 1 84 ? -7.004 11.102 -8.836 1 98.5 84 ARG B O 1
ATOM 2523 N N . LEU B 1 85 ? -7.766 11.234 -6.758 1 98.81 85 LEU B N 1
ATOM 2524 C CA . LEU B 1 85 ? -6.867 10.211 -6.223 1 98.81 85 LEU B CA 1
ATOM 2525 C C . LEU B 1 85 ? -7.453 9.578 -4.969 1 98.81 85 LEU B C 1
ATOM 2527 O O . LEU B 1 85 ? -8.484 10.023 -4.465 1 98.81 85 LEU B O 1
ATOM 2531 N N . ALA B 1 86 ? -6.875 8.547 -4.512 1 98.88 86 ALA B N 1
ATOM 2532 C CA . ALA B 1 86 ? -7.086 7.984 -3.182 1 98.88 86 ALA B CA 1
ATOM 2533 C C . ALA B 1 86 ? -5.758 7.668 -2.502 1 98.88 86 ALA B C 1
ATOM 2535 O O . ALA B 1 86 ? -4.789 7.285 -3.162 1 98.88 86 ALA B O 1
ATOM 2536 N N . LEU B 1 87 ? -5.652 7.875 -1.249 1 98.88 87 LEU B N 1
ATOM 2537 C CA . LEU B 1 87 ? -4.562 7.406 -0.398 1 98.88 87 LEU B CA 1
ATOM 2538 C C . LEU B 1 87 ? -5.027 6.27 0.502 1 98.88 87 LEU B C 1
ATOM 2540 O O . LEU B 1 87 ? -6.078 6.367 1.146 1 98.88 87 LEU B O 1
ATOM 2544 N N . THR B 1 88 ? -4.336 5.18 0.491 1 98.69 88 THR B N 1
ATOM 2545 C CA . THR B 1 88 ? -4.598 4.055 1.384 1 98.69 88 THR B CA 1
ATOM 2546 C C . THR B 1 88 ? -3.531 3.965 2.469 1 98.69 88 THR B C 1
ATOM 2548 O O . THR B 1 88 ? -2.342 3.83 2.17 1 98.69 88 THR B O 1
ATOM 2551 N N . LEU B 1 89 ? -3.938 4.121 3.686 1 98 89 LEU B N 1
ATOM 2552 C CA . LEU B 1 89 ? -3.076 4.055 4.859 1 98 89 LEU B CA 1
ATOM 2553 C C . LEU B 1 89 ? -3.338 2.779 5.652 1 98 89 LEU B C 1
ATOM 2555 O O . LEU B 1 89 ? -4.477 2.504 6.039 1 98 89 LEU B O 1
ATOM 2559 N N . ALA B 1 90 ? -2.307 2.012 5.844 1 96 90 ALA B N 1
ATOM 2560 C CA . ALA B 1 90 ? -2.381 0.734 6.551 1 96 90 ALA B CA 1
ATOM 2561 C C . ALA B 1 90 ? -1.055 0.405 7.227 1 96 90 ALA B C 1
ATOM 2563 O O . ALA B 1 90 ? -0.051 1.087 7.008 1 96 90 ALA B O 1
ATOM 2564 N N . ALA B 1 91 ? -1.102 -0.544 8.125 1 89.75 91 ALA B N 1
ATOM 2565 C CA . ALA B 1 91 ? 0.118 -1.05 8.75 1 89.75 91 ALA B CA 1
ATOM 2566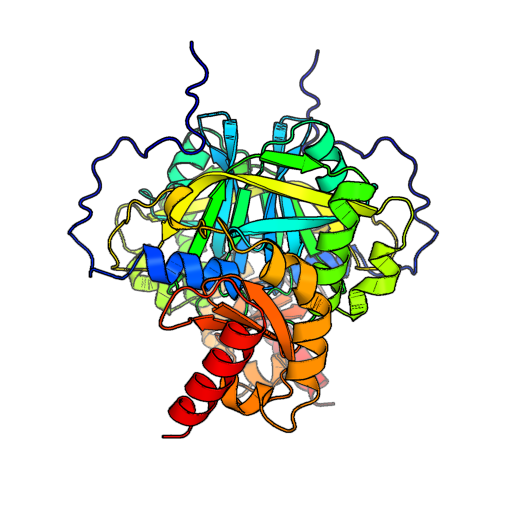 C C . ALA B 1 91 ? 0.837 -2.033 7.828 1 89.75 91 ALA B C 1
ATOM 2568 O O . ALA B 1 91 ? 1.007 -3.205 8.172 1 89.75 91 ALA B O 1
ATOM 2569 N N . PHE B 1 92 ? 1.356 -1.623 6.668 1 82.69 92 PHE B N 1
ATOM 2570 C CA . PHE B 1 92 ? 1.925 -2.445 5.605 1 82.69 92 PHE B CA 1
ATOM 2571 C C . PHE B 1 92 ? 3.07 -3.299 6.137 1 82.69 92 PHE B C 1
ATOM 2573 O O . PHE B 1 92 ? 3.334 -4.383 5.613 1 82.69 92 PHE B O 1
ATOM 2580 N N . GLY B 1 93 ? 3.76 -2.941 7.125 1 77.25 93 GLY B N 1
ATOM 2581 C CA . GLY B 1 93 ? 4.93 -3.654 7.605 1 77.25 93 GLY B CA 1
ATOM 2582 C C . GLY B 1 93 ? 4.598 -4.719 8.641 1 77.25 93 GLY B C 1
ATOM 2583 O O . GLY B 1 93 ? 5.473 -5.473 9.062 1 77.25 93 GLY B O 1
ATOM 2584 N N . GLN B 1 94 ? 3.416 -4.77 9.008 1 80.38 94 GLN B N 1
ATOM 2585 C CA . GLN B 1 94 ? 3.021 -5.73 10.039 1 80.38 94 GLN B CA 1
ATOM 2586 C C . GLN B 1 94 ? 2.521 -7.027 9.414 1 80.38 94 GLN B C 1
ATOM 2588 O O . GLN B 1 94 ? 2.002 -7.027 8.297 1 80.38 94 GLN B O 1
ATOM 2593 N N . ALA B 1 95 ? 2.748 -8.047 10.258 1 78.5 95 ALA B N 1
ATOM 2594 C CA . ALA B 1 95 ? 2.201 -9.344 9.852 1 78.5 95 ALA B CA 1
ATOM 2595 C C . ALA B 1 95 ? 0.677 -9.305 9.805 1 78.5 95 ALA B C 1
ATOM 2597 O O . ALA B 1 95 ? 0.043 -8.586 10.578 1 78.5 95 ALA B O 1
ATOM 2598 N N . ASP B 1 96 ? -0.033 -9.836 8.93 1 83 96 ASP B N 1
ATOM 2599 C CA . ASP B 1 96 ? -1.479 -9.984 8.797 1 83 96 ASP B CA 1
ATOM 2600 C C . ASP B 1 96 ? -2.156 -8.625 8.641 1 83 96 ASP B C 1
ATOM 2602 O O . ASP B 1 96 ? -3.111 -8.312 9.352 1 83 96 ASP B O 1
ATOM 2606 N N . VAL B 1 97 ? -1.728 -7.801 7.867 1 88.31 97 VAL B N 1
ATOM 2607 C CA . VAL B 1 97 ? -2.18 -6.434 7.621 1 88.31 97 VAL B CA 1
ATOM 2608 C C . VAL B 1 97 ? -3.701 -6.406 7.496 1 88.31 97 VAL B C 1
ATOM 2610 O O . VAL B 1 97 ? -4.352 -5.461 7.941 1 88.31 97 VAL B O 1
ATOM 2613 N N . LEU B 1 98 ? -4.324 -7.488 7.043 1 89.38 98 LEU B N 1
ATOM 2614 C CA . LEU B 1 98 ? -5.754 -7.512 6.766 1 89.38 98 LEU B CA 1
ATOM 2615 C C . LEU B 1 98 ? -6.555 -7.645 8.055 1 89.38 98 LEU B C 1
ATOM 2617 O O . LEU B 1 98 ? -7.77 -7.438 8.062 1 89.38 98 LEU B O 1
ATOM 2621 N N . THR B 1 99 ? -5.887 -7.957 9.133 1 89.25 99 THR B N 1
ATOM 2622 C CA . THR B 1 99 ? -6.578 -8.047 10.414 1 89.25 99 THR B CA 1
ATOM 2623 C C . THR B 1 99 ? -6.473 -6.727 11.172 1 89.25 99 THR B C 1
ATOM 2625 O O . THR B 1 99 ? -7.039 -6.586 12.258 1 89.25 99 THR B O 1
ATOM 2628 N N . ARG B 1 100 ? -5.801 -5.785 10.609 1 92.56 100 ARG B N 1
ATOM 2629 C CA . ARG B 1 100 ? -5.59 -4.484 11.227 1 92.56 100 ARG B CA 1
ATOM 2630 C C . ARG B 1 100 ? -6.414 -3.404 10.539 1 92.56 100 ARG B C 1
ATOM 2632 O O . ARG B 1 100 ? -6.867 -3.592 9.406 1 92.56 100 ARG B O 1
ATOM 2639 N N . PRO B 1 101 ? -6.582 -2.275 11.188 1 95.19 101 PRO B N 1
ATOM 2640 C CA . PRO B 1 101 ? -7.359 -1.201 10.562 1 95.19 101 PRO B CA 1
ATOM 2641 C C . PRO B 1 101 ? -6.684 -0.628 9.32 1 95.19 101 PRO B C 1
ATOM 2643 O O . PRO B 1 101 ? -5.453 -0.572 9.25 1 95.19 101 PRO B O 1
ATOM 2646 N N . ARG B 1 102 ? -7.523 -0.185 8.391 1 96.06 102 ARG B N 1
ATOM 2647 C CA . ARG B 1 102 ? -7.09 0.48 7.164 1 96.06 102 ARG B CA 1
ATOM 2648 C C . ARG B 1 102 ? -7.93 1.723 6.891 1 96.06 102 ARG B C 1
ATOM 2650 O O . ARG B 1 102 ? -9.133 1.74 7.164 1 96.06 102 ARG B O 1
ATOM 2657 N N . LEU B 1 103 ? -7.312 2.695 6.359 1 98.06 103 LEU B N 1
ATOM 2658 C CA . LEU B 1 103 ? -7.957 3.971 6.062 1 98.06 103 LEU B CA 1
ATOM 2659 C C . LEU B 1 103 ? -7.758 4.352 4.598 1 98.06 103 LEU B C 1
ATOM 2661 O O . LEU B 1 103 ? -6.629 4.352 4.102 1 98.06 103 LEU B O 1
ATOM 2665 N N . THR B 1 104 ? -8.82 4.562 3.898 1 98.38 104 THR B N 1
ATOM 2666 C CA . THR B 1 104 ? -8.766 5.098 2.541 1 98.38 104 THR B CA 1
ATOM 2667 C C . THR B 1 104 ? -9.32 6.516 2.496 1 98.38 104 THR B C 1
ATOM 2669 O O . THR B 1 104 ? -10.438 6.766 2.949 1 98.38 104 THR B O 1
ATOM 2672 N N . LEU B 1 105 ? -8.562 7.426 2.037 1 98.81 105 LEU B N 1
ATOM 2673 C CA . LEU B 1 105 ? -8.961 8.805 1.787 1 98.81 105 LEU B CA 1
ATOM 2674 C C . LEU B 1 105 ? -9.148 9.062 0.295 1 98.81 105 LEU B C 1
ATOM 2676 O O . LEU B 1 105 ? -8.227 8.836 -0.497 1 98.81 105 LEU B O 1
ATOM 2680 N N . VAL B 1 106 ? -10.281 9.492 -0.045 1 98.69 106 VAL B N 1
ATOM 2681 C CA . VAL B 1 106 ? -10.594 9.773 -1.441 1 98.69 106 VAL B CA 1
ATOM 2682 C C . VAL B 1 106 ? -10.789 11.273 -1.635 1 98.69 106 VAL B C 1
ATOM 2684 O O . VAL B 1 106 ? -11.445 11.93 -0.823 1 98.69 106 VAL B O 1
ATOM 2687 N N . GLY B 1 107 ? -10.172 11.789 -2.676 1 98.5 107 GLY B N 1
ATOM 2688 C CA . GLY B 1 107 ? -10.297 13.219 -2.908 1 98.5 107 GLY B CA 1
ATOM 2689 C C . GLY B 1 107 ? -9.547 13.688 -4.137 1 98.5 107 GLY B C 1
ATOM 2690 O O . GLY B 1 107 ? -9.547 13.023 -5.172 1 98.5 107 GLY B O 1
ATOM 2691 N N . ARG B 1 108 ? -8.969 14.938 -4.039 1 98.75 108 ARG B N 1
ATOM 2692 C CA . ARG B 1 108 ? -8.289 15.57 -5.164 1 98.75 108 ARG B CA 1
ATOM 2693 C C . ARG B 1 108 ? -6.922 16.094 -4.75 1 98.75 108 ARG B C 1
ATOM 2695 O O . ARG B 1 108 ? -6.77 16.656 -3.662 1 98.75 108 ARG B O 1
ATOM 2702 N N . ALA B 1 109 ? -5.961 15.875 -5.59 1 98.75 109 ALA B N 1
ATOM 2703 C CA . ALA B 1 109 ? -4.621 16.422 -5.402 1 98.75 109 ALA B CA 1
ATOM 2704 C C . ALA B 1 109 ? -4.535 17.844 -5.957 1 98.75 109 ALA B C 1
ATOM 2706 O O . ALA B 1 109 ? -4.84 18.078 -7.129 1 98.75 109 ALA B O 1
ATOM 2707 N N . VAL B 1 110 ? -4.129 18.766 -5.129 1 98.31 110 VAL B N 1
ATOM 2708 C CA . VAL B 1 110 ? -3.928 20.156 -5.527 1 98.31 110 VAL B CA 1
ATOM 2709 C C . VAL B 1 110 ? -2.436 20.469 -5.551 1 98.31 110 VAL B C 1
ATOM 2711 O O . VAL B 1 110 ? -1.772 20.453 -4.512 1 98.31 110 VAL B O 1
ATOM 2714 N N . ARG B 1 111 ? -1.93 20.75 -6.715 1 98 111 ARG B N 1
ATOM 2715 C CA . ARG B 1 111 ? -0.535 21.172 -6.816 1 98 111 ARG B CA 1
ATOM 2716 C C . ARG B 1 111 ? -0.327 22.547 -6.191 1 98 111 ARG B C 1
ATOM 2718 O O . ARG B 1 111 ? -1.041 23.5 -6.52 1 98 111 ARG B O 1
ATOM 2725 N N . LEU B 1 112 ? 0.675 22.641 -5.375 1 97.56 112 LEU B N 1
ATOM 2726 C CA . LEU B 1 112 ? 0.923 23.906 -4.676 1 97.56 112 LEU B CA 1
ATOM 2727 C C . LEU B 1 112 ? 1.942 24.75 -5.43 1 97.56 112 LEU B C 1
ATOM 2729 O O . LEU B 1 112 ? 2.914 24.219 -5.977 1 97.56 112 LEU B O 1
ATOM 2733 N N . ALA B 1 113 ? 1.692 26.031 -5.391 1 95.75 113 ALA B N 1
ATOM 2734 C CA . ALA B 1 113 ? 2.709 26.984 -5.848 1 95.75 113 ALA B CA 1
ATOM 2735 C C . ALA B 1 113 ? 3.908 26.984 -4.906 1 95.75 113 ALA B C 1
ATOM 2737 O O . ALA B 1 113 ? 3.795 26.594 -3.74 1 95.75 113 ALA B O 1
ATOM 2738 N N . PRO B 1 114 ? 5.059 27.344 -5.438 1 91 114 PRO B N 1
ATOM 2739 C CA . PRO B 1 114 ? 6.289 27.297 -4.641 1 91 114 PRO B CA 1
ATOM 2740 C C . PRO B 1 114 ? 6.148 28.016 -3.297 1 91 114 PRO B C 1
ATOM 2742 O O . PRO B 1 114 ? 6.594 27.5 -2.27 1 91 114 PRO B O 1
ATOM 2745 N N . GLU B 1 115 ? 5.512 29.156 -3.242 1 92 115 GLU B N 1
ATOM 2746 C CA . GLU B 1 115 ? 5.379 29.922 -2.01 1 92 115 GLU B CA 1
ATOM 2747 C C . GLU B 1 115 ? 4.512 29.188 -0.99 1 92 115 GLU B C 1
ATOM 2749 O O . GLU B 1 115 ? 4.777 29.25 0.213 1 92 115 GLU B O 1
ATOM 2754 N N . GLU B 1 116 ? 3.504 28.516 -1.467 1 92.62 116 GLU B N 1
ATOM 2755 C CA . GLU B 1 116 ? 2.607 27.75 -0.604 1 92.62 116 GLU B CA 1
ATOM 2756 C C . GLU B 1 116 ? 3.252 26.438 -0.162 1 92.62 116 GLU B C 1
ATOM 2758 O O . GLU B 1 116 ? 2.924 25.906 0.899 1 92.62 116 GLU B O 1
ATOM 2763 N N . ALA B 1 117 ? 4.18 26 -0.989 1 94.25 117 ALA B N 1
ATOM 2764 C CA . ALA B 1 117 ? 4.797 24.688 -0.761 1 94.25 117 ALA B CA 1
ATOM 2765 C C . ALA B 1 117 ? 5.91 24.781 0.28 1 94.25 117 ALA B C 1
ATOM 2767 O O . ALA B 1 117 ? 6.258 23.797 0.917 1 94.25 117 ALA B O 1
ATOM 2768 N N . GLU B 1 118 ? 6.457 25.938 0.501 1 92.62 118 GLU B N 1
ATOM 2769 C CA . GLU B 1 118 ? 7.68 26.094 1.285 1 92.62 118 GLU B CA 1
ATOM 2770 C C . GLU B 1 118 ? 7.473 25.609 2.721 1 92.62 118 GLU B C 1
ATOM 2772 O O . GLU B 1 118 ? 8.273 24.844 3.242 1 92.62 118 GLU B O 1
ATOM 2777 N N . PRO B 1 119 ? 6.352 26.047 3.414 1 92.69 119 PRO B N 1
ATOM 2778 C CA . PRO B 1 119 ? 6.152 25.547 4.773 1 92.69 119 PRO B CA 1
ATOM 2779 C C . PRO B 1 119 ? 5.98 24.031 4.824 1 92.69 119 PRO B C 1
ATOM 2781 O O . PRO B 1 119 ? 6.414 23.391 5.785 1 92.69 119 PRO B O 1
ATOM 2784 N N . LEU B 1 120 ? 5.383 23.438 3.83 1 95.25 120 LEU B N 1
ATOM 2785 C CA . LEU B 1 120 ? 5.168 22 3.785 1 95.25 120 LEU B CA 1
ATOM 2786 C C . LEU B 1 120 ? 6.473 21.266 3.498 1 95.25 120 LEU B C 1
ATOM 2788 O O . LEU B 1 120 ? 6.688 20.156 3.994 1 95.25 120 LEU B O 1
ATOM 2792 N N . ARG B 1 121 ? 7.254 21.891 2.682 1 94.94 121 ARG B N 1
ATOM 2793 C CA . ARG B 1 121 ? 8.57 21.312 2.42 1 94.94 121 ARG B CA 1
ATOM 2794 C C . ARG B 1 121 ? 9.367 21.172 3.711 1 94.94 121 ARG B C 1
ATOM 2796 O O . ARG B 1 121 ? 10.031 20.156 3.932 1 94.94 121 ARG B O 1
ATOM 2803 N N . ARG B 1 122 ? 9.344 22.172 4.508 1 93.94 122 ARG B N 1
ATOM 2804 C CA . ARG B 1 122 ? 10.039 22.125 5.789 1 93.94 122 ARG B CA 1
ATOM 2805 C C . ARG B 1 122 ? 9.5 21 6.668 1 93.94 122 ARG B C 1
ATOM 2807 O O . ARG B 1 122 ? 10.273 20.25 7.273 1 93.94 122 ARG B O 1
ATOM 2814 N N . ARG B 1 123 ? 8.211 20.922 6.77 1 95.62 123 ARG B N 1
ATOM 2815 C CA . ARG B 1 123 ? 7.566 19.859 7.547 1 95.62 123 ARG B CA 1
ATOM 2816 C C . ARG B 1 123 ? 7.926 18.484 7 1 95.62 123 ARG B C 1
ATOM 2818 O O . ARG B 1 123 ? 8.18 17.547 7.766 1 95.62 123 ARG B O 1
ATOM 2825 N N . TYR B 1 124 ? 7.906 18.391 5.695 1 96.81 124 TYR B N 1
ATOM 2826 C CA . TYR B 1 124 ? 8.281 17.141 5.035 1 96.81 124 TYR B CA 1
ATOM 2827 C C . TYR B 1 124 ? 9.703 16.734 5.402 1 96.81 124 TYR B C 1
ATOM 2829 O O . TYR B 1 124 ? 9.953 15.57 5.754 1 96.81 124 TYR B O 1
ATOM 2837 N N . LEU B 1 125 ? 10.602 17.641 5.371 1 95.62 125 LEU B N 1
ATOM 2838 C CA . LEU B 1 125 ? 12.016 17.359 5.625 1 95.62 125 LEU B CA 1
ATOM 2839 C C . LEU B 1 125 ? 12.25 17.062 7.102 1 95.62 125 LEU B C 1
ATOM 2841 O O . LEU B 1 125 ? 13.18 16.328 7.449 1 95.62 125 LEU B O 1
ATOM 2845 N N . ALA B 1 126 ? 11.422 17.672 7.949 1 95.75 126 ALA B N 1
ATOM 2846 C CA . ALA B 1 126 ? 11.516 17.328 9.367 1 95.75 126 ALA B CA 1
ATOM 2847 C C . ALA B 1 126 ? 11.211 15.852 9.594 1 95.75 126 ALA B C 1
ATOM 2849 O O . ALA B 1 126 ? 11.859 15.195 10.422 1 95.75 126 ALA B O 1
ATOM 2850 N N . ARG B 1 127 ? 10.289 15.305 8.805 1 95.62 127 ARG B N 1
ATOM 2851 C CA . ARG B 1 127 ? 9.875 13.914 8.953 1 95.62 127 ARG B CA 1
ATOM 2852 C C . ARG B 1 127 ? 10.773 12.984 8.148 1 95.62 127 ARG B C 1
ATOM 2854 O O . ARG B 1 127 ? 11.07 11.867 8.578 1 95.62 127 ARG B O 1
ATOM 2861 N N . TYR B 1 128 ? 11.211 13.453 7 1 95.19 128 TYR B N 1
ATOM 2862 C CA . TYR B 1 128 ? 12.039 12.672 6.086 1 95.19 128 TYR B CA 1
ATOM 2863 C C . TYR B 1 128 ? 13.305 13.422 5.715 1 95.19 128 TYR B C 1
ATOM 2865 O O . TYR B 1 128 ? 13.469 13.867 4.578 1 95.19 128 TYR B O 1
ATOM 2873 N N . PRO B 1 129 ? 14.273 13.469 6.57 1 93.19 129 PRO B N 1
ATOM 2874 C CA . PRO B 1 129 ? 15.461 14.289 6.316 1 93.19 129 PRO B CA 1
ATOM 2875 C C . PRO B 1 129 ? 16.25 13.828 5.098 1 93.19 129 PRO B C 1
ATOM 2877 O O . PRO B 1 129 ? 16.906 14.641 4.438 1 93.19 129 PRO B O 1
ATOM 2880 N N . LYS B 1 130 ? 16.141 12.609 4.738 1 89.38 130 LYS B N 1
ATOM 2881 C CA . LYS B 1 130 ? 16.922 12.062 3.625 1 89.38 130 LYS B CA 1
ATOM 2882 C C . LYS B 1 130 ? 16.312 12.484 2.285 1 89.38 130 LYS B C 1
ATOM 2884 O O . LYS B 1 130 ? 16.922 12.273 1.234 1 89.38 130 LYS B O 1
ATOM 2889 N N . ALA B 1 131 ? 15.195 13.078 2.336 1 91.06 131 ALA B N 1
ATOM 2890 C CA . ALA B 1 131 ? 14.516 13.484 1.104 1 91.06 131 ALA B CA 1
ATOM 2891 C C . ALA B 1 131 ? 15.039 14.828 0.615 1 91.06 131 ALA B C 1
ATOM 2893 O O . ALA B 1 131 ? 14.547 15.359 -0.386 1 91.06 131 ALA B O 1
ATOM 2894 N N . LYS B 1 132 ? 15.992 15.461 1.281 1 90.31 132 LYS B N 1
ATOM 2895 C CA . LYS B 1 132 ? 16.469 16.812 0.982 1 90.31 132 LYS B CA 1
ATOM 2896 C C . LYS B 1 132 ? 16.906 16.922 -0.472 1 90.31 132 LYS B C 1
ATOM 2898 O O . LYS B 1 132 ? 16.531 17.875 -1.171 1 90.31 132 LYS B O 1
ATOM 2903 N N . LEU B 1 133 ? 17.641 15.969 -0.941 1 83.94 133 LEU B N 1
ATOM 2904 C CA . LEU B 1 133 ? 18.156 16.016 -2.309 1 83.94 133 LEU B CA 1
ATOM 2905 C C . LEU B 1 133 ? 17.016 15.906 -3.314 1 83.94 133 LEU B C 1
ATOM 2907 O O . LEU B 1 133 ? 16.953 16.672 -4.273 1 83.94 133 LEU B O 1
ATOM 2911 N N . TYR B 1 134 ? 16.062 15.055 -3.029 1 81.81 134 TYR B N 1
ATOM 2912 C CA . TYR B 1 134 ? 14.953 14.82 -3.949 1 81.81 134 TYR B CA 1
ATOM 2913 C C . TYR B 1 134 ? 14.039 16.047 -4.027 1 81.81 134 TYR B C 1
ATOM 2915 O O . TYR B 1 134 ? 13.539 16.375 -5.098 1 81.81 134 TYR B O 1
ATOM 2923 N N . LEU B 1 135 ? 13.891 16.688 -2.941 1 87.31 135 LEU B N 1
ATOM 2924 C CA . LEU B 1 135 ? 12.992 17.828 -2.881 1 87.31 135 LEU B CA 1
ATOM 2925 C C . LEU B 1 135 ? 13.617 19.047 -3.566 1 87.31 135 LEU B C 1
ATOM 2927 O O . LEU B 1 135 ? 12.922 20.016 -3.877 1 87.31 135 LEU B O 1
ATOM 2931 N N . SER B 1 136 ? 14.914 19 -3.75 1 84.69 136 SER B N 1
ATOM 2932 C CA . SER B 1 136 ? 15.602 20.125 -4.348 1 84.69 136 SER B CA 1
ATOM 2933 C C . SER B 1 136 ? 15.625 20.031 -5.867 1 84.69 136 SER B C 1
ATOM 2935 O O . SER B 1 136 ? 16.031 20.969 -6.555 1 84.69 136 SER B O 1
ATOM 2937 N N . LEU B 1 137 ? 15.148 18.906 -6.363 1 83.12 137 LEU B N 1
ATOM 2938 C CA . LEU B 1 137 ? 15.102 18.75 -7.812 1 83.12 137 LEU B CA 1
ATOM 2939 C C . LEU B 1 137 ? 14.094 19.703 -8.438 1 83.12 137 LEU B C 1
ATOM 2941 O O . LEU B 1 137 ? 13.047 19.984 -7.844 1 83.12 137 LEU B O 1
ATOM 2945 N N . PRO B 1 138 ? 14.406 20.188 -9.609 1 84.75 138 PRO B N 1
ATOM 2946 C CA . PRO B 1 138 ? 13.57 21.219 -10.227 1 84.75 138 PRO B CA 1
ATOM 2947 C C . PRO B 1 138 ? 12.156 20.734 -10.531 1 84.75 138 PRO B C 1
ATOM 2949 O O . PRO B 1 138 ? 11.227 21.531 -10.594 1 84.75 138 PRO B O 1
ATOM 2952 N N . ASP B 1 139 ? 11.969 19.484 -10.711 1 87.12 139 ASP B N 1
ATOM 2953 C CA . ASP B 1 139 ? 10.656 18.984 -11.109 1 87.12 139 ASP B CA 1
ATOM 2954 C C . ASP B 1 139 ? 9.883 18.469 -9.898 1 87.12 139 ASP B C 1
ATOM 2956 O O . ASP B 1 139 ? 8.844 17.812 -10.047 1 87.12 139 ASP B O 1
ATOM 2960 N N . ALA B 1 140 ? 10.406 18.797 -8.742 1 91.12 140 ALA B N 1
ATOM 2961 C CA . ALA B 1 140 ? 9.719 18.359 -7.531 1 91.12 140 ALA B CA 1
ATOM 2962 C C . ALA B 1 140 ? 8.398 19.094 -7.359 1 91.12 140 ALA B C 1
ATOM 2964 O O . ALA B 1 140 ? 8.352 20.328 -7.418 1 91.12 140 ALA B O 1
ATOM 2965 N N . LEU B 1 141 ? 7.316 18.359 -7.148 1 95.44 141 LEU B N 1
ATOM 2966 C CA . LEU B 1 141 ? 5.98 18.906 -6.977 1 95.44 141 LEU B CA 1
ATOM 2967 C C . LEU B 1 141 ? 5.43 18.578 -5.594 1 95.44 141 LEU B C 1
ATOM 2969 O O . LEU B 1 141 ? 5.562 17.453 -5.121 1 95.44 141 LEU B O 1
ATOM 2973 N N . MET B 1 142 ? 4.887 19.578 -4.938 1 97.06 142 MET B N 1
ATOM 2974 C CA . MET B 1 142 ? 4.168 19.375 -3.68 1 97.06 142 MET B CA 1
ATOM 2975 C C . MET B 1 142 ? 2.662 19.391 -3.908 1 97.06 142 MET B C 1
ATOM 2977 O O . MET B 1 142 ? 2.131 20.297 -4.551 1 97.06 142 MET B O 1
ATOM 2981 N N . PHE B 1 143 ? 1.977 18.328 -3.422 1 98.5 143 PHE B N 1
ATOM 2982 C CA . PHE B 1 143 ? 0.528 18.219 -3.553 1 98.5 143 PHE B CA 1
ATOM 2983 C C . PHE B 1 143 ? -0.141 18.219 -2.184 1 98.5 143 PHE B C 1
ATOM 2985 O O . PHE B 1 143 ? 0.359 17.594 -1.244 1 98.5 143 PHE B O 1
ATOM 2992 N N . ARG B 1 144 ? -1.214 18.938 -2.104 1 98.5 144 ARG B N 1
ATOM 2993 C CA . ARG B 1 144 ? -2.174 18.812 -1.011 1 98.5 144 ARG B CA 1
ATOM 2994 C C . ARG B 1 144 ? -3.381 17.984 -1.43 1 98.5 144 ARG B C 1
ATOM 2996 O O . ARG B 1 144 ? -3.857 18.094 -2.561 1 98.5 144 ARG B O 1
ATOM 3003 N N . VAL B 1 145 ? -3.863 17.188 -0.475 1 98.75 145 VAL B N 1
ATOM 3004 C CA . VAL B 1 145 ? -5.027 16.375 -0.802 1 98.75 145 VAL B CA 1
ATOM 3005 C C . VAL B 1 145 ? -6.277 16.969 -0.153 1 98.75 145 VAL B C 1
ATOM 3007 O O . VAL B 1 145 ? -6.387 17.016 1.075 1 98.75 145 VAL B O 1
ATOM 3010 N N . THR B 1 146 ? -7.211 17.469 -0.966 1 98.38 146 THR B N 1
ATOM 3011 C CA . THR B 1 146 ? -8.539 17.828 -0.481 1 98.38 146 THR B CA 1
ATOM 3012 C C . THR B 1 146 ? -9.43 16.594 -0.38 1 98.38 146 THR B C 1
ATOM 3014 O O . THR B 1 146 ? -9.93 16.094 -1.392 1 98.38 146 THR B O 1
ATOM 3017 N N . VAL B 1 147 ? -9.641 16.141 0.838 1 98.44 147 VAL B N 1
ATOM 3018 C CA . VAL B 1 147 ? -10.336 14.875 1.076 1 98.44 147 VAL B CA 1
ATOM 3019 C C . VAL B 1 147 ? -11.844 15.086 1.003 1 98.44 147 VAL B C 1
ATOM 3021 O O . VAL B 1 147 ? -12.383 15.977 1.663 1 98.44 147 VAL B O 1
ATOM 3024 N N . SER B 1 148 ? -12.578 14.305 0.231 1 97.56 148 SER B N 1
ATOM 3025 C CA . SER B 1 148 ? -14.031 14.398 0.099 1 97.56 148 SER B CA 1
ATOM 3026 C C . SER B 1 148 ? -14.711 13.117 0.562 1 97.56 148 SER B C 1
ATOM 3028 O O . SER B 1 148 ? -15.93 13.094 0.766 1 97.56 148 SER B O 1
ATOM 3030 N N . GLY B 1 149 ? -13.977 12.031 0.704 1 96.88 149 GLY B N 1
ATOM 3031 C CA . GLY B 1 149 ? -14.484 10.758 1.189 1 96.88 149 GLY B CA 1
ATOM 3032 C C . GLY B 1 149 ? -13.516 10.031 2.1 1 96.88 149 GLY B C 1
ATOM 3033 O O . GLY B 1 149 ? -12.305 10.086 1.886 1 96.88 149 GLY B O 1
ATOM 3034 N N . VAL B 1 150 ? -14.039 9.383 3.109 1 97.5 150 VAL B N 1
ATOM 3035 C CA . VAL B 1 150 ? -13.242 8.633 4.074 1 97.5 150 VAL B CA 1
ATOM 3036 C C . VAL B 1 150 ? -13.844 7.242 4.27 1 97.5 150 VAL B C 1
ATOM 3038 O O . VAL B 1 150 ? -15.047 7.102 4.477 1 97.5 150 VAL B O 1
ATOM 3041 N N . GLN B 1 151 ? -13.055 6.234 4.133 1 96.44 151 GLN B N 1
ATOM 3042 C CA . GLN B 1 151 ? -13.445 4.863 4.441 1 96.44 151 GLN B CA 1
ATOM 3043 C C . GLN B 1 151 ? -12.5 4.242 5.465 1 96.44 151 GLN B C 1
ATOM 3045 O O . GLN B 1 151 ? -11.305 4.078 5.199 1 96.44 151 GLN B O 1
ATOM 3050 N N . ILE B 1 152 ? -13.031 3.928 6.648 1 96 152 ILE B N 1
ATOM 3051 C CA . ILE B 1 152 ? -12.258 3.264 7.695 1 96 152 ILE B CA 1
ATOM 3052 C C . ILE B 1 152 ? -12.727 1.817 7.84 1 96 152 ILE B C 1
ATOM 3054 O O . ILE B 1 152 ? -13.93 1.559 7.98 1 96 152 ILE B O 1
ATOM 3058 N N . ASN B 1 153 ? -11.844 0.854 7.66 1 93.06 153 ASN B N 1
ATOM 3059 C CA . ASN B 1 153 ? -12.039 -0.563 7.945 1 93.06 153 ASN B CA 1
ATOM 3060 C C . ASN B 1 153 ? -11.344 -0.979 9.234 1 93.06 153 ASN B C 1
ATOM 3062 O O . ASN B 1 153 ? -10.125 -0.892 9.344 1 93.06 153 ASN B O 1
ATOM 3066 N N . GLY B 1 154 ? -12.109 -1.408 10.203 1 91.81 154 GLY B N 1
ATOM 3067 C CA . GLY B 1 154 ? -11.57 -1.736 11.516 1 91.81 154 GLY B CA 1
ATOM 3068 C C . GLY B 1 154 ? -10.938 -3.117 11.578 1 91.81 154 GLY B C 1
ATOM 3069 O O . GLY B 1 154 ? -10.375 -3.504 12.602 1 91.81 154 GLY B O 1
ATOM 3070 N N . GLY B 1 155 ? -10.938 -3.812 10.508 1 86.69 155 GLY B N 1
ATOM 3071 C CA . GLY B 1 155 ? -10.539 -5.211 10.5 1 86.69 155 GLY B CA 1
ATOM 3072 C C . GLY B 1 155 ? -11.719 -6.164 10.625 1 86.69 155 GLY B C 1
ATOM 3073 O O . GLY B 1 155 ? -12.859 -5.73 10.773 1 86.69 155 GLY B O 1
ATOM 3074 N N . PRO B 1 156 ? -11.312 -7.449 10.617 1 79.5 156 PRO B N 1
ATOM 3075 C CA . PRO B 1 156 ? -12.383 -8.445 10.68 1 79.5 156 PRO B CA 1
ATOM 3076 C C . PRO B 1 156 ? -13.219 -8.336 11.953 1 79.5 156 PRO B C 1
ATOM 3078 O O . PRO B 1 156 ? -12.68 -8.047 13.023 1 79.5 156 PRO B O 1
ATOM 3081 N N . ALA B 1 157 ? -14.445 -8.555 11.859 1 77.94 157 ALA B N 1
ATOM 3082 C CA . ALA B 1 157 ? -15.414 -8.648 12.945 1 77.94 157 ALA B CA 1
ATOM 3083 C C . ALA B 1 157 ? -15.641 -7.285 13.594 1 77.94 157 ALA B C 1
ATOM 3085 O O . ALA B 1 157 ? -16.094 -7.207 14.734 1 77.94 157 ALA B O 1
ATOM 3086 N N . ARG B 1 158 ? -15.18 -6.297 12.906 1 79.06 158 ARG B N 1
ATOM 3087 C CA . ARG B 1 158 ? -15.461 -4.953 13.406 1 79.06 158 ARG B CA 1
ATOM 3088 C C . ARG B 1 158 ? -16.594 -4.305 12.617 1 79.06 158 ARG B C 1
ATOM 3090 O O . ARG B 1 158 ? -16.75 -4.562 11.422 1 79.06 158 ARG B O 1
ATOM 3097 N N . ASN B 1 159 ? -17.188 -3.451 13.273 1 72.06 159 ASN B N 1
ATOM 3098 C CA . ASN B 1 159 ? -18.312 -2.764 12.648 1 72.06 159 ASN B CA 1
ATOM 3099 C C . ASN B 1 159 ? -17.844 -1.792 11.562 1 72.06 159 ASN B C 1
ATOM 3101 O O . ASN B 1 159 ? -16.781 -1.186 11.688 1 72.06 159 ASN B O 1
ATOM 3105 N N . ALA B 1 160 ? -18.734 -1.785 10.523 1 76 160 ALA B N 1
ATOM 3106 C CA . ALA B 1 160 ? -18.547 -0.659 9.609 1 76 160 ALA B CA 1
ATOM 3107 C C . ALA B 1 160 ? -18.766 0.67 10.328 1 76 160 ALA B C 1
ATOM 3109 O O . ALA B 1 160 ? -19.578 0.762 11.25 1 76 160 ALA B O 1
ATOM 3110 N N . ALA B 1 161 ? -17.969 1.618 10.062 1 81.56 161 ALA B N 1
ATOM 3111 C CA . ALA B 1 161 ? -18.094 2.939 10.672 1 81.56 161 ALA B CA 1
ATOM 3112 C C . ALA B 1 161 ? -18.219 4.023 9.602 1 81.56 161 ALA B C 1
ATOM 3114 O O . ALA B 1 161 ? -17.75 3.857 8.477 1 81.56 161 ALA B O 1
ATOM 3115 N N . GLN B 1 162 ? -19 5.012 10.008 1 84.75 162 GLN B N 1
ATOM 3116 C CA . GLN B 1 162 ? -19.172 6.145 9.109 1 84.75 162 GLN B CA 1
ATOM 3117 C C . GLN B 1 162 ? -18.531 7.402 9.664 1 84.75 162 GLN B C 1
ATOM 3119 O O . GLN B 1 162 ? -19.047 8.016 10.602 1 84.75 162 GLN B O 1
ATOM 3124 N N . ILE B 1 163 ? -17.422 7.695 9.133 1 93.69 163 ILE B N 1
ATOM 3125 C CA . ILE B 1 163 ? -16.781 8.977 9.414 1 93.69 163 ILE B CA 1
ATOM 3126 C C . ILE B 1 163 ? -16.531 9.719 8.109 1 93.69 163 ILE B C 1
ATOM 3128 O O . ILE B 1 163 ? -16.594 9.133 7.023 1 93.69 163 ILE B O 1
ATOM 3132 N N . GLY B 1 164 ? -16.375 11.047 8.25 1 96.12 164 GLY B N 1
ATOM 3133 C CA . GLY B 1 164 ? -16.141 11.867 7.074 1 96.12 164 GLY B CA 1
ATOM 3134 C C . GLY B 1 164 ? -14.906 12.742 7.199 1 96.12 164 GLY B C 1
ATOM 3135 O O . GLY B 1 164 ? -14.164 12.648 8.18 1 96.12 164 GLY B O 1
ATOM 3136 N N . PRO B 1 165 ? -14.688 13.5 6.168 1 97.44 165 PRO B N 1
ATOM 3137 C CA . PRO B 1 165 ? -13.492 14.352 6.137 1 97.44 165 PRO B CA 1
ATOM 3138 C C . PRO B 1 165 ? -13.391 15.258 7.355 1 97.44 165 PRO B C 1
ATOM 3140 O O . PRO B 1 165 ? -12.289 15.508 7.852 1 97.44 165 PRO B O 1
ATOM 3143 N N . GLU B 1 166 ? -14.508 15.75 7.859 1 97.5 166 GLU B N 1
ATOM 3144 C CA . GLU B 1 166 ? -14.508 16.672 8.984 1 97.5 166 GLU B CA 1
ATOM 3145 C C . GLU B 1 166 ? -13.969 16.016 10.25 1 97.5 166 GLU B C 1
ATOM 3147 O O . GLU B 1 166 ? -13.414 16.688 11.117 1 97.5 166 GLU B O 1
ATOM 3152 N N . ASP B 1 167 ? -14.109 14.703 10.312 1 97.94 167 ASP B N 1
ATOM 3153 C CA . ASP B 1 167 ? -13.648 13.961 11.484 1 97.94 167 ASP B CA 1
ATOM 3154 C C . ASP B 1 167 ? -12.117 13.922 11.547 1 97.94 167 ASP B C 1
ATOM 3156 O O . ASP B 1 167 ? -11.547 13.617 12.586 1 97.94 167 ASP B O 1
ATOM 3160 N N . LEU B 1 168 ? -11.43 14.219 10.477 1 98.44 168 LEU B N 1
ATOM 3161 C CA . LEU B 1 168 ? -9.977 14.125 10.398 1 98.44 168 LEU B CA 1
ATOM 3162 C C . LEU B 1 168 ? -9.336 15.508 10.539 1 98.44 168 LEU B C 1
ATOM 3164 O O . LEU B 1 168 ? -8.117 15.617 10.664 1 98.44 168 LEU B O 1
ATOM 3168 N N . ARG B 1 169 ? -10.133 16.547 10.578 1 98.06 169 ARG B N 1
ATOM 3169 C CA . ARG B 1 169 ? -9.617 17.922 10.602 1 98.06 169 ARG B CA 1
ATOM 3170 C C . ARG B 1 169 ? -9.273 18.344 12.023 1 98.06 169 ARG B C 1
ATOM 3172 O O . ARG B 1 169 ? -9.836 17.828 12.992 1 98.06 169 ARG B O 1
ATOM 3179 N N . ILE B 1 170 ? -8.398 19.219 12.078 1 98.44 170 ILE B N 1
ATOM 3180 C CA . ILE B 1 170 ? -8 19.875 13.32 1 98.44 170 ILE B CA 1
ATOM 3181 C C . ILE B 1 170 ? -8.32 21.359 13.25 1 98.44 170 ILE B C 1
ATOM 3183 O O . ILE B 1 170 ? -8.016 22.031 12.25 1 98.44 170 ILE B O 1
ATOM 3187 N N . ASP B 1 171 ? -8.969 21.891 14.172 1 98.12 171 ASP B N 1
ATOM 3188 C CA . ASP B 1 171 ? -9.281 23.312 14.242 1 98.12 171 ASP B CA 1
ATOM 3189 C C . ASP B 1 171 ? -8.031 24.141 14.508 1 98.12 171 ASP B C 1
ATOM 3191 O O . ASP B 1 171 ? -7.445 24.062 15.594 1 98.12 171 ASP B O 1
ATOM 3195 N N . ILE B 1 172 ? -7.641 24.984 13.594 1 98.38 172 ILE B N 1
ATOM 3196 C CA . ILE B 1 172 ? -6.414 25.75 13.75 1 98.38 172 ILE B CA 1
ATOM 3197 C C . ILE B 1 172 ? -6.75 27.219 14.016 1 98.38 172 ILE B C 1
ATOM 3199 O O . ILE B 1 172 ? -5.883 28.078 13.922 1 98.38 172 ILE B O 1
ATOM 3203 N N . THR B 1 173 ? -8.008 27.484 14.273 1 98.19 173 THR B N 1
ATOM 3204 C CA . THR B 1 173 ? -8.414 28.859 14.578 1 98.19 173 THR B CA 1
ATOM 3205 C C . THR B 1 173 ? -7.648 29.391 15.789 1 98.19 173 THR B C 1
ATOM 3207 O O . THR B 1 173 ? -7.578 28.734 16.828 1 98.19 173 THR B O 1
ATOM 3210 N N . GLY B 1 174 ? -7.039 30.562 15.625 1 98.38 174 GLY B N 1
ATOM 3211 C CA . GLY B 1 174 ? -6.34 31.203 16.734 1 98.38 174 GLY B CA 1
ATOM 3212 C C . GLY B 1 174 ? -4.965 30.609 16.984 1 98.38 174 GLY B C 1
ATOM 3213 O O . GLY B 1 174 ? -4.281 31.016 17.938 1 98.38 174 GLY B O 1
ATOM 3214 N N . ALA B 1 175 ? -4.516 29.672 16.125 1 98.62 175 ALA B N 1
ATOM 3215 C CA . ALA B 1 175 ? -3.254 28.984 16.391 1 98.62 175 ALA B CA 1
ATOM 3216 C C . ALA B 1 175 ? -2.168 29.453 15.422 1 98.62 175 ALA B C 1
ATOM 3218 O O . ALA B 1 175 ? -1.223 28.719 15.141 1 98.62 175 ALA B O 1
ATOM 3219 N N . GLU B 1 176 ? -2.318 30.641 14.859 1 97.5 176 GLU B N 1
ATOM 3220 C CA . GLU B 1 176 ? -1.369 31.156 13.883 1 97.5 176 GLU B CA 1
ATOM 3221 C C . GLU B 1 176 ? 0.041 31.234 14.461 1 97.5 176 GLU B C 1
ATOM 3223 O O . GLU B 1 176 ? 1.017 30.922 13.773 1 97.5 176 GLU B O 1
ATOM 3228 N N . ASP B 1 177 ? 0.124 31.625 15.711 1 97.69 177 ASP B N 1
ATOM 3229 C CA . ASP B 1 177 ? 1.427 31.734 16.359 1 97.69 177 ASP B CA 1
ATOM 3230 C C . ASP B 1 177 ? 2.094 30.359 16.5 1 97.69 177 ASP B C 1
ATOM 3232 O O . ASP B 1 177 ? 3.293 30.234 16.25 1 97.69 177 ASP B O 1
ATOM 3236 N N . LEU B 1 178 ? 1.332 29.391 16.875 1 98.38 178 LEU B N 1
ATOM 3237 C CA . LEU B 1 178 ? 1.851 28.031 17 1 98.38 178 LEU B CA 1
ATOM 3238 C C . LEU B 1 178 ? 2.359 27.5 15.664 1 98.38 178 LEU B C 1
ATOM 3240 O O . LEU B 1 178 ? 3.463 26.953 15.586 1 98.38 178 LEU B O 1
ATOM 3244 N N . ILE B 1 179 ? 1.591 27.703 14.648 1 97.19 179 ILE B N 1
ATOM 3245 C CA . ILE B 1 179 ? 1.898 27.203 13.312 1 97.19 179 ILE B CA 1
ATOM 3246 C C . ILE B 1 179 ? 3.143 27.906 12.773 1 97.19 179 ILE B C 1
ATOM 3248 O O . ILE B 1 179 ? 4.043 27.25 12.234 1 97.19 179 ILE B O 1
ATOM 3252 N N . SER B 1 180 ? 3.215 29.172 12.977 1 96.25 180 SER B N 1
ATOM 3253 C CA . SER B 1 180 ? 4.348 29.953 12.469 1 96.25 180 SER B CA 1
ATOM 3254 C C . SER B 1 180 ? 5.629 29.609 13.227 1 96.25 180 SER B C 1
ATOM 3256 O O . SER B 1 180 ? 6.723 29.688 12.672 1 96.25 180 SER B O 1
ATOM 3258 N N . ALA B 1 181 ? 5.512 29.188 14.453 1 97.31 181 ALA B N 1
ATOM 3259 C CA . ALA B 1 181 ? 6.668 28.938 15.312 1 97.31 181 ALA B CA 1
ATOM 3260 C C . ALA B 1 181 ? 7.074 27.469 15.266 1 97.31 181 ALA B C 1
ATOM 3262 O O . ALA B 1 181 ? 7.973 27.047 16 1 97.31 181 ALA B O 1
ATOM 3263 N N . GLU B 1 182 ? 6.473 26.625 14.453 1 97.44 182 GLU B N 1
ATOM 3264 C CA . GLU B 1 182 ? 6.637 25.188 14.516 1 97.44 182 GLU B CA 1
ATOM 3265 C C . GLU B 1 182 ? 8.109 24.781 14.391 1 97.44 182 GLU B C 1
ATOM 3267 O O . GLU B 1 182 ? 8.609 24 15.195 1 97.44 182 GLU B O 1
ATOM 3272 N N . ALA B 1 183 ? 8.789 25.344 13.453 1 95.38 183 ALA B N 1
ATOM 3273 C CA . ALA B 1 183 ? 10.18 24.953 13.211 1 95.38 183 ALA B CA 1
ATOM 3274 C C . ALA B 1 183 ? 11.039 25.219 14.445 1 95.38 183 ALA B C 1
ATOM 3276 O O . ALA B 1 183 ? 11.797 24.344 14.883 1 95.38 183 ALA B O 1
ATOM 3277 N N . ASP B 1 184 ? 10.906 26.391 15.023 1 96.81 184 ASP B N 1
ATOM 3278 C CA . ASP B 1 184 ? 11.664 26.75 16.203 1 96.81 184 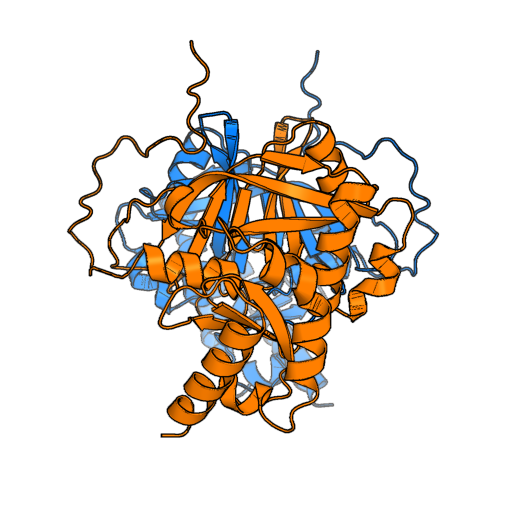ASP B CA 1
ATOM 3279 C C . ASP B 1 184 ? 11.281 25.875 17.406 1 96.81 184 ASP B C 1
ATOM 3281 O O . ASP B 1 184 ? 12.141 25.484 18.188 1 96.81 184 ASP B O 1
ATOM 3285 N N . LEU B 1 185 ? 10.016 25.688 17.562 1 97.88 185 LEU B N 1
ATOM 3286 C CA . LEU B 1 185 ? 9.523 24.844 18.641 1 97.88 185 LEU B CA 1
ATOM 3287 C C . LEU B 1 185 ? 10.062 23.422 18.531 1 97.88 185 LEU B C 1
ATOM 3289 O O . LEU B 1 185 ? 10.453 22.828 19.531 1 97.88 185 LEU B O 1
ATOM 3293 N N . LEU B 1 186 ? 10.109 22.844 17.312 1 97.81 186 LEU B N 1
ATOM 3294 C CA . LEU B 1 186 ? 10.672 21.516 17.094 1 97.81 186 LEU B CA 1
ATOM 3295 C C . LEU B 1 186 ? 12.148 21.469 17.469 1 97.81 186 LEU B C 1
ATOM 3297 O O . LEU B 1 186 ? 12.609 20.516 18.094 1 97.81 186 LEU B O 1
ATOM 3301 N N . ASP B 1 187 ? 12.867 22.516 17.109 1 97.31 187 ASP B N 1
ATOM 3302 C CA . ASP B 1 187 ? 14.273 22.594 17.484 1 97.31 187 ASP B CA 1
ATOM 3303 C C . ASP B 1 187 ? 14.438 22.578 19 1 97.31 187 ASP B C 1
ATOM 3305 O O . ASP B 1 187 ? 15.289 21.875 19.531 1 97.31 187 ASP B O 1
ATOM 3309 N N . ARG B 1 188 ? 13.672 23.344 19.672 1 97.56 188 ARG B N 1
ATOM 3310 C CA . ARG B 1 188 ? 13.711 23.438 21.125 1 97.56 188 ARG B CA 1
ATOM 3311 C C . ARG B 1 188 ? 13.383 22.078 21.766 1 97.56 188 ARG B C 1
ATOM 3313 O O . ARG B 1 188 ? 14.07 21.641 22.672 1 97.56 188 ARG B O 1
ATOM 3320 N N . LEU B 1 189 ? 12.336 21.453 21.297 1 97.88 189 LEU B N 1
ATOM 3321 C CA . LEU B 1 189 ? 11.906 20.156 21.828 1 97.88 189 LEU B CA 1
ATOM 3322 C C . LEU B 1 189 ? 12.992 19.109 21.609 1 97.88 189 LEU B C 1
ATOM 3324 O O . LEU B 1 189 ? 13.273 18.312 22.516 1 97.88 189 LEU B O 1
ATOM 3328 N N . ASN B 1 190 ? 13.578 19.094 20.469 1 97.62 190 ASN B N 1
ATOM 3329 C CA . ASN B 1 190 ? 14.555 18.062 20.109 1 97.62 190 ASN B CA 1
ATOM 3330 C C . ASN B 1 190 ? 15.914 18.328 20.75 1 97.62 190 ASN B C 1
ATOM 3332 O O . ASN B 1 190 ? 16.781 17.469 20.766 1 97.62 190 ASN B O 1
ATOM 3336 N N . ALA B 1 191 ? 16.109 19.516 21.234 1 96.06 191 ALA B N 1
ATOM 3337 C CA . ALA B 1 191 ? 17.328 19.844 21.953 1 96.06 191 ALA B CA 1
ATOM 3338 C C . ALA B 1 191 ? 17.297 19.297 23.375 1 96.06 191 ALA B C 1
ATOM 3340 O O . ALA B 1 191 ? 18.328 19.156 24.031 1 96.06 191 ALA B O 1
ATOM 3341 N N . GLY B 1 192 ? 16.078 19.031 23.906 1 91.31 192 GLY B N 1
ATOM 3342 C CA . GLY B 1 192 ? 15.938 18.484 25.25 1 91.31 192 GLY B CA 1
ATOM 3343 C C . GLY B 1 192 ? 16.328 17.016 25.344 1 91.31 192 GLY B C 1
ATOM 3344 O O . GLY B 1 192 ? 15.719 16.172 24.688 1 91.31 192 GLY B O 1
ATOM 3345 N N . PRO B 1 193 ? 17.344 16.719 26.109 1 89.56 193 PRO B N 1
ATOM 3346 C CA . PRO B 1 193 ? 17.812 15.328 26.156 1 89.56 193 PRO B CA 1
ATOM 3347 C C . PRO B 1 193 ? 16.75 14.352 26.625 1 89.56 193 PRO B C 1
ATOM 3349 O O . PRO B 1 193 ? 16.141 14.547 27.688 1 89.56 193 PRO B O 1
ATOM 3352 N N . GLY B 1 194 ? 16.422 13.492 25.828 1 92.94 194 GLY B N 1
ATOM 3353 C CA . GLY B 1 194 ? 15.57 12.375 26.188 1 92.94 194 GLY B CA 1
ATOM 3354 C C . GLY B 1 194 ? 14.094 12.68 26.078 1 92.94 194 GLY B C 1
ATOM 3355 O O . GLY B 1 194 ? 13.25 11.805 26.281 1 92.94 194 GLY B O 1
ATOM 3356 N N . LEU B 1 195 ? 13.766 13.945 25.844 1 95.88 195 LEU B N 1
ATOM 3357 C CA . LEU B 1 195 ? 12.359 14.336 25.828 1 95.88 195 LEU B CA 1
ATOM 3358 C C . LEU B 1 195 ? 11.586 13.555 24.781 1 95.88 195 LEU B C 1
ATOM 3360 O O . LEU B 1 195 ? 10.508 13.023 25.062 1 95.88 195 LEU B O 1
ATOM 3364 N N . ALA B 1 196 ? 12.125 13.484 23.578 1 97.19 196 ALA B N 1
ATOM 3365 C CA . ALA B 1 196 ? 11.453 12.789 22.484 1 97.19 196 ALA B CA 1
ATOM 3366 C C . ALA B 1 196 ? 11.281 11.305 22.812 1 97.19 196 ALA B C 1
ATOM 3368 O O . ALA B 1 196 ? 10.227 10.727 22.547 1 97.19 196 ALA B O 1
ATOM 3369 N N . SER B 1 197 ? 12.297 10.727 23.375 1 95.19 197 SER B N 1
ATOM 3370 C CA . SER B 1 197 ? 12.242 9.312 23.734 1 95.19 197 SER B CA 1
ATOM 3371 C C . SER B 1 197 ? 11.164 9.062 24.797 1 95.19 197 SER B C 1
ATOM 3373 O O . SER B 1 197 ? 10.414 8.086 24.703 1 95.19 197 SER B O 1
ATOM 3375 N N . ARG B 1 198 ? 11.125 9.914 25.766 1 95.44 198 ARG B N 1
ATOM 3376 C CA . ARG B 1 198 ? 10.102 9.789 26.797 1 95.44 198 ARG B CA 1
ATOM 3377 C C . ARG B 1 198 ? 8.711 9.961 26.219 1 95.44 198 ARG B C 1
ATOM 3379 O O . ARG B 1 198 ? 7.789 9.219 26.547 1 95.44 198 ARG B O 1
ATOM 3386 N N . ALA B 1 199 ? 8.562 10.938 25.391 1 96.81 199 ALA B N 1
ATOM 3387 C CA . ALA B 1 199 ? 7.258 11.234 24.797 1 96.81 199 ALA B CA 1
ATOM 3388 C C . ALA B 1 199 ? 6.781 10.078 23.906 1 96.81 199 ALA B C 1
ATOM 3390 O O . ALA B 1 199 ? 5.594 9.75 23.906 1 96.81 199 ALA B O 1
ATOM 3391 N N . ALA B 1 200 ? 7.672 9.461 23.125 1 96.44 200 ALA B N 1
ATOM 3392 C CA . ALA B 1 200 ? 7.324 8.359 22.219 1 96.44 200 ALA B CA 1
ATOM 3393 C C . ALA B 1 200 ? 6.973 7.098 23.016 1 96.44 200 ALA B C 1
ATOM 3395 O O . ALA B 1 200 ? 6.168 6.281 22.562 1 96.44 200 ALA B O 1
ATOM 3396 N N . ALA B 1 201 ? 7.605 6.953 24.188 1 95 201 ALA B N 1
ATOM 3397 C CA . ALA B 1 201 ? 7.418 5.797 25.062 1 95 201 ALA B CA 1
ATOM 3398 C C . ALA B 1 201 ? 7.734 4.496 24.328 1 95 201 ALA B C 1
ATOM 3400 O O . ALA B 1 201 ? 7.023 3.502 24.484 1 95 201 ALA B O 1
ATOM 3401 N N . ARG B 1 202 ? 8.648 4.445 23.469 1 92.69 202 ARG B N 1
ATOM 3402 C CA . ARG B 1 202 ? 9.133 3.309 22.688 1 92.69 202 ARG B CA 1
ATOM 3403 C C . ARG B 1 202 ? 10.648 3.359 22.531 1 92.69 202 ARG B C 1
ATOM 3405 O O . ARG B 1 202 ? 11.242 4.438 22.547 1 92.69 202 ARG B O 1
ATOM 3412 N N . ALA B 1 203 ? 11.266 2.234 22.375 1 92.31 203 ALA B N 1
ATOM 3413 C CA . ALA B 1 203 ? 12.703 2.174 22.125 1 92.31 203 ALA B CA 1
ATOM 3414 C C . ALA B 1 203 ? 13.055 2.799 20.781 1 92.31 203 ALA B C 1
ATOM 3416 O O . ALA B 1 203 ? 12.234 2.805 19.859 1 92.31 203 ALA B O 1
ATOM 3417 N N . GLY B 1 204 ? 14.258 3.41 20.75 1 92.31 204 GLY B N 1
ATOM 3418 C CA . GLY B 1 204 ? 14.734 3.961 19.5 1 92.31 204 GLY B CA 1
ATOM 3419 C C . GLY B 1 204 ? 15.133 5.422 19.594 1 92.31 204 GLY B C 1
ATOM 3420 O O . GLY B 1 204 ? 15.047 6.02 20.672 1 92.31 204 GLY B O 1
ATOM 3421 N N . ARG B 1 205 ? 15.641 5.918 18.516 1 94.62 205 ARG B N 1
ATOM 3422 C CA . ARG B 1 205 ? 15.969 7.336 18.406 1 94.62 205 ARG B CA 1
ATOM 3423 C C . ARG B 1 205 ? 14.805 8.133 17.828 1 94.62 205 ARG B C 1
ATOM 3425 O O . ARG B 1 205 ? 14.453 7.973 16.656 1 94.62 205 ARG B O 1
ATOM 3432 N N . TRP B 1 206 ? 14.273 8.969 18.688 1 97.25 206 TRP B N 1
ATOM 3433 C CA . TRP B 1 206 ? 13.047 9.656 18.297 1 97.25 206 TRP B CA 1
ATOM 3434 C C . TRP B 1 206 ? 13.281 11.164 18.188 1 97.25 206 TRP B C 1
ATOM 3436 O O . TRP B 1 206 ? 14.141 11.719 18.875 1 97.25 206 TRP B O 1
ATOM 3446 N N . ARG B 1 207 ? 12.531 11.789 17.344 1 98 207 ARG B N 1
ATOM 3447 C CA . ARG B 1 207 ? 12.5 13.234 17.188 1 98 207 ARG B CA 1
ATOM 3448 C C . ARG B 1 207 ? 11.07 13.734 16.969 1 98 207 ARG B C 1
ATOM 3450 O O . ARG B 1 207 ? 10.281 13.078 16.281 1 98 207 ARG B O 1
ATOM 3457 N N . PHE B 1 208 ? 10.836 14.883 17.5 1 98.5 208 PHE B N 1
ATOM 3458 C CA . PHE B 1 208 ? 9.602 15.57 17.125 1 98.5 208 PHE B CA 1
ATOM 3459 C C . PHE B 1 208 ? 9.688 16.094 15.703 1 98.5 208 PHE B C 1
ATOM 3461 O O . PHE B 1 208 ? 10.68 16.719 15.32 1 98.5 208 PHE B O 1
ATOM 3468 N N . THR B 1 209 ? 8.602 15.867 14.914 1 98.38 209 THR B N 1
ATOM 3469 C CA . THR B 1 209 ? 8.672 16.25 13.508 1 98.38 209 THR B CA 1
ATOM 3470 C C . THR B 1 209 ? 7.488 17.125 13.125 1 98.38 209 THR B C 1
ATOM 3472 O O . THR B 1 209 ? 7.461 17.703 12.031 1 98.38 209 THR B O 1
ATOM 3475 N N . GLY B 1 210 ? 6.496 17.281 13.914 1 98.12 210 GLY B N 1
ATOM 3476 C CA . GLY B 1 210 ? 5.336 18.125 13.656 1 98.12 210 GLY B CA 1
ATOM 3477 C C . GLY B 1 210 ? 4.527 18.422 14.898 1 98.12 210 GLY B C 1
ATOM 3478 O O . GLY B 1 210 ? 4.547 17.656 15.859 1 98.12 210 GLY B O 1
ATOM 3479 N N . ILE B 1 211 ? 3.904 19.578 14.828 1 98.38 211 ILE B N 1
ATOM 3480 C CA . ILE B 1 211 ? 3.047 19.984 15.938 1 98.38 211 ILE B CA 1
ATOM 3481 C C . ILE B 1 211 ? 1.794 20.672 15.391 1 98.38 211 ILE B C 1
ATOM 3483 O O . ILE B 1 211 ? 1.853 21.359 14.367 1 98.38 211 ILE B O 1
ATOM 3487 N N . ASP B 1 212 ? 0.697 20.453 15.953 1 98.56 212 ASP B N 1
ATOM 3488 C CA . ASP B 1 212 ? -0.571 21.125 15.703 1 98.56 212 ASP B CA 1
ATOM 3489 C C . ASP B 1 212 ? -1.357 21.328 17 1 98.56 212 ASP B C 1
ATOM 3491 O O . ASP B 1 212 ? -0.908 20.906 18.062 1 98.56 212 ASP B O 1
ATOM 3495 N N . PRO B 1 213 ? -2.484 21.953 16.953 1 98.81 213 PRO B N 1
ATOM 3496 C CA . PRO B 1 213 ? -3.182 22.297 18.203 1 98.81 213 PRO B CA 1
ATOM 3497 C C . PRO B 1 213 ? -3.6 21.078 19 1 98.81 213 PRO B C 1
ATOM 3499 O O . PRO B 1 213 ? -3.893 21.188 20.203 1 98.81 213 PRO B O 1
ATOM 3502 N N . GLU B 1 214 ? -3.615 19.922 18.375 1 98.75 214 GLU B N 1
ATOM 3503 C CA . GLU B 1 214 ? -4.152 18.766 19.094 1 98.75 214 GLU B CA 1
ATOM 3504 C C . GLU B 1 214 ? -3.057 17.766 19.422 1 98.75 214 GLU B C 1
ATOM 3506 O O . GLU B 1 214 ? -3.311 16.75 20.094 1 98.75 214 GLU B O 1
ATOM 3511 N N . GLY B 1 215 ? -1.786 18.031 18.969 1 98.62 215 GLY B N 1
ATOM 3512 C CA . GLY B 1 215 ? -0.754 17.062 19.312 1 98.62 215 GLY B CA 1
ATOM 3513 C C . GLY B 1 215 ? 0.54 17.281 18.547 1 98.62 215 GLY B C 1
ATOM 3514 O O . GLY B 1 215 ? 0.726 18.328 17.922 1 98.62 215 GLY B O 1
ATOM 3515 N N . ALA B 1 216 ? 1.4 16.312 18.781 1 98.69 216 ALA B N 1
ATOM 3516 C CA . ALA B 1 216 ? 2.703 16.312 18.125 1 98.69 216 ALA B CA 1
ATOM 3517 C C . ALA B 1 216 ? 3.006 14.945 17.5 1 98.69 216 ALA B C 1
ATOM 3519 O O . ALA B 1 216 ? 2.482 13.922 17.953 1 98.69 216 ALA B O 1
ATOM 3520 N N . THR B 1 217 ? 3.729 14.969 16.453 1 98.5 217 THR B N 1
ATOM 3521 C CA . THR B 1 217 ? 4.176 13.75 15.797 1 98.5 217 THR B CA 1
ATOM 3522 C C . THR B 1 217 ? 5.66 13.508 16.047 1 98.5 217 THR B C 1
ATOM 3524 O O . THR B 1 217 ? 6.469 14.43 15.953 1 98.5 217 THR B O 1
ATOM 3527 N N . LEU B 1 218 ? 5.988 12.328 16.453 1 98.38 218 LEU B N 1
ATOM 3528 C CA . LEU B 1 218 ? 7.371 11.883 16.609 1 98.38 218 LEU B CA 1
ATOM 3529 C C . LEU B 1 218 ? 7.723 10.82 15.586 1 98.38 218 LEU B C 1
ATOM 3531 O O . LEU B 1 218 ? 6.863 10.031 15.18 1 98.38 218 LEU B O 1
ATOM 3535 N N . ASP B 1 219 ? 8.961 10.797 15.172 1 97.19 219 ASP B N 1
ATOM 3536 C CA . ASP B 1 219 ? 9.422 9.867 14.148 1 97.19 219 ASP B CA 1
ATOM 3537 C C . ASP B 1 219 ? 10.805 9.305 14.492 1 97.19 219 ASP B C 1
ATOM 3539 O O . ASP B 1 219 ? 11.68 10.039 14.953 1 97.19 219 ASP B O 1
ATOM 3543 N N . SER B 1 220 ? 11.023 8.039 14.273 1 95.19 220 SER B N 1
ATOM 3544 C CA . SER B 1 220 ? 12.297 7.379 14.547 1 95.19 220 SER B CA 1
ATOM 3545 C C . SER B 1 220 ? 13.055 7.082 13.258 1 95.19 220 SER B C 1
ATOM 3547 O O . SER B 1 220 ? 14.156 6.531 13.289 1 95.19 220 SER B O 1
ATOM 3549 N N . GLY B 1 221 ? 12.453 7.398 12.117 1 91.88 221 GLY B N 1
ATOM 3550 C CA . GLY B 1 221 ? 12.984 6.98 10.828 1 91.88 221 GLY B CA 1
ATOM 3551 C C . GLY B 1 221 ? 12.391 5.676 10.336 1 91.88 221 GLY B C 1
ATOM 3552 O O . GLY B 1 221 ? 12.43 5.383 9.141 1 91.88 221 GLY B O 1
ATOM 3553 N N . LYS B 1 222 ? 11.836 4.949 11.258 1 89.44 222 LYS B N 1
ATOM 3554 C CA . LYS B 1 222 ? 11.234 3.664 10.93 1 89.44 222 LYS B CA 1
ATOM 3555 C C . LYS B 1 222 ? 9.719 3.697 11.141 1 89.44 222 LYS B C 1
ATOM 3557 O O . LYS B 1 222 ? 8.969 3.076 10.391 1 89.44 222 LYS B O 1
ATOM 3562 N N . GLU B 1 223 ? 9.406 4.363 12.172 1 92.75 223 GLU B N 1
ATOM 3563 C CA . GLU B 1 223 ? 7.996 4.48 12.523 1 92.75 223 GLU B CA 1
ATOM 3564 C C . GLU B 1 223 ? 7.68 5.867 13.078 1 92.75 223 GLU B C 1
ATOM 3566 O O . GLU B 1 223 ? 8.586 6.633 13.406 1 92.75 223 GLU B O 1
ATOM 3571 N N . SER B 1 224 ? 6.398 6.211 13.094 1 95.44 224 SER B N 1
ATOM 3572 C CA . SER B 1 224 ? 5.914 7.457 13.672 1 95.44 224 SER B CA 1
ATOM 3573 C C . SER B 1 224 ? 4.898 7.191 14.781 1 95.44 224 SER B C 1
ATOM 3575 O O . SER B 1 224 ? 4.164 6.203 14.734 1 95.44 224 SER B O 1
ATOM 3577 N N . VAL B 1 225 ? 4.887 8.109 15.719 1 97 225 VAL B N 1
ATOM 3578 C CA . VAL B 1 225 ? 3.912 8.055 16.812 1 97 225 VAL B CA 1
ATOM 3579 C C . VAL B 1 225 ? 3.277 9.43 17 1 97 225 VAL B C 1
ATOM 3581 O O . VAL B 1 225 ? 3.928 10.461 16.781 1 97 225 VAL B O 1
ATOM 3584 N N . ARG B 1 226 ? 2.039 9.367 17.312 1 98.31 226 ARG B N 1
ATOM 3585 C CA . ARG B 1 226 ? 1.305 10.594 17.609 1 98.31 226 ARG B CA 1
ATOM 3586 C C . ARG B 1 226 ? 1.124 10.773 19.109 1 98.31 226 ARG B C 1
ATOM 3588 O O . ARG B 1 226 ? 0.694 9.852 19.812 1 98.31 226 ARG B O 1
ATOM 3595 N N . LEU B 1 227 ? 1.516 11.891 19.641 1 98.19 227 LEU B N 1
ATOM 3596 C CA . LEU B 1 227 ? 1.23 12.312 21.016 1 98.19 227 LEU B CA 1
ATOM 3597 C C . LEU B 1 227 ? 0.039 13.266 21.047 1 98.19 227 LEU B C 1
ATOM 3599 O O . LEU B 1 227 ? 0.158 14.43 20.656 1 98.19 227 LEU B O 1
ATOM 3603 N N . TRP B 1 228 ? -1.062 12.758 21.484 1 98.25 228 TRP B N 1
ATOM 3604 C CA . TRP B 1 228 ? -2.264 13.586 21.547 1 98.25 228 TRP B CA 1
ATOM 3605 C C . TRP B 1 228 ? -2.271 14.43 22.812 1 98.25 228 TRP B C 1
ATOM 3607 O O . TRP B 1 228 ? -2.014 13.93 23.922 1 98.25 228 TRP B O 1
ATOM 3617 N N . PHE B 1 229 ? -2.586 15.727 22.609 1 98.38 229 PHE B N 1
ATOM 3618 C CA . PHE B 1 229 ? -2.717 16.609 23.75 1 98.38 229 PHE B CA 1
ATOM 3619 C C . PHE B 1 229 ? -4.031 16.359 24.484 1 98.38 229 PHE B C 1
ATOM 3621 O O . PHE B 1 229 ? -5.02 15.953 23.859 1 98.38 229 PHE B O 1
ATOM 3628 N N . GLY B 1 230 ? -4.004 16.641 25.719 1 95.56 230 GLY B N 1
ATOM 3629 C CA . GLY B 1 230 ? -5.227 16.531 26.5 1 95.56 230 GLY B CA 1
ATOM 3630 C C . GLY B 1 230 ? -6.203 17.672 26.234 1 95.56 230 GLY B C 1
ATOM 3631 O O . GLY B 1 230 ? -7.41 17.516 26.438 1 95.56 230 GLY B O 1
ATOM 3632 N N . THR B 1 231 ? -5.602 18.797 25.891 1 95.69 231 THR B N 1
ATOM 3633 C CA . THR B 1 231 ? -6.395 19.984 25.547 1 95.69 231 THR B CA 1
ATOM 3634 C C . THR B 1 231 ? -5.82 20.688 24.312 1 95.69 231 THR B C 1
ATOM 3636 O O . THR B 1 231 ? -4.617 20.594 24.062 1 95.69 231 THR B O 1
ATOM 3639 N N . ARG B 1 232 ? -6.719 21.344 23.594 1 97.88 232 ARG B N 1
ATOM 3640 C CA . ARG B 1 232 ? -6.277 22.141 22.453 1 97.88 232 ARG B CA 1
ATOM 3641 C C . ARG B 1 232 ? -5.316 23.234 22.875 1 97.88 232 ARG B C 1
ATOM 3643 O O . ARG B 1 232 ? -5.566 23.938 23.859 1 97.88 232 ARG B O 1
ATOM 3650 N N . VAL B 1 233 ? -4.199 23.375 22.188 1 98.25 233 VAL B N 1
ATOM 3651 C CA . VAL B 1 233 ? -3.197 24.391 22.469 1 98.25 233 VAL B CA 1
ATOM 3652 C C . VAL B 1 233 ? -3.027 25.297 21.234 1 98.25 233 VAL B C 1
ATOM 3654 O O . VAL B 1 233 ? -3.02 24.812 20.109 1 98.25 233 VAL B O 1
ATOM 3657 N N . THR B 1 234 ? -2.893 26.609 21.438 1 98.25 234 THR B N 1
ATOM 3658 C CA . THR B 1 234 ? -2.803 27.516 20.297 1 98.25 234 THR B CA 1
ATOM 3659 C C . THR B 1 234 ? -1.529 28.359 20.375 1 98.25 234 THR B C 1
ATOM 3661 O O . THR B 1 234 ? -1.23 29.125 19.453 1 98.25 234 THR B O 1
ATOM 3664 N N . ARG B 1 235 ? -0.739 28.219 21.406 1 98.38 235 ARG B N 1
ATOM 3665 C CA . ARG B 1 235 ? 0.488 28.984 21.594 1 98.38 235 ARG B CA 1
ATOM 3666 C C . ARG B 1 235 ? 1.693 28.062 21.75 1 98.38 235 ARG B C 1
ATOM 3668 O O . ARG B 1 235 ? 1.591 26.984 22.344 1 98.38 235 ARG B O 1
ATOM 3675 N N . PRO B 1 236 ? 2.84 28.5 21.281 1 98.38 236 PRO B N 1
ATOM 3676 C CA . PRO B 1 236 ? 4.039 27.656 21.312 1 98.38 236 PRO B CA 1
ATOM 3677 C C . PRO B 1 236 ? 4.434 27.25 22.734 1 98.38 236 PRO B C 1
ATOM 3679 O O . PRO B 1 236 ? 4.746 26.094 22.984 1 98.38 236 PRO B O 1
ATOM 3682 N N . ASP B 1 237 ? 4.383 28.203 23.672 1 98 237 ASP B N 1
ATOM 3683 C CA . ASP B 1 237 ? 4.805 27.906 25.031 1 98 237 ASP B CA 1
ATOM 3684 C C . ASP B 1 237 ? 3.861 26.891 25.688 1 98 237 ASP B C 1
ATOM 3686 O O . ASP B 1 237 ? 4.301 26.031 26.469 1 98 237 ASP B O 1
ATOM 3690 N N . ASP B 1 238 ? 2.604 27.031 25.422 1 98.19 238 ASP B N 1
ATOM 3691 C CA . ASP B 1 238 ? 1.63 26.078 25.953 1 98.19 238 ASP B CA 1
ATOM 3692 C C . ASP B 1 238 ? 1.865 24.688 25.375 1 98.19 238 ASP B C 1
ATOM 3694 O O . ASP B 1 238 ? 1.735 23.688 26.094 1 98.19 238 ASP B O 1
ATOM 3698 N N . ALA B 1 239 ? 2.193 24.625 24.078 1 98.44 239 ALA B N 1
ATOM 3699 C CA . ALA B 1 239 ? 2.5 23.344 23.438 1 98.44 239 ALA B CA 1
ATOM 3700 C C . ALA B 1 239 ? 3.713 22.688 24.094 1 98.44 239 ALA B C 1
ATOM 3702 O O . ALA B 1 239 ? 3.688 21.5 24.406 1 98.44 239 ALA B O 1
ATOM 3703 N N . PHE B 1 240 ? 4.742 23.469 24.297 1 97.75 240 PHE B N 1
ATOM 3704 C CA . PHE B 1 240 ? 5.949 22.953 24.938 1 97.75 240 PHE B CA 1
ATOM 3705 C C . PHE B 1 240 ? 5.633 22.391 26.312 1 97.75 240 PHE B C 1
ATOM 3707 O O . PHE B 1 240 ? 6.039 21.281 26.641 1 97.75 240 PHE B O 1
ATOM 3714 N N . SER B 1 241 ? 4.891 23.141 27.094 1 96.94 241 SER B N 1
ATOM 3715 C CA . SER B 1 241 ? 4.531 22.734 28.453 1 96.94 241 SER B CA 1
ATOM 3716 C C . SER B 1 241 ? 3.686 21.469 28.453 1 96.94 241 SER B C 1
ATOM 3718 O O . SER B 1 241 ? 3.879 20.578 29.281 1 96.94 241 SER B O 1
ATOM 3720 N N . GLU B 1 242 ? 2.74 21.422 27.516 1 97.62 242 GLU B N 1
ATOM 3721 C CA . GLU B 1 242 ? 1.878 20.25 27.422 1 97.62 242 GLU B CA 1
ATOM 3722 C C . GLU B 1 242 ? 2.682 19 27.062 1 97.62 242 GLU B C 1
ATOM 3724 O O . GLU B 1 242 ? 2.439 17.922 27.609 1 97.62 242 GLU B O 1
ATOM 3729 N N . ILE B 1 243 ? 3.627 19.062 26.172 1 97.81 243 ILE B N 1
ATOM 3730 C CA . ILE B 1 243 ? 4.473 17.953 25.766 1 97.81 243 ILE B CA 1
ATOM 3731 C C . ILE B 1 243 ? 5.328 17.484 26.938 1 97.81 243 ILE B C 1
ATOM 3733 O O . ILE B 1 243 ? 5.449 16.297 27.188 1 97.81 243 ILE B O 1
ATOM 3737 N N . GLU B 1 244 ? 5.859 18.453 27.656 1 95.62 244 GLU B N 1
ATOM 3738 C CA . GLU B 1 244 ? 6.641 18.094 28.844 1 95.62 244 GLU B CA 1
ATOM 3739 C C . GLU B 1 244 ? 5.789 17.359 29.875 1 95.62 244 GLU B C 1
ATOM 3741 O O . GLU B 1 244 ? 6.23 16.359 30.438 1 95.62 244 GLU B O 1
ATOM 3746 N N . ARG B 1 245 ? 4.664 17.875 30.094 1 95.75 245 ARG B N 1
ATOM 3747 C CA . ARG B 1 245 ? 3.752 17.266 31.047 1 95.75 245 ARG B CA 1
ATOM 3748 C C . ARG B 1 245 ? 3.43 15.828 30.641 1 95.75 245 ARG B C 1
ATOM 3750 O O . ARG B 1 245 ? 3.547 14.906 31.453 1 95.75 245 ARG B O 1
ATOM 3757 N N . LEU B 1 246 ? 3.0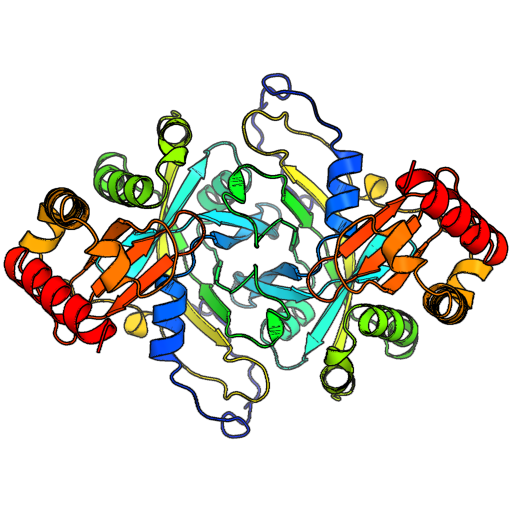66 15.578 29.359 1 96.44 246 LEU B N 1
ATOM 3758 C CA . LEU B 1 246 ? 2.658 14.273 28.859 1 96.44 246 LEU B CA 1
ATOM 3759 C C . LEU B 1 246 ? 3.834 13.297 28.859 1 96.44 246 LEU B C 1
ATOM 3761 O O . LEU B 1 246 ? 3.646 12.094 29.031 1 96.44 246 LEU B O 1
ATOM 3765 N N . SER B 1 247 ? 5.012 13.805 28.688 1 94 247 SER B N 1
ATOM 3766 C CA . SER B 1 247 ? 6.199 12.961 28.609 1 94 247 SER B CA 1
ATOM 3767 C C . SER B 1 247 ? 6.605 12.453 29.984 1 94 247 SER B C 1
ATOM 3769 O O . SER B 1 247 ? 7.359 11.492 30.109 1 94 247 SER B O 1
ATOM 3771 N N . ARG B 1 248 ? 6.203 13.18 31.016 1 88 248 ARG B N 1
ATOM 3772 C CA . ARG B 1 248 ? 6.441 12.742 32.375 1 88 248 ARG B CA 1
ATOM 3773 C C . ARG B 1 248 ? 5.449 11.656 32.781 1 88 248 ARG B C 1
ATOM 3775 O O . ARG B 1 248 ? 5.777 10.781 33.594 1 88 248 ARG B O 1
ATOM 3782 N N . ASP B 1 249 ? 4.273 11.617 32.281 1 77.12 249 ASP B N 1
ATOM 3783 C CA . ASP B 1 249 ? 3.205 10.688 32.625 1 77.12 249 ASP B CA 1
ATOM 3784 C C . ASP B 1 249 ? 3.408 9.344 31.922 1 77.12 249 ASP B C 1
ATOM 3786 O O . ASP B 1 249 ? 2.895 8.32 32.375 1 77.12 249 ASP B O 1
ATOM 3790 N N . VAL B 1 250 ? 4 9.234 30.844 1 64.62 250 VAL B N 1
ATOM 3791 C CA . VAL B 1 250 ? 4.215 7.992 30.094 1 64.62 250 VAL B CA 1
ATOM 3792 C C . VAL B 1 250 ? 5.145 7.07 30.891 1 64.62 250 VAL B C 1
ATOM 3794 O O . VAL B 1 250 ? 5.027 5.848 30.797 1 64.62 250 VAL B O 1
ATOM 3797 N N . LYS B 1 251 ? 6.125 7.57 31.672 1 52.94 251 LYS B N 1
ATOM 3798 C CA . LYS B 1 251 ? 6.988 6.773 32.531 1 52.94 251 LYS B CA 1
ATOM 3799 C C . LYS B 1 251 ? 6.215 6.242 33.75 1 52.94 251 LYS B C 1
ATOM 3801 O O . LYS B 1 251 ? 6.707 5.383 34.469 1 52.94 251 LYS B O 1
ATOM 3806 N N . ALA B 1 252 ? 5.066 6.871 34.062 1 38.91 252 ALA B N 1
ATOM 3807 C CA . ALA B 1 252 ? 4.438 6.402 35.281 1 38.91 252 ALA B CA 1
ATOM 3808 C C . ALA B 1 252 ? 3.488 5.242 35.031 1 38.91 252 ALA B C 1
ATOM 3810 O O . ALA B 1 252 ? 2.912 5.145 33.938 1 38.91 252 ALA B O 1
#

Radius of gyration: 23.61 Å; Cα contacts (8 Å, |Δi|>4): 1105; chains: 2; bounding box: 56×67×66 Å

Foldseek 3Di:
DPPPPALDDDPPDDDPLVQFDEDDQLVQQLFLLAWFQKWKKWFAQPVGDIDIDMFGWHAAQFLWIKTKDFCPDRVNVRCVVPFWMKIKGWPVVDDPRQQAKIKIFTFGKDWDDPVRCVLVVQLVCLQVVVCVVVCPDPRMIMIIGDTFAMFMDGGPRHGGDDDGPVSRTHDQVLQVQVSVCWVVLQVVQQVDPCLQVLLQLDDADKGWRGDHQQWTWIHRPVIIGTRGFPGGDRHSVVRSVRSNVNSVVSVD/DPPPPALDDDPPDDDPLVQFDEDDQLVQQLFLLAWFQKWKKWFAQPVGDIDIDMFGWHAAQFLWIKTKDFCPDRVNVRCVVPFWMKIKGWPVVDDPRQQAKIKIFTFGKDWDDPVRCVLVVQLVCLQVVVCVVVCPDPRMIMIIGDTFAMFMDGGPRHGGDDDGPVSRTDDQVLQVQVSVCWVVLQVVQQVDPCLQVLLQLDDADKGWRGDHQFWTWIHRPVIIGTRGFPGGDRHSVVRSVRSNVNSVVSVD

Sequence (504 aa):
MALSEQAITPRGIEINTAAGAPFDARGTARNLLHETRVAALSCTDPGGFPYGTVTNIIVEPDGTPAFFAAGLTLHARNLLADDRLALTLAAFGQADVLTRPRLTLVGRAVRLAPEEAEPLRRRYLARYPKAKLYLSLPDALMFRVTVSGVQINGGPARNAAQIGPEDLRIDITGAEDLISAEADLLDRLNAGPGLASRAAARAGRWRFTGIDPEGATLDSGKESVRLWFGTRVTRPDDAFSEIERLSRDVKAMALSEQAITPRGIEINTAAGAPFDARGTARNLLHETRVAALSCTDPGGFPYGTVTNIIVEPDGTPAFFAAGLTLHARNLLADDRLALTLAAFGQADVLTRPRLTLVGRAVRLAPEEAEPLRRRYLARYPKAKLYLSLPDALMFRVTVSGVQINGGPARNAAQIGPEDLRIDITGAEDLISAEADLLDRLNAGPGLASRAAARAGRWRFTGIDPEGATLDSGKESVRLWFGTRVTRPDDAFSEIERLSRDVKA

Solvent-accessible surface area (backbone atoms only — not comparable to full-atom values): 26548 Å² total; per-residue (Å²): 128,81,72,57,88,46,46,62,62,77,82,84,59,88,65,73,44,75,77,26,47,84,73,64,56,60,62,51,46,44,47,47,61,65,26,40,53,58,29,36,39,14,30,40,30,89,46,65,27,24,34,41,47,76,38,56,48,45,62,43,64,43,45,42,43,29,36,67,42,52,49,84,39,68,66,41,48,19,35,75,76,38,33,43,22,12,40,22,36,49,56,62,56,46,64,63,44,76,62,39,50,35,36,26,40,18,34,33,50,41,76,47,55,71,81,70,30,48,69,52,49,52,42,44,36,54,65,38,62,84,45,54,68,61,63,67,38,89,49,43,40,42,30,38,42,54,58,66,23,46,47,55,43,57,21,75,68,32,24,66,57,91,60,47,49,76,67,48,49,40,80,56,80,81,19,62,62,26,63,72,39,39,69,60,51,37,51,56,50,59,64,40,85,60,44,35,32,37,52,65,67,51,90,72,65,48,32,56,35,46,64,39,36,54,30,35,31,32,37,51,72,72,53,44,42,69,45,73,48,95,56,82,37,40,41,56,69,55,43,53,51,50,51,53,54,55,23,58,52,62,80,100,128,80,74,56,88,44,46,62,63,75,81,81,60,88,64,74,45,76,77,26,46,84,70,64,56,61,62,51,47,46,47,46,61,63,26,41,53,58,28,34,36,14,28,40,30,90,47,67,27,22,34,41,47,75,39,57,47,47,64,45,61,43,46,42,43,31,36,67,41,52,48,86,39,67,66,40,47,21,36,75,75,40,34,42,22,12,40,22,38,50,56,62,56,44,65,64,44,74,61,39,50,36,35,27,40,20,32,33,51,41,77,49,52,70,81,70,31,48,67,52,49,52,44,42,36,55,65,38,61,84,45,54,67,62,64,66,39,90,49,46,40,41,30,38,44,54,58,66,24,47,46,55,42,57,22,75,67,33,24,68,56,90,61,48,49,75,68,49,48,40,81,55,80,81,18,61,62,27,62,72,40,40,70,60,51,37,52,56,50,59,66,39,84,59,44,35,33,37,51,65,67,52,90,70,64,46,32,56,33,47,65,37,35,53,30,35,32,33,39,51,74,71,54,44,42,68,44,73,48,93,57,79,37,39,40,55,69,55,44,52,52,51,52,54,54,55,24,58,54,62,79,101

Organism: NCBI:txid2306993

pLDDT: mean 91.75, std 11.93, range [25.08, 98.88]

InterPro domains:
  IPR011576 Pyridoxamine 5'-phosphate oxidase, N-terminal [PF01243] (29-151)
  IPR012349 FMN-binding split barrel [G3DSA:2.30.110.10] (1-169)
  IPR037119 Haem oxygenase HugZ-like superfamily [G3DSA:3.20.180.10] (170-249)